Protein AF-A0AA48I0L8-F1 (afdb_monomer)

Foldseek 3Di:
DDDDDDDDDDDDDDDDDDDDDDDDDDDDDDDDPVVVVVVVVVVVVVVPPDPDDDPDPDVVVVVVVVVVVVVVVCPPCVVPPDDQPAAAAAEEEPDLDCPQVLVVLLVQQLVQVVLVVVQVVCVVVVHDHDPDRHDRHAYAYLDLSSLVVQLVVLVVQLVVLPDLVPHDDPSSNSSNVSSVVSNVCSDPVNDHHACPPPDPPRDAHEYEYDFAFDALAQWGAHPVRDIDGLLNVLLSNVVRVRDLEHEYEDLYFLLQANDQCPVVVVVCVVCVVVVNNNVRRPDRCSGNLSVNVCCNFPNFLQSLCVSCVVQLCVVVVHHQDPVSVVQCVVPVNPHDPSSSVSSPVVDDGGDYHGHYDRGGPPDDPPPPPPPDDPDDPDDDDDDPPPPPPPPVPPPPPPDDPDDDDDDDDDD

Radius of gyration: 31.18 Å; Cα contacts (8 Å, |Δi|>4): 486; chains: 1; bounding box: 89×108×82 Å

Structure (mmCIF, N/CA/C/O backbone):
data_AF-A0AA48I0L8-F1
#
_entry.id   AF-A0AA48I0L8-F1
#
loop_
_atom_site.group_PDB
_atom_site.id
_atom_site.type_symbol
_atom_site.label_atom_id
_atom_site.label_alt_id
_atom_site.label_comp_id
_atom_site.label_asym_id
_atom_site.label_entity_id
_atom_site.label_seq_id
_atom_site.pdbx_PDB_ins_code
_atom_site.Cartn_x
_atom_site.Cartn_y
_atom_site.Cartn_z
_atom_site.occupancy
_atom_site.B_iso_or_equiv
_atom_site.auth_seq_id
_atom_site.auth_comp_id
_atom_site.auth_asym_id
_atom_site.auth_atom_id
_atom_site.pdbx_PDB_model_num
ATOM 1 N N . MET A 1 1 ? 50.969 -34.085 -17.313 1.00 47.50 1 MET A N 1
ATOM 2 C CA . MET A 1 1 ? 51.579 -33.280 -18.392 1.00 47.50 1 MET A CA 1
ATOM 3 C C . MET A 1 1 ? 51.765 -31.871 -17.867 1.00 47.50 1 MET A C 1
ATOM 5 O O . MET A 1 1 ? 50.789 -31.167 -17.655 1.00 47.50 1 MET A O 1
ATOM 9 N N . ALA A 1 2 ? 53.005 -31.537 -17.521 1.00 38.00 2 ALA A N 1
ATOM 10 C CA . ALA A 1 2 ? 53.401 -30.233 -17.016 1.00 38.00 2 ALA A CA 1
ATOM 11 C C . ALA A 1 2 ? 53.781 -29.342 -18.200 1.00 38.00 2 ALA A C 1
ATOM 13 O O . ALA A 1 2 ? 54.480 -29.814 -19.093 1.00 38.00 2 ALA A O 1
ATOM 14 N N . ASN A 1 3 ? 53.373 -28.073 -18.186 1.00 47.12 3 ASN A N 1
ATOM 15 C CA . ASN A 1 3 ? 54.005 -27.070 -19.031 1.00 47.12 3 ASN A CA 1
ATOM 16 C C . ASN A 1 3 ? 54.408 -25.870 -18.168 1.00 47.12 3 ASN A C 1
ATOM 18 O O . ASN A 1 3 ? 53.577 -25.245 -17.511 1.00 47.12 3 ASN A O 1
ATOM 22 N N . LYS A 1 4 ? 55.722 -25.649 -18.117 1.00 52.03 4 LYS A N 1
ATOM 23 C CA . LYS A 1 4 ? 56.435 -24.566 -17.437 1.00 52.03 4 LYS A CA 1
ATOM 24 C C . LYS A 1 4 ? 56.945 -23.593 -18.501 1.00 52.03 4 LYS A C 1
ATOM 26 O O . LYS A 1 4 ? 57.334 -24.029 -19.578 1.00 52.03 4 LYS A O 1
ATOM 31 N N . GLY A 1 5 ? 57.093 -22.330 -18.106 1.00 37.44 5 GLY A N 1
ATOM 32 C CA . GLY A 1 5 ? 57.905 -21.317 -18.790 1.00 37.44 5 GLY A CA 1
ATOM 33 C C . GLY A 1 5 ? 57.041 -20.256 -19.465 1.00 37.44 5 GLY A C 1
ATOM 34 O O . GLY A 1 5 ? 56.143 -20.584 -20.221 1.00 37.44 5 GLY A O 1
ATOM 35 N N . GLY A 1 6 ? 57.214 -18.963 -19.234 1.00 33.62 6 GLY A N 1
ATOM 36 C CA . GLY A 1 6 ? 58.224 -18.202 -18.508 1.00 33.62 6 GLY A CA 1
ATOM 37 C C . GLY A 1 6 ? 57.954 -16.705 -18.777 1.00 33.62 6 GLY A C 1
ATOM 38 O O . GLY A 1 6 ? 57.163 -16.396 -19.668 1.00 33.62 6 GLY A O 1
ATOM 39 N N . PRO A 1 7 ? 58.533 -15.781 -17.994 1.00 55.72 7 PRO A N 1
ATOM 40 C CA . PRO A 1 7 ? 58.069 -14.395 -17.875 1.00 55.72 7 PRO A CA 1
ATOM 41 C C . PRO A 1 7 ? 58.949 -13.388 -18.638 1.00 55.72 7 PRO A C 1
ATOM 43 O O . PRO A 1 7 ? 60.114 -13.680 -18.883 1.00 55.72 7 PRO A O 1
ATOM 46 N N . ALA A 1 8 ? 58.404 -12.196 -18.936 1.00 33.84 8 ALA A N 1
ATOM 47 C CA . ALA A 1 8 ? 59.066 -10.873 -18.871 1.00 33.84 8 ALA A CA 1
ATOM 48 C C . ALA A 1 8 ? 58.320 -9.823 -19.723 1.00 33.84 8 ALA A C 1
ATOM 50 O O . ALA A 1 8 ? 58.225 -9.964 -20.937 1.00 33.84 8 ALA A O 1
ATOM 51 N N . ASN A 1 9 ? 57.823 -8.745 -19.108 1.00 36.38 9 ASN A N 1
ATOM 52 C CA . ASN A 1 9 ? 58.418 -7.411 -19.277 1.00 36.38 9 ASN A CA 1
ATOM 53 C C . ASN A 1 9 ? 57.629 -6.345 -18.507 1.00 36.38 9 ASN A C 1
ATOM 55 O O . ASN A 1 9 ? 56.481 -6.021 -18.799 1.00 36.38 9 ASN A O 1
ATOM 59 N N . SER A 1 10 ? 58.312 -5.802 -17.510 1.00 35.19 10 SER A N 1
ATOM 60 C CA . SER A 1 10 ? 57.978 -4.628 -16.721 1.00 35.19 10 SER A CA 1
ATOM 61 C C . SER A 1 10 ? 58.521 -3.367 -17.396 1.00 35.19 10 SER A C 1
ATOM 63 O O . SER A 1 10 ? 59.720 -3.304 -17.665 1.00 35.19 10 SER A O 1
ATOM 65 N N . HIS A 1 11 ? 57.696 -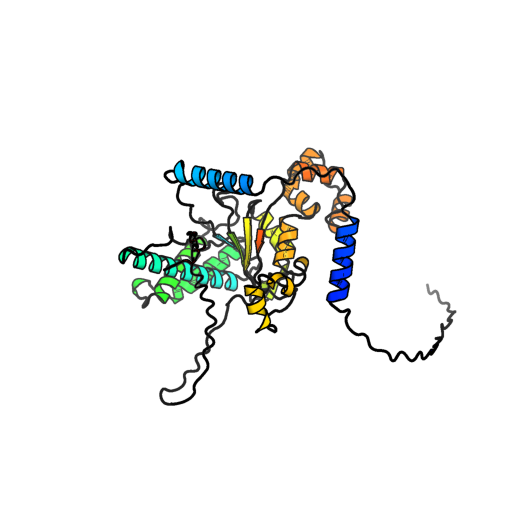2.329 -17.546 1.00 33.41 11 HIS A N 1
ATOM 66 C CA . HIS A 1 11 ? 58.181 -0.952 -17.648 1.00 33.41 11 HIS A CA 1
ATOM 67 C C . HIS A 1 11 ? 57.402 -0.027 -16.698 1.00 33.41 11 HIS A C 1
ATOM 69 O O . HIS A 1 11 ? 56.174 -0.108 -16.643 1.00 33.41 11 HIS A O 1
ATOM 75 N N . PRO A 1 12 ? 58.101 0.838 -15.938 1.00 38.19 12 PRO A N 1
ATOM 76 C CA . PRO A 1 12 ? 57.497 1.758 -14.986 1.00 38.19 12 PRO A CA 1
ATOM 77 C C . PRO A 1 12 ? 57.156 3.089 -15.667 1.00 38.19 12 PRO A C 1
ATOM 79 O O . PRO A 1 12 ? 58.007 3.690 -16.321 1.00 38.19 12 PRO A O 1
ATOM 82 N N . ILE A 1 13 ? 55.944 3.603 -15.461 1.00 35.25 13 ILE A N 1
ATOM 83 C CA . ILE A 1 13 ? 55.636 5.002 -15.779 1.00 35.25 13 ILE A CA 1
ATOM 84 C C . ILE A 1 13 ? 55.850 5.819 -14.505 1.00 35.25 13 ILE A C 1
ATOM 86 O O . ILE A 1 13 ? 55.083 5.747 -13.547 1.00 35.25 13 ILE A O 1
ATOM 90 N N . ARG A 1 14 ? 56.965 6.554 -14.500 1.00 31.78 14 ARG A N 1
ATOM 91 C CA . ARG A 1 14 ? 57.376 7.504 -13.465 1.00 31.78 14 ARG A CA 1
ATOM 92 C 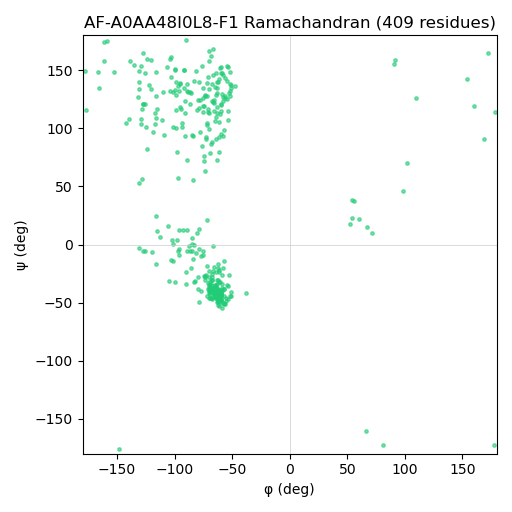C . ARG A 1 14 ? 56.698 8.855 -13.706 1.00 31.78 14 ARG A C 1
ATOM 94 O O . ARG A 1 14 ? 56.575 9.307 -14.840 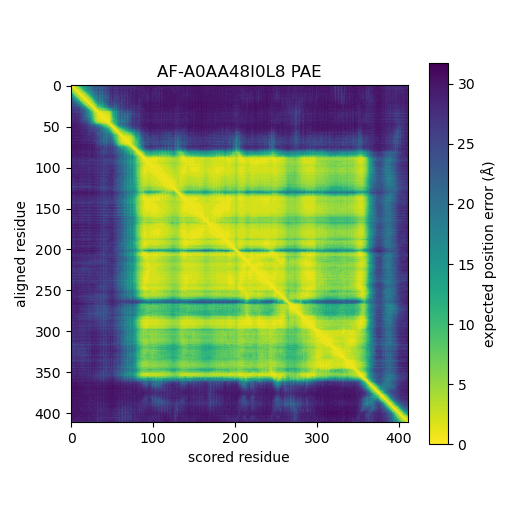1.00 31.78 14 ARG A O 1
ATOM 101 N N . ALA A 1 15 ? 56.296 9.475 -12.603 1.00 33.91 15 ALA A N 1
ATOM 102 C CA . ALA A 1 15 ? 55.649 10.774 -12.501 1.00 33.91 15 ALA A CA 1
ATOM 103 C C . ALA A 1 15 ? 56.457 11.936 -13.111 1.00 33.91 15 ALA A C 1
ATOM 105 O O . ALA A 1 15 ? 57.678 11.997 -12.966 1.00 33.91 15 ALA A O 1
ATOM 106 N N . GLN A 1 16 ? 55.740 12.911 -13.674 1.00 30.61 16 GLN A N 1
ATOM 107 C CA . GLN A 1 16 ? 56.207 14.288 -13.813 1.00 30.61 16 GLN A CA 1
ATOM 108 C C . GLN A 1 16 ? 55.297 15.209 -12.997 1.00 30.61 16 GLN A C 1
ATOM 110 O O . GLN A 1 16 ? 54.175 15.528 -13.378 1.00 30.61 16 GLN A O 1
ATOM 115 N N . THR A 1 17 ? 55.813 15.622 -11.846 1.00 33.56 17 THR A N 1
ATOM 116 C CA . THR A 1 17 ? 55.411 16.821 -11.113 1.00 33.56 17 THR A CA 1
ATOM 117 C C . THR A 1 17 ? 55.887 18.051 -11.879 1.00 33.56 17 THR A C 1
ATOM 119 O O . THR A 1 17 ? 57.092 18.260 -12.013 1.00 33.56 17 THR A O 1
ATOM 122 N N . THR A 1 18 ? 54.957 18.881 -12.345 1.00 31.47 18 THR A N 1
ATOM 123 C CA . THR A 1 18 ? 55.229 20.270 -12.729 1.00 31.47 18 THR A CA 1
ATOM 124 C C . THR A 1 18 ? 54.542 21.189 -11.732 1.00 31.47 18 THR A C 1
ATOM 126 O O . THR A 1 18 ? 53.322 21.315 -11.679 1.00 31.47 18 THR A O 1
ATOM 129 N N . THR A 1 19 ? 55.366 21.800 -10.890 1.00 32.94 19 THR A N 1
ATOM 130 C CA . THR A 1 19 ? 55.006 22.882 -9.983 1.00 32.94 19 THR A CA 1
ATOM 131 C C . THR A 1 19 ? 55.005 24.173 -10.796 1.00 32.94 19 THR A C 1
ATOM 133 O O . THR A 1 19 ? 56.049 24.601 -11.282 1.00 32.94 19 THR A O 1
ATOM 136 N N . THR A 1 20 ? 53.851 24.817 -10.950 1.00 30.78 20 THR A N 1
ATOM 137 C CA . THR A 1 20 ? 53.785 26.218 -11.383 1.00 30.78 20 THR A CA 1
ATOM 138 C C . THR A 1 20 ? 52.975 26.979 -10.349 1.00 30.78 20 THR A C 1
ATOM 140 O O . THR A 1 20 ? 51.753 26.884 -10.288 1.00 30.78 20 THR A O 1
ATOM 143 N N . ALA A 1 21 ? 53.692 27.694 -9.487 1.00 33.72 21 ALA A N 1
ATOM 144 C CA . ALA A 1 21 ? 53.118 28.672 -8.586 1.00 33.72 21 ALA A CA 1
ATOM 145 C C . ALA A 1 21 ? 52.672 29.886 -9.412 1.00 33.72 21 ALA A C 1
ATOM 147 O O . ALA A 1 21 ? 53.502 30.587 -9.987 1.00 33.72 21 ALA A O 1
ATOM 148 N N . VAL A 1 22 ? 51.364 30.134 -9.461 1.00 31.70 22 VAL A N 1
ATOM 149 C CA . VAL A 1 22 ? 50.800 31.417 -9.888 1.00 31.70 22 VAL A CA 1
ATOM 150 C C . VAL A 1 22 ? 50.074 32.006 -8.687 1.00 31.70 22 VAL A C 1
ATOM 152 O O . VAL A 1 22 ? 49.036 31.508 -8.256 1.00 31.70 22 VAL A O 1
ATOM 155 N N . ASN A 1 23 ? 50.663 33.065 -8.134 1.00 34.31 23 ASN A N 1
ATOM 156 C CA . ASN A 1 23 ? 50.025 33.947 -7.167 1.00 34.31 23 ASN A CA 1
ATOM 157 C C . ASN A 1 23 ? 48.783 34.576 -7.807 1.00 34.31 23 ASN A C 1
ATOM 159 O O . ASN A 1 23 ? 48.912 35.373 -8.732 1.00 34.31 23 ASN A O 1
ATOM 163 N N . ASN A 1 24 ? 47.598 34.260 -7.286 1.00 29.11 24 ASN A N 1
ATOM 164 C CA . ASN A 1 24 ? 46.368 34.989 -7.586 1.00 29.11 24 ASN A CA 1
ATOM 165 C C . ASN A 1 24 ? 45.744 35.483 -6.278 1.00 29.11 24 ASN A C 1
ATOM 167 O O . ASN A 1 24 ? 44.844 34.875 -5.704 1.00 29.11 24 ASN A O 1
ATOM 171 N N . SER A 1 25 ? 46.253 36.612 -5.797 1.00 37.44 25 SER A N 1
ATOM 172 C CA . SER A 1 25 ? 45.562 37.476 -4.851 1.00 37.44 25 SER A CA 1
ATOM 173 C C . SER A 1 25 ? 44.822 38.552 -5.646 1.00 37.44 25 SER A C 1
ATOM 175 O O . SER A 1 25 ? 45.429 39.514 -6.106 1.00 37.44 25 SER A O 1
ATOM 177 N N . ARG A 1 26 ? 43.505 38.394 -5.830 1.00 33.28 26 ARG A N 1
ATOM 178 C CA . ARG A 1 26 ? 42.557 39.504 -6.045 1.00 33.28 26 ARG A CA 1
ATOM 179 C C . ARG A 1 26 ? 41.113 39.020 -5.874 1.00 33.28 26 ARG A C 1
ATOM 181 O O . ARG A 1 26 ? 40.730 37.946 -6.313 1.00 33.28 26 ARG A O 1
ATOM 188 N N . SER A 1 27 ? 40.364 39.833 -5.146 1.00 37.75 27 SER A N 1
ATOM 189 C CA . SER A 1 27 ? 39.021 39.652 -4.600 1.00 37.75 27 SER A CA 1
ATOM 190 C C . SER A 1 27 ? 37.933 39.319 -5.629 1.00 37.75 27 SER A C 1
ATOM 192 O O . SER A 1 27 ? 37.683 40.116 -6.532 1.00 37.75 27 SER A O 1
ATOM 194 N N . ASN A 1 28 ? 37.192 38.230 -5.407 1.00 32.75 28 ASN A N 1
ATOM 195 C CA . ASN A 1 28 ? 35.888 38.007 -6.036 1.00 32.75 28 ASN A CA 1
ATOM 196 C C . ASN A 1 28 ? 34.801 38.723 -5.221 1.00 32.75 28 ASN A C 1
ATOM 198 O O . ASN A 1 28 ? 34.272 38.176 -4.255 1.00 32.75 28 ASN A O 1
ATOM 202 N N . GLY A 1 29 ? 34.488 39.960 -5.607 1.00 38.88 29 GLY A N 1
ATOM 203 C CA . GLY A 1 29 ? 33.227 40.600 -5.241 1.00 38.88 29 GLY A CA 1
ATOM 204 C C . GLY A 1 29 ? 32.092 40.008 -6.078 1.00 38.88 29 GLY A C 1
ATOM 205 O O . GLY A 1 29 ? 32.243 39.822 -7.284 1.00 38.88 29 GLY A O 1
ATOM 206 N N . LEU A 1 30 ? 30.966 39.688 -5.438 1.00 40.19 30 LEU A N 1
ATOM 207 C CA . LEU A 1 30 ? 29.714 39.341 -6.117 1.00 40.19 30 LEU A CA 1
ATOM 208 C C . LEU A 1 30 ? 29.320 40.471 -7.091 1.00 40.19 30 LEU A C 1
ATOM 210 O O . LEU A 1 30 ? 29.475 41.640 -6.730 1.00 40.19 30 LEU A O 1
ATOM 214 N N . PRO A 1 31 ? 28.803 40.168 -8.297 1.00 44.88 31 PRO A N 1
ATOM 215 C CA . PRO A 1 31 ? 28.326 41.207 -9.197 1.00 44.88 31 PRO A CA 1
ATOM 216 C C . PRO A 1 31 ? 27.150 41.951 -8.557 1.00 44.88 31 PRO A C 1
ATOM 218 O O . PRO A 1 31 ? 26.200 41.342 -8.061 1.00 44.88 31 PRO A O 1
ATOM 221 N N . ASP A 1 32 ? 27.235 43.279 -8.574 1.00 52.69 32 ASP A N 1
ATOM 222 C CA . ASP A 1 32 ? 26.182 44.178 -8.118 1.00 52.69 32 ASP A CA 1
ATOM 223 C C . ASP A 1 32 ? 24.876 43.884 -8.881 1.00 52.69 32 ASP A C 1
ATOM 225 O O . ASP A 1 32 ? 24.832 43.852 -10.115 1.00 52.69 32 ASP A O 1
ATOM 229 N N . VAL A 1 33 ? 23.792 43.680 -8.130 1.00 51.69 33 VAL A N 1
ATOM 230 C CA . VAL A 1 33 ? 22.427 43.444 -8.624 1.00 51.69 33 VAL A CA 1
ATOM 231 C C . VAL A 1 33 ? 21.991 44.542 -9.608 1.00 51.69 33 VAL A C 1
ATOM 233 O O . VAL A 1 33 ? 21.184 44.286 -10.506 1.00 51.69 33 VAL A O 1
ATOM 236 N N . SER A 1 34 ? 22.561 45.747 -9.506 1.00 49.66 34 SER A N 1
ATOM 237 C CA . SER A 1 34 ? 22.326 46.847 -10.446 1.00 49.66 34 SER A CA 1
ATOM 238 C C . SER A 1 34 ? 22.814 46.544 -11.877 1.00 49.66 34 SER A C 1
ATOM 240 O O . SER A 1 34 ? 22.138 46.903 -12.850 1.00 49.66 34 SER A O 1
ATOM 242 N N . GLN A 1 35 ? 23.920 45.808 -12.034 1.00 49.78 35 GLN A N 1
ATOM 243 C CA . GLN A 1 35 ? 24.497 45.465 -13.339 1.00 49.78 35 GLN A CA 1
ATOM 244 C C . GLN A 1 35 ? 23.710 44.344 -14.029 1.00 49.78 35 GLN A C 1
ATOM 246 O O . GLN A 1 35 ? 23.412 44.447 -15.220 1.00 49.78 35 GLN A O 1
ATOM 251 N N . ALA A 1 36 ? 23.260 43.333 -13.276 1.00 50.41 36 ALA A N 1
ATOM 252 C CA . ALA A 1 36 ? 22.397 42.269 -13.801 1.00 50.41 36 ALA A CA 1
ATOM 253 C C . ALA A 1 36 ? 21.035 42.812 -14.275 1.00 50.41 36 ALA A C 1
ATOM 255 O O . ALA A 1 36 ? 20.513 42.418 -15.321 1.00 50.41 36 ALA A O 1
ATOM 256 N N . ARG A 1 37 ? 20.480 43.786 -13.544 1.00 52.00 37 ARG A N 1
ATOM 257 C CA . ARG A 1 37 ? 19.214 44.444 -13.897 1.00 52.00 37 ARG A CA 1
ATOM 258 C C . ARG A 1 37 ? 19.351 45.349 -15.125 1.00 52.00 37 ARG A C 1
ATOM 260 O O . ARG A 1 37 ? 18.426 45.440 -15.932 1.00 52.00 37 ARG A O 1
ATOM 267 N N . SER A 1 38 ? 20.515 45.974 -15.299 1.00 59.91 38 SER A N 1
ATOM 268 C CA . SER A 1 38 ? 20.828 46.796 -16.473 1.00 59.91 38 SER A CA 1
ATOM 269 C C . SER A 1 38 ? 20.988 45.946 -17.738 1.00 59.91 38 SER A C 1
ATOM 271 O O . SER A 1 38 ? 20.419 46.297 -18.772 1.00 59.91 38 SER A O 1
ATOM 273 N N . ALA A 1 39 ? 21.648 44.786 -17.638 1.00 58.22 39 ALA A N 1
ATOM 274 C CA . ALA A 1 39 ? 21.782 43.828 -18.738 1.00 58.22 39 ALA A CA 1
ATOM 275 C C . ALA A 1 39 ? 20.422 43.252 -19.187 1.00 58.22 39 ALA A C 1
ATOM 277 O O . ALA A 1 39 ? 20.137 43.197 -20.385 1.00 58.22 39 ALA A O 1
ATOM 278 N N . LEU A 1 40 ? 19.533 42.923 -18.240 1.00 51.75 40 LEU A N 1
ATOM 279 C CA . LEU A 1 40 ? 18.179 42.438 -18.539 1.00 51.75 40 LEU A CA 1
ATOM 280 C C . LEU A 1 40 ? 17.317 43.511 -19.231 1.00 51.75 40 LEU A C 1
ATOM 282 O O . LEU A 1 40 ? 16.642 43.234 -20.222 1.00 51.75 40 LEU A O 1
ATOM 286 N N . ASN A 1 41 ? 17.388 44.762 -18.770 1.00 56.31 41 ASN A N 1
ATOM 287 C CA . ASN A 1 41 ? 16.667 45.882 -19.387 1.00 56.31 41 ASN A CA 1
ATOM 288 C C . ASN A 1 41 ? 17.224 46.272 -20.768 1.00 56.31 41 ASN A C 1
ATOM 290 O O . ASN A 1 41 ? 16.520 46.890 -21.571 1.00 56.31 41 ASN A O 1
ATOM 294 N N . GLN A 1 42 ? 18.483 45.945 -21.060 1.00 55.31 42 GLN A N 1
ATOM 295 C CA . GLN A 1 42 ? 19.076 46.129 -22.383 1.00 55.31 42 GLN A CA 1
ATOM 296 C C . GLN A 1 42 ? 18.651 45.001 -23.338 1.00 55.31 42 GLN A C 1
ATOM 298 O O . GLN A 1 42 ? 18.283 45.280 -24.476 1.00 55.31 42 GLN A O 1
ATOM 303 N N . GLN A 1 43 ? 18.556 43.757 -22.852 1.00 49.53 43 GLN A N 1
ATOM 304 C CA . GLN A 1 43 ? 17.973 42.639 -23.605 1.00 49.53 43 GLN A CA 1
ATOM 305 C C . GLN A 1 43 ? 16.499 42.876 -23.961 1.00 49.53 43 GLN A C 1
ATOM 307 O O . GLN A 1 43 ? 16.120 42.690 -25.113 1.00 49.53 43 GLN A O 1
ATOM 312 N N . ILE A 1 44 ? 15.678 43.353 -23.020 1.00 52.06 44 ILE A N 1
ATOM 313 C CA . ILE A 1 44 ? 14.251 43.634 -23.268 1.00 52.06 44 ILE A CA 1
ATOM 314 C C . ILE A 1 44 ? 14.072 44.744 -24.317 1.00 52.06 44 ILE A C 1
ATOM 316 O O . ILE A 1 44 ? 13.194 44.647 -25.172 1.00 52.06 44 ILE A O 1
ATOM 320 N N . ARG A 1 45 ? 14.933 45.771 -24.310 1.00 50.34 45 ARG A N 1
ATOM 321 C CA . ARG A 1 45 ? 14.904 46.838 -25.326 1.00 50.34 45 ARG A CA 1
ATOM 322 C C . ARG A 1 45 ? 15.337 46.352 -26.709 1.00 50.34 45 ARG A C 1
ATOM 324 O O . ARG A 1 45 ? 14.745 46.770 -27.699 1.00 50.34 45 ARG A O 1
ATOM 331 N N . ASN A 1 46 ? 16.282 45.417 -26.781 1.00 49.78 46 ASN A N 1
ATOM 332 C CA . ASN A 1 46 ? 16.737 44.840 -28.048 1.00 49.78 46 ASN A CA 1
ATOM 333 C C . ASN A 1 46 ? 15.704 43.892 -28.692 1.00 49.78 46 ASN A C 1
ATOM 335 O O . ASN A 1 46 ? 15.767 43.659 -29.896 1.00 49.78 46 ASN A O 1
ATOM 339 N N . PHE A 1 47 ? 14.718 43.395 -27.934 1.00 45.97 47 PHE A N 1
ATOM 340 C CA . PHE A 1 47 ? 13.608 42.586 -28.459 1.00 45.97 47 PHE A CA 1
ATOM 341 C C . PHE A 1 47 ? 12.410 43.411 -28.980 1.00 45.97 47 PHE A C 1
ATOM 343 O O . PHE A 1 47 ? 11.494 42.848 -29.576 1.00 45.97 47 PHE A O 1
ATOM 350 N N . GLY A 1 48 ? 12.409 44.740 -28.817 1.00 41.41 48 GLY A N 1
ATOM 351 C CA . GLY A 1 48 ? 11.293 45.622 -29.196 1.00 41.41 48 GLY A CA 1
ATOM 352 C C . GLY A 1 48 ? 11.189 46.003 -30.683 1.00 41.41 48 GLY A C 1
ATOM 353 O O . GLY A 1 48 ? 10.422 46.902 -31.017 1.00 41.41 48 GLY A O 1
ATOM 354 N N . GLY A 1 49 ? 11.957 45.374 -31.578 1.00 38.56 49 GLY A N 1
ATOM 355 C CA . GLY A 1 49 ? 12.067 45.777 -32.990 1.00 38.56 49 GLY A CA 1
ATOM 356 C C . GLY A 1 49 ? 11.170 45.045 -33.999 1.00 38.56 49 GLY A C 1
ATOM 357 O O . GLY A 1 49 ? 11.181 45.403 -35.174 1.00 38.56 49 GLY A O 1
ATOM 358 N N . ALA A 1 50 ? 10.395 44.033 -33.599 1.00 38.66 50 ALA A N 1
ATOM 359 C CA . ALA A 1 50 ? 9.595 43.237 -34.535 1.00 38.66 50 ALA A CA 1
ATOM 360 C C . ALA A 1 50 ? 8.111 43.653 -34.528 1.00 38.66 50 ALA A C 1
ATOM 362 O O . ALA A 1 50 ? 7.332 43.265 -33.656 1.00 38.66 50 ALA A O 1
ATOM 363 N N . LYS A 1 51 ? 7.703 44.430 -35.539 1.00 47.41 51 LYS A N 1
ATOM 364 C CA . LYS A 1 51 ? 6.296 44.701 -35.878 1.00 47.41 51 LYS A CA 1
ATOM 365 C C . LYS A 1 51 ? 5.627 43.426 -36.412 1.00 47.41 51 LYS A C 1
ATOM 367 O O . LYS A 1 51 ? 5.640 43.200 -37.614 1.00 47.41 51 LYS A O 1
ATOM 372 N N . ASN A 1 52 ? 5.097 42.592 -35.519 1.00 47.88 52 ASN A N 1
ATOM 373 C CA . ASN A 1 52 ? 3.920 41.725 -35.707 1.00 47.88 52 ASN A CA 1
ATOM 374 C C . ASN A 1 52 ? 3.851 40.739 -34.537 1.00 47.88 52 ASN A C 1
ATOM 376 O O . ASN A 1 52 ? 4.422 39.652 -34.587 1.00 47.88 52 ASN A O 1
ATOM 380 N N . VAL A 1 53 ? 3.138 41.115 -33.478 1.00 38.00 53 VAL A N 1
ATOM 381 C CA . VAL A 1 53 ? 2.750 40.180 -32.420 1.00 38.00 53 VAL A CA 1
ATOM 382 C C . VAL A 1 53 ? 1.247 40.317 -32.246 1.00 38.00 53 VAL A C 1
ATOM 384 O O . VAL A 1 53 ? 0.751 41.415 -31.998 1.00 38.00 53 VAL A O 1
ATOM 387 N N . ASN A 1 54 ? 0.528 39.208 -32.434 1.00 38.25 54 ASN A N 1
ATOM 388 C CA . ASN A 1 54 ? -0.901 39.109 -32.148 1.00 38.25 54 ASN A CA 1
ATOM 389 C C . ASN A 1 54 ? -1.194 39.692 -30.755 1.00 38.25 54 ASN A C 1
ATOM 391 O O . ASN A 1 54 ? -0.446 39.387 -29.818 1.00 38.25 54 ASN A O 1
ATOM 395 N N . PRO A 1 55 ? -2.256 40.501 -30.587 1.00 42.41 55 PRO A N 1
ATOM 396 C CA . PRO A 1 55 ? -2.607 41.027 -29.279 1.00 42.41 55 PRO A CA 1
ATOM 397 C C . PRO A 1 55 ? -2.841 39.860 -28.315 1.00 42.41 55 PRO A C 1
ATOM 399 O O . PRO A 1 55 ? -3.605 38.937 -28.606 1.00 42.41 55 PRO A O 1
ATOM 402 N N . LEU A 1 56 ? -2.147 39.893 -27.174 1.00 40.34 56 LEU A N 1
ATOM 403 C CA . LEU A 1 56 ? -2.397 38.980 -26.063 1.00 40.34 56 LEU A CA 1
ATOM 404 C C . LEU A 1 56 ? -3.897 39.031 -25.723 1.00 40.34 56 LEU A C 1
ATOM 406 O O . LEU A 1 56 ? -4.444 40.132 -25.615 1.00 40.34 56 LEU A O 1
ATOM 410 N N . PRO A 1 57 ? -4.574 37.878 -25.577 1.00 42.66 57 PRO A N 1
ATOM 411 C CA . PRO A 1 57 ? -6.004 37.853 -25.320 1.00 42.66 57 PRO A CA 1
ATOM 412 C C . PRO A 1 57 ? -6.309 38.611 -24.029 1.00 42.66 57 PRO A C 1
ATOM 414 O O . PRO A 1 57 ? -5.688 38.378 -22.990 1.00 42.66 57 PRO A O 1
ATOM 417 N N . ASP A 1 58 ? -7.269 39.528 -24.125 1.00 48.16 58 ASP A N 1
ATOM 418 C CA . ASP A 1 58 ? -7.718 40.386 -23.037 1.00 48.16 58 ASP A CA 1
ATOM 419 C C . ASP A 1 58 ? -8.109 39.547 -21.807 1.00 48.16 58 ASP A C 1
ATOM 421 O O . ASP A 1 58 ? -9.133 38.858 -21.762 1.00 48.16 58 ASP A O 1
ATOM 425 N N . VAL A 1 59 ? -7.248 39.602 -20.789 1.00 47.00 59 VAL A N 1
ATOM 426 C CA . VAL A 1 59 ? -7.331 38.821 -19.547 1.00 47.00 59 VAL A CA 1
ATOM 427 C C . VAL A 1 59 ? -8.610 39.148 -18.758 1.00 47.00 59 VAL A C 1
ATOM 429 O O . VAL A 1 59 ? -9.061 38.346 -17.932 1.00 47.00 59 VAL A O 1
ATOM 432 N N . SER A 1 60 ? -9.232 40.302 -19.024 1.00 47.12 60 SER A N 1
ATOM 433 C CA . SER A 1 60 ? -10.476 40.722 -18.378 1.00 47.12 60 SER A CA 1
ATOM 434 C C . SER A 1 60 ? -11.684 39.894 -18.845 1.00 47.12 60 SER A C 1
ATOM 436 O O . SER A 1 60 ? -12.484 39.449 -18.013 1.00 47.12 60 SER A O 1
ATOM 438 N N . ASN A 1 61 ? -11.745 39.550 -20.137 1.00 52.31 61 ASN A N 1
ATOM 439 C CA . ASN A 1 61 ? -12.802 38.714 -20.712 1.00 52.31 61 ASN A CA 1
ATOM 440 C C . ASN A 1 61 ? -12.708 37.256 -20.237 1.00 52.31 61 ASN A C 1
ATOM 442 O O . ASN A 1 61 ? -13.730 36.622 -19.963 1.00 52.31 61 ASN A O 1
ATOM 446 N N . SER A 1 62 ? -11.492 36.749 -20.023 1.00 52.97 62 SER A N 1
ATOM 447 C CA . SER A 1 62 ? -11.248 35.402 -19.488 1.00 52.97 62 SER A CA 1
ATOM 448 C C . SER A 1 62 ? -11.735 35.244 -18.043 1.00 52.97 62 SER A C 1
ATOM 450 O O . SER A 1 62 ? -12.338 34.228 -17.696 1.00 52.97 62 SER A O 1
ATOM 452 N N . ARG A 1 63 ? -11.553 36.264 -17.190 1.00 52.00 63 ARG A N 1
ATOM 453 C CA . ARG A 1 63 ? -12.086 36.258 -15.813 1.00 52.00 63 ARG A CA 1
ATOM 454 C C . ARG A 1 63 ? -13.609 36.356 -15.775 1.00 52.00 63 ARG A C 1
ATOM 456 O O . ARG A 1 63 ? -14.238 35.672 -14.964 1.00 52.00 63 ARG A O 1
ATOM 463 N N . ALA A 1 64 ? -14.203 37.177 -16.640 1.00 59.12 64 ALA A N 1
ATOM 464 C CA . ALA A 1 64 ? -15.655 37.292 -16.747 1.00 59.12 64 ALA A CA 1
ATOM 465 C C . ALA A 1 64 ? -16.288 35.978 -17.238 1.00 59.12 64 ALA A C 1
ATOM 467 O O . ALA A 1 64 ? -17.278 35.525 -16.660 1.00 59.12 64 ALA A O 1
ATOM 468 N N . ALA A 1 65 ? -15.675 35.318 -18.226 1.00 61.78 65 ALA A N 1
ATOM 469 C CA . ALA A 1 65 ? -16.102 34.012 -18.725 1.00 61.78 65 ALA A CA 1
ATOM 470 C C . ALA A 1 65 ? -15.993 32.910 -17.656 1.00 61.78 65 ALA A C 1
ATOM 472 O O . ALA A 1 65 ? -16.955 32.169 -17.446 1.00 61.78 65 ALA A O 1
ATOM 473 N N . LEU A 1 66 ? -14.879 32.856 -16.912 1.00 54.97 66 LEU A N 1
ATOM 474 C CA . LEU A 1 66 ? -14.678 31.888 -15.827 1.00 54.97 66 LEU A CA 1
ATOM 475 C C . LEU A 1 66 ? -15.685 32.100 -14.683 1.00 54.97 66 LEU A C 1
ATOM 477 O O . LEU A 1 66 ? -16.292 31.154 -14.191 1.00 54.97 66 LEU A O 1
ATOM 481 N N . SER A 1 67 ? -15.928 33.356 -14.298 1.00 53.81 67 SER A N 1
ATOM 482 C CA . SER A 1 67 ? -16.926 33.717 -13.282 1.00 53.81 67 SER A CA 1
ATOM 483 C C . SER A 1 67 ? -18.351 33.350 -13.719 1.00 53.81 67 SER A C 1
ATOM 485 O O . SER A 1 67 ? -19.142 32.849 -12.917 1.00 53.81 67 SER A O 1
ATOM 487 N N . LYS A 1 68 ? -18.676 33.523 -15.007 1.00 59.25 68 LYS A N 1
ATOM 488 C CA . LYS A 1 68 ? -19.974 33.140 -15.584 1.00 59.25 68 LYS A CA 1
ATOM 489 C C . LYS A 1 68 ? -20.145 31.616 -15.643 1.00 59.25 68 LYS A C 1
ATOM 491 O O . LYS A 1 68 ? -21.226 31.135 -15.319 1.00 59.25 68 LYS A O 1
ATOM 496 N N . GLN A 1 69 ? -19.087 30.858 -15.951 1.00 54.62 69 GLN A N 1
ATOM 497 C CA . GLN A 1 69 ? -19.081 29.389 -15.872 1.00 54.62 69 GLN A CA 1
ATOM 498 C C . GLN A 1 69 ? -19.243 28.882 -14.433 1.00 54.62 69 GLN A C 1
ATOM 500 O O . GLN A 1 69 ? -20.058 27.995 -14.193 1.00 54.62 69 GLN A O 1
ATOM 505 N N . ILE A 1 70 ? -18.546 29.477 -13.459 1.00 56.28 70 ILE A N 1
ATOM 506 C CA . ILE A 1 70 ? -18.681 29.126 -12.035 1.00 56.28 70 ILE A CA 1
ATOM 507 C C . ILE A 1 70 ? -20.108 29.411 -11.538 1.00 56.28 70 ILE A C 1
ATOM 509 O O . ILE A 1 70 ? -20.705 28.575 -10.857 1.00 56.28 70 ILE A O 1
ATOM 513 N N . LYS A 1 71 ? -20.699 30.554 -11.918 1.00 54.81 71 LYS A N 1
ATOM 514 C CA . LYS A 1 71 ? -22.097 30.886 -11.590 1.00 54.81 71 LYS A CA 1
ATOM 515 C C . LYS A 1 71 ? -23.102 29.951 -12.271 1.00 54.81 71 LYS A C 1
ATOM 517 O O . LYS A 1 71 ? -24.076 29.560 -11.633 1.00 54.81 71 LYS A O 1
ATOM 522 N N . ALA A 1 72 ? -22.856 29.553 -13.520 1.00 56.47 72 ALA A N 1
ATOM 523 C CA . ALA A 1 72 ? -23.691 28.583 -14.230 1.00 56.47 72 ALA A CA 1
ATOM 524 C C . ALA A 1 72 ? -23.644 27.189 -13.574 1.00 56.47 72 ALA A C 1
ATOM 526 O O . ALA A 1 72 ? -24.683 26.544 -13.436 1.00 56.47 72 ALA A O 1
ATOM 527 N N . PHE A 1 73 ? -22.474 26.764 -13.079 1.00 54.88 73 PHE A N 1
ATOM 528 C CA . PHE A 1 73 ? -22.325 25.536 -12.289 1.00 54.88 73 PHE A CA 1
ATOM 529 C C . PHE A 1 73 ? -23.045 25.612 -10.932 1.00 54.88 73 PHE A C 1
ATOM 531 O O . PHE A 1 73 ? -23.677 24.643 -10.513 1.00 54.88 73 PHE A O 1
ATOM 538 N N . GLY A 1 74 ? -22.989 26.762 -10.254 1.00 49.97 74 GLY A N 1
ATOM 539 C CA . GLY A 1 74 ? -23.624 26.955 -8.945 1.00 49.97 74 GLY A CA 1
ATOM 540 C C . GLY A 1 74 ? -25.154 27.078 -8.982 1.00 49.97 74 GLY A C 1
ATOM 541 O O . GLY A 1 74 ? -25.816 26.678 -8.024 1.00 49.97 74 GLY A O 1
ATOM 542 N N . GLY A 1 75 ? -25.725 27.613 -10.068 1.00 49.22 75 GLY A N 1
ATOM 543 C CA . GLY A 1 75 ? -27.155 27.944 -10.151 1.00 49.22 75 GLY A CA 1
ATOM 544 C C . GLY A 1 75 ? -28.070 26.836 -10.684 1.00 49.22 75 GLY A C 1
ATOM 545 O O . GLY A 1 75 ? -29.201 26.725 -10.227 1.00 49.22 75 GLY A O 1
ATOM 546 N N . ALA A 1 76 ? -27.606 26.004 -11.625 1.00 46.38 76 ALA A N 1
ATOM 547 C CA . ALA A 1 76 ? -28.478 25.052 -12.332 1.00 46.38 76 ALA A CA 1
ATOM 548 C C . ALA A 1 76 ? -28.362 23.587 -11.858 1.00 46.38 76 ALA A C 1
ATOM 550 O O . ALA A 1 76 ? -29.208 22.763 -12.205 1.00 46.38 76 ALA A O 1
ATOM 551 N N . GLN A 1 77 ? -27.336 23.235 -11.068 1.00 47.75 77 GLN A N 1
ATOM 552 C CA . GLN A 1 77 ? -27.084 21.846 -10.642 1.00 47.75 77 GLN A CA 1
ATOM 553 C C . GLN A 1 77 ? -26.845 21.654 -9.139 1.00 47.75 77 GLN A C 1
ATOM 555 O O . GLN A 1 77 ? -26.746 20.513 -8.692 1.00 47.75 77 GLN A O 1
ATOM 560 N N . SER A 1 78 ? -26.810 22.715 -8.331 1.00 46.72 78 SER A N 1
ATOM 561 C CA . SER A 1 78 ? -26.526 22.613 -6.889 1.00 46.72 78 SER A CA 1
ATOM 562 C C . SER A 1 78 ? -27.542 21.767 -6.106 1.00 46.72 78 SER A C 1
ATOM 564 O O . SER A 1 78 ? -27.171 21.173 -5.101 1.00 46.72 78 SER A O 1
ATOM 566 N N . GLY A 1 79 ? -28.777 21.615 -6.604 1.00 48.22 79 GLY A N 1
ATOM 567 C CA . GLY A 1 79 ? -29.780 20.687 -6.056 1.00 48.22 79 GLY A CA 1
ATOM 568 C C . GLY A 1 79 ? -29.689 19.233 -6.554 1.00 48.22 79 GLY A C 1
ATOM 569 O O . GLY A 1 79 ? -30.435 18.386 -6.076 1.00 48.22 79 GLY A O 1
ATOM 570 N N . LYS A 1 80 ? -28.808 18.926 -7.521 1.00 53.09 80 LYS A N 1
ATOM 571 C CA . LYS A 1 80 ? -28.633 17.585 -8.126 1.00 53.09 80 LYS A CA 1
ATOM 572 C C . LYS A 1 80 ? -27.231 16.997 -7.955 1.00 53.09 80 LYS A C 1
ATOM 574 O O . LYS A 1 80 ? -27.018 15.839 -8.316 1.00 53.09 80 LYS A O 1
ATOM 579 N N . LEU A 1 81 ? -26.276 17.754 -7.415 1.00 51.59 81 LEU A N 1
ATOM 580 C CA . LEU A 1 81 ? -24.973 17.210 -7.049 1.00 51.59 81 LEU A CA 1
ATOM 581 C C . LEU A 1 81 ? -25.165 16.301 -5.834 1.00 51.59 81 LEU A C 1
ATOM 583 O O . LEU A 1 81 ? -25.292 16.770 -4.704 1.00 51.59 81 LEU A O 1
ATOM 587 N N . GLN A 1 82 ? -25.232 14.991 -6.086 1.00 56.34 82 GLN A N 1
ATOM 588 C CA . GLN A 1 82 ? -25.187 13.991 -5.025 1.00 56.34 82 GLN A CA 1
ATOM 589 C C . GLN A 1 82 ? -23.973 14.277 -4.142 1.00 56.34 82 GLN A C 1
ATOM 591 O O . GLN A 1 82 ? -22.892 14.595 -4.650 1.00 56.34 82 GLN A O 1
ATOM 596 N N . ALA A 1 83 ? -24.161 14.179 -2.825 1.00 58.28 83 ALA A N 1
ATOM 597 C CA . ALA A 1 83 ? -23.057 14.310 -1.890 1.00 58.28 83 ALA A CA 1
ATOM 598 C C . ALA A 1 83 ? -21.920 13.374 -2.337 1.00 58.28 83 ALA A C 1
ATOM 600 O O . ALA A 1 83 ? -22.198 12.229 -2.714 1.00 58.28 83 ALA A O 1
ATOM 601 N N . PRO A 1 84 ? -20.660 13.845 -2.342 1.00 60.03 84 PRO A N 1
ATOM 602 C CA . PRO A 1 84 ? -19.542 12.996 -2.709 1.00 60.03 84 PRO A CA 1
ATOM 603 C C . PRO A 1 84 ? -19.582 11.748 -1.830 1.00 60.03 84 PRO A C 1
ATOM 605 O O . PRO A 1 84 ? -19.652 11.840 -0.602 1.00 60.03 84 PRO A O 1
ATOM 608 N N . LEU A 1 85 ? -19.600 10.580 -2.471 1.00 65.25 85 LEU A N 1
ATOM 609 C CA . LEU A 1 85 ? -19.595 9.315 -1.752 1.00 65.25 85 LEU A CA 1
ATOM 610 C C . LEU A 1 85 ? -18.331 9.215 -0.887 1.00 65.25 85 LEU A C 1
ATOM 612 O O . LEU A 1 85 ? -17.297 9.797 -1.240 1.00 65.25 85 LEU A O 1
ATOM 616 N N . PRO A 1 86 ? -18.382 8.454 0.219 1.00 74.25 86 PRO A N 1
ATOM 617 C CA . PRO A 1 86 ? -17.209 8.220 1.042 1.00 74.25 86 PRO A CA 1
ATOM 618 C C . PRO A 1 86 ? -16.047 7.697 0.193 1.00 74.25 86 PRO A C 1
ATOM 620 O O . PRO A 1 86 ? -16.190 6.761 -0.594 1.00 74.25 86 PRO A O 1
ATOM 623 N N . GLN A 1 87 ? -14.884 8.322 0.349 1.00 81.06 87 GLN A N 1
ATOM 624 C CA . GLN A 1 87 ? -13.676 7.928 -0.361 1.00 81.06 87 GLN A CA 1
ATOM 625 C C . GLN A 1 87 ? -13.251 6.514 0.053 1.00 81.06 87 GLN A C 1
ATOM 627 O O . GLN A 1 87 ? -13.084 6.241 1.241 1.00 81.06 87 GLN A O 1
ATOM 632 N N . GLN A 1 88 ? -13.023 5.640 -0.928 1.00 88.12 88 GLN A N 1
ATOM 633 C CA . GLN A 1 88 ? -12.535 4.279 -0.698 1.00 88.12 88 GLN A CA 1
ATOM 634 C C . GLN A 1 88 ? -11.062 4.312 -0.263 1.00 88.12 88 GLN A C 1
ATOM 636 O O . GLN A 1 88 ? -10.231 4.949 -0.919 1.00 88.12 88 GLN A O 1
ATOM 641 N N . ARG A 1 89 ? -10.741 3.650 0.855 1.00 94.12 89 ARG A N 1
ATOM 642 C CA . ARG A 1 89 ? -9.408 3.664 1.475 1.00 94.12 89 ARG A CA 1
ATOM 643 C C . ARG A 1 89 ? -8.955 2.253 1.813 1.00 94.12 89 ARG A C 1
ATOM 645 O O . ARG A 1 89 ? -9.653 1.536 2.527 1.00 94.12 89 ARG A O 1
ATOM 652 N N . TYR A 1 90 ? -7.764 1.901 1.348 1.00 96.94 90 TYR A N 1
ATOM 653 C CA . TYR A 1 90 ? -7.193 0.569 1.498 1.00 96.94 90 TYR A CA 1
ATOM 654 C C . TYR A 1 90 ? -5.767 0.633 2.023 1.00 96.94 90 TYR A C 1
ATOM 656 O O . TYR A 1 90 ? -5.054 1.579 1.706 1.00 96.94 90 TYR A O 1
ATOM 664 N N . MET A 1 91 ? -5.332 -0.376 2.770 1.00 98.00 91 MET A N 1
ATOM 665 C CA . MET A 1 91 ? -3.936 -0.535 3.175 1.00 98.00 91 MET A CA 1
ATOM 666 C C . MET A 1 91 ? -3.394 -1.873 2.694 1.00 98.00 91 MET A C 1
ATOM 668 O O . MET A 1 91 ? -4.068 -2.890 2.825 1.00 98.00 91 MET A O 1
ATOM 672 N N . VAL A 1 92 ? -2.173 -1.860 2.173 1.00 98.19 92 VAL A N 1
ATOM 673 C CA . VAL A 1 92 ? -1.404 -3.053 1.811 1.00 98.19 92 VAL A CA 1
ATOM 674 C C . VAL A 1 92 ? -0.050 -3.020 2.506 1.00 98.19 92 VAL A C 1
ATOM 676 O O . VAL A 1 92 ? 0.537 -1.950 2.673 1.00 98.19 92 VAL A O 1
ATOM 679 N N . SER A 1 93 ? 0.478 -4.190 2.846 1.00 97.75 93 SER A N 1
ATOM 680 C CA . SER A 1 93 ? 1.877 -4.372 3.238 1.00 97.75 93 SER A CA 1
ATOM 681 C C . SER A 1 93 ? 2.534 -5.354 2.268 1.00 97.75 93 SER A C 1
ATOM 683 O O . SER A 1 93 ? 1.937 -6.398 1.990 1.00 97.75 93 SER A O 1
ATOM 685 N N . PRO A 1 94 ? 3.739 -5.072 1.739 1.00 97.81 94 PRO A N 1
ATOM 686 C CA . PRO A 1 94 ? 4.480 -6.055 0.954 1.00 97.81 94 PRO A CA 1
ATOM 687 C C . PRO A 1 94 ? 5.167 -7.125 1.813 1.00 97.81 94 PRO A C 1
ATOM 689 O O . PRO A 1 94 ? 5.662 -8.109 1.267 1.00 97.81 94 PRO A O 1
ATOM 692 N N . HIS A 1 95 ? 5.190 -6.953 3.132 1.00 97.75 95 HIS A N 1
ATOM 693 C CA . HIS A 1 95 ? 5.902 -7.803 4.088 1.00 97.75 95 HIS A CA 1
ATOM 694 C C . HIS A 1 95 ? 5.009 -8.937 4.616 1.00 97.75 95 HIS A C 1
ATOM 696 O O . HIS A 1 95 ? 3.791 -8.774 4.681 1.00 97.75 95 HIS A O 1
ATOM 702 N N . ASP A 1 96 ? 5.590 -10.080 4.962 1.00 97.56 96 ASP A N 1
ATOM 703 C CA . ASP A 1 96 ? 4.916 -11.184 5.656 1.00 97.56 96 ASP A CA 1
ATOM 704 C C . ASP A 1 96 ? 4.605 -10.813 7.109 1.00 97.56 96 ASP A C 1
ATOM 706 O O . ASP A 1 96 ? 3.526 -11.140 7.606 1.00 97.56 96 ASP A O 1
ATOM 710 N N . ASP A 1 97 ? 5.492 -10.059 7.767 1.00 96.62 97 ASP A N 1
ATOM 711 C CA . ASP A 1 97 ? 5.201 -9.454 9.065 1.00 96.62 97 ASP A CA 1
ATOM 712 C C . ASP A 1 97 ? 3.987 -8.507 9.003 1.00 96.62 97 ASP A C 1
ATOM 714 O O . ASP A 1 97 ? 3.949 -7.490 8.297 1.00 96.62 97 ASP A O 1
ATOM 718 N N . VAL A 1 98 ? 2.974 -8.851 9.800 1.00 97.62 98 VAL A N 1
ATOM 719 C CA . VAL A 1 98 ? 1.691 -8.147 9.865 1.00 97.62 98 VAL A CA 1
ATOM 720 C C . VAL A 1 98 ? 1.619 -7.131 11.002 1.00 97.62 98 VAL A C 1
ATOM 722 O O . VAL A 1 98 ? 0.65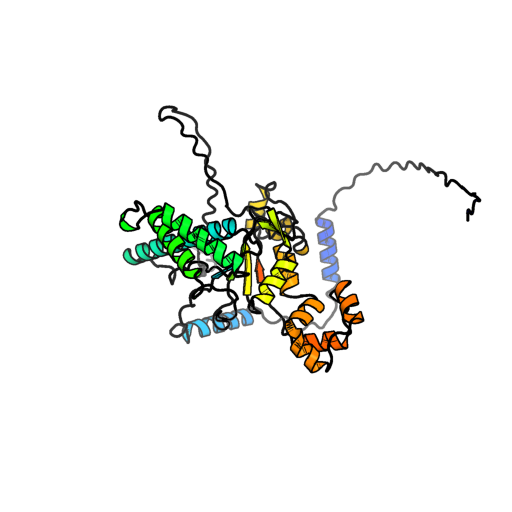1 -6.370 11.045 1.00 97.62 98 VAL A O 1
ATOM 725 N N . ASN A 1 99 ? 2.600 -7.087 11.914 1.00 95.31 99 ASN A N 1
ATOM 726 C CA . ASN A 1 99 ? 2.531 -6.245 13.111 1.00 95.31 99 ASN A CA 1
ATOM 727 C C . ASN A 1 99 ? 2.436 -4.757 12.755 1.00 95.31 99 ASN A C 1
ATOM 729 O O . ASN A 1 99 ? 1.524 -4.064 13.214 1.00 95.31 99 ASN A O 1
ATOM 733 N N . ASN A 1 100 ? 3.301 -4.279 11.857 1.00 91.69 100 ASN A N 1
ATOM 734 C CA . ASN A 1 100 ? 3.249 -2.891 11.407 1.00 91.69 100 ASN A CA 1
ATOM 735 C C . ASN A 1 100 ? 1.899 -2.577 10.724 1.00 91.69 100 ASN A C 1
ATOM 737 O O . ASN A 1 100 ? 1.239 -1.591 11.053 1.00 91.69 100 ASN A O 1
ATOM 741 N N . MET A 1 101 ? 1.409 -3.449 9.833 1.00 95.50 101 MET A N 1
ATOM 742 C CA . MET A 1 101 ? 0.103 -3.258 9.179 1.00 95.50 101 MET A CA 1
ATOM 743 C C . MET A 1 101 ? -1.055 -3.197 10.190 1.00 95.50 101 MET A C 1
ATOM 745 O O . MET A 1 101 ? -1.901 -2.307 10.099 1.00 95.50 101 MET A O 1
ATOM 749 N N . MET A 1 102 ? -1.067 -4.099 11.177 1.00 96.81 102 MET A N 1
ATOM 750 C CA . MET A 1 102 ? -2.043 -4.145 12.272 1.00 96.81 102 MET A CA 1
ATOM 751 C C . MET A 1 102 ? -2.063 -2.831 13.059 1.00 96.81 102 MET A C 1
ATOM 753 O O . MET A 1 102 ? -3.121 -2.226 13.230 1.00 96.81 102 MET A O 1
ATOM 757 N N . ASN A 1 103 ? -0.895 -2.353 13.493 1.00 94.56 103 ASN A N 1
ATOM 758 C CA . ASN A 1 103 ? -0.787 -1.159 14.331 1.00 94.56 103 ASN A CA 1
ATOM 759 C C . ASN A 1 103 ? -1.236 0.114 13.597 1.00 94.56 103 ASN A C 1
ATOM 761 O O . ASN A 1 103 ? -1.923 0.950 14.185 1.00 94.56 103 ASN A O 1
ATOM 765 N N . ASN A 1 104 ? -0.934 0.249 12.301 1.00 93.50 104 ASN A N 1
ATOM 766 C CA . ASN A 1 104 ? -1.437 1.389 11.528 1.00 93.50 104 ASN A CA 1
ATOM 767 C C . ASN A 1 104 ? -2.932 1.331 11.298 1.00 93.50 104 ASN A C 1
ATOM 769 O O . ASN A 1 104 ? -3.609 2.345 11.445 1.00 93.50 104 ASN A O 1
ATOM 773 N N . LEU A 1 105 ? -3.451 0.168 10.904 1.00 95.56 105 LEU A N 1
ATOM 774 C CA . LEU A 1 105 ? -4.884 0.003 10.693 1.00 95.56 105 LEU A CA 1
ATOM 775 C C . LEU A 1 105 ? -5.657 0.301 11.972 1.00 95.56 105 LEU A C 1
ATOM 777 O O . LEU A 1 105 ? -6.688 0.969 11.901 1.00 95.56 105 LEU A O 1
ATOM 781 N N . ARG A 1 106 ? -5.110 -0.094 13.129 1.00 95.62 106 ARG A N 1
ATOM 782 C CA . ARG A 1 106 ? -5.635 0.303 14.432 1.00 95.62 106 ARG A CA 1
ATOM 783 C C . ARG A 1 106 ? -5.649 1.827 14.592 1.00 95.62 106 ARG A C 1
ATOM 785 O O . ARG A 1 106 ? -6.712 2.394 14.810 1.00 95.62 106 ARG A O 1
ATOM 792 N N . GLY A 1 107 ? -4.514 2.502 14.392 1.00 92.31 107 GLY A N 1
ATOM 793 C CA . GLY A 1 107 ? -4.431 3.965 14.512 1.00 92.31 107 GLY A CA 1
ATOM 794 C C . GLY A 1 107 ? -5.381 4.724 13.571 1.00 92.31 107 GLY A C 1
ATOM 795 O O . GLY A 1 107 ? -6.023 5.697 13.978 1.00 92.31 107 GLY A O 1
ATOM 796 N N . PHE A 1 108 ? -5.536 4.259 12.325 1.00 92.19 108 PHE A N 1
ATOM 797 C CA . PHE A 1 108 ? -6.530 4.791 11.384 1.00 92.19 108 PHE A CA 1
ATOM 798 C C . PHE A 1 108 ? -7.967 4.506 11.837 1.00 92.19 108 PHE A C 1
ATOM 800 O O . PHE A 1 108 ? -8.838 5.357 11.654 1.00 92.19 108 PHE A O 1
ATOM 807 N N . GLY A 1 109 ? -8.213 3.326 12.410 1.00 93.00 109 GLY A N 1
ATOM 808 C CA . GLY A 1 109 ? -9.501 2.917 12.958 1.00 93.00 109 GLY A CA 1
ATOM 809 C C . GLY A 1 109 ? -9.956 3.805 14.106 1.00 93.00 109 GLY A C 1
ATOM 810 O O . GLY A 1 109 ? -11.031 4.402 14.038 1.00 93.00 109 GLY A O 1
ATOM 811 N N . ASP A 1 110 ? -9.088 3.971 15.098 1.00 89.44 110 ASP A N 1
ATOM 812 C CA . ASP A 1 110 ? -9.356 4.770 16.291 1.00 89.44 110 ASP A CA 1
ATOM 813 C C . ASP A 1 110 ? -9.574 6.247 15.921 1.00 89.44 110 ASP A C 1
ATOM 815 O O . ASP A 1 110 ? -10.518 6.883 16.391 1.00 89.44 110 ASP A O 1
ATOM 819 N N . SER A 1 111 ? -8.774 6.777 14.986 1.00 89.25 111 SER A N 1
ATOM 820 C CA . SER A 1 111 ? -8.943 8.141 14.463 1.00 89.25 111 SER A CA 1
ATOM 821 C C . SER A 1 111 ? -10.273 8.330 13.725 1.00 89.25 111 SER A C 1
ATOM 823 O O . SER A 1 111 ? -10.922 9.369 13.862 1.00 89.25 111 SER A O 1
ATOM 825 N N . ALA A 1 112 ? -10.693 7.341 12.928 1.00 89.69 112 ALA A N 1
ATOM 826 C CA . ALA A 1 112 ? -11.963 7.393 12.211 1.00 89.69 112 ALA A CA 1
ATOM 827 C C . ALA A 1 112 ? -13.153 7.373 13.181 1.00 89.69 112 ALA A C 1
ATOM 829 O O . ALA A 1 112 ? -14.081 8.166 13.023 1.00 89.69 112 ALA A O 1
ATOM 830 N N . GLN A 1 113 ? -13.109 6.516 14.205 1.00 88.62 113 GLN A N 1
ATOM 831 C CA . GLN A 1 113 ? -14.152 6.440 15.229 1.00 88.62 113 GLN A CA 1
ATOM 832 C C . GLN A 1 113 ? -14.256 7.739 16.027 1.00 88.62 113 GLN A C 1
ATOM 834 O O . GLN A 1 113 ? -15.342 8.314 16.092 1.00 88.62 113 GLN A O 1
ATOM 839 N N . LEU A 1 114 ? -13.132 8.266 16.523 1.00 87.50 114 LEU A N 1
ATOM 840 C CA . LEU A 1 114 ? -13.104 9.531 17.258 1.00 87.50 114 LEU A CA 1
ATOM 841 C C . LEU A 1 114 ? -13.689 10.684 16.431 1.00 87.50 114 LEU A C 1
ATOM 843 O O . LEU A 1 114 ? -14.504 11.466 16.919 1.00 87.50 114 LEU A O 1
ATOM 847 N N . GLN A 1 115 ? -13.320 10.786 15.151 1.00 87.81 115 GLN A N 1
ATOM 848 C CA . GLN A 1 115 ? -13.859 11.831 14.284 1.00 87.81 115 GLN A CA 1
ATOM 849 C C . GLN A 1 115 ? -15.371 11.677 14.058 1.00 87.81 115 GLN A C 1
ATOM 851 O O . GLN A 1 115 ? -16.082 12.683 13.966 1.00 87.81 115 GLN A O 1
ATOM 856 N N . ASN A 1 116 ? -15.872 10.442 13.987 1.00 89.06 116 ASN A N 1
ATOM 857 C CA . ASN A 1 116 ? -17.300 10.165 13.850 1.00 89.06 116 ASN A CA 1
ATOM 858 C C . ASN A 1 116 ? -18.066 10.538 15.128 1.00 89.06 116 ASN A C 1
ATOM 860 O O . ASN A 1 116 ? -19.102 11.192 15.033 1.00 89.06 116 ASN A O 1
ATOM 864 N N . GLU A 1 117 ? -17.534 10.223 16.310 1.00 88.31 117 GLU A N 1
ATOM 865 C CA . GLU A 1 117 ? -18.095 10.651 17.601 1.00 88.31 117 GLU A CA 1
ATOM 866 C C . GLU A 1 117 ? -18.132 12.180 17.718 1.00 88.31 117 GLU A C 1
ATOM 868 O O . GLU A 1 117 ? -19.159 12.765 18.067 1.00 88.31 117 GLU A O 1
ATOM 873 N N . MET A 1 118 ? -17.043 12.856 17.339 1.00 87.69 118 MET A N 1
ATOM 874 C CA . MET A 1 118 ? -16.995 14.320 17.302 1.00 87.69 118 MET A CA 1
ATOM 875 C C . MET A 1 118 ? -18.039 14.905 16.347 1.00 87.69 118 MET A C 1
ATOM 877 O O . MET A 1 118 ? -18.654 15.926 16.659 1.00 87.69 118 MET A O 1
ATOM 881 N N . ASN A 1 119 ? -18.252 14.282 15.185 1.00 88.69 119 ASN A N 1
ATOM 882 C CA . ASN A 1 119 ? -19.283 14.711 14.243 1.00 88.69 119 ASN A CA 1
ATOM 883 C C . ASN A 1 119 ? -20.686 14.513 14.835 1.00 88.69 119 ASN A C 1
ATOM 885 O O . ASN A 1 119 ? -21.507 15.420 14.745 1.00 88.69 119 ASN A O 1
ATOM 889 N N . GLN A 1 120 ? -20.953 13.384 15.493 1.00 88.50 120 GLN A N 1
ATOM 890 C CA . GLN A 1 120 ? -22.232 13.141 16.168 1.00 88.50 120 GLN A CA 1
ATOM 891 C C . GLN A 1 120 ? -22.495 14.174 17.268 1.00 88.50 120 GLN A C 1
ATOM 893 O O . GLN A 1 120 ? -23.566 14.774 17.301 1.00 88.50 120 GLN A O 1
ATOM 898 N N . HIS A 1 121 ? -21.502 14.455 18.114 1.00 88.31 121 HIS A N 1
ATOM 899 C CA . HIS A 1 121 ? -21.634 15.450 19.175 1.00 88.31 121 HIS A CA 1
ATOM 900 C C . HIS A 1 121 ? -21.897 16.859 18.619 1.00 88.31 121 HIS A C 1
ATOM 902 O O . HIS A 1 121 ? -22.792 17.562 19.086 1.00 88.31 121 HIS A O 1
ATOM 908 N N . LYS A 1 122 ? -21.177 17.262 17.563 1.00 90.25 122 LYS A N 1
ATOM 909 C CA . LYS A 1 122 ? -21.427 18.531 16.862 1.00 90.25 122 LYS A CA 1
ATOM 910 C C . LYS A 1 122 ? -22.841 18.609 16.292 1.00 90.25 122 LYS A C 1
ATOM 912 O O . LYS A 1 122 ? -23.480 19.646 16.448 1.00 90.25 122 LYS A O 1
ATOM 917 N N . ALA A 1 123 ? -23.338 17.529 15.687 1.00 89.69 123 ALA A N 1
ATOM 918 C CA . ALA A 1 123 ? -24.708 17.472 15.183 1.00 89.69 123 ALA A CA 1
ATOM 919 C C . ALA A 1 123 ? -25.735 17.658 16.310 1.00 89.69 123 ALA A C 1
ATOM 921 O O . ALA A 1 123 ? -26.668 18.441 16.152 1.00 89.69 123 ALA A O 1
ATOM 922 N N . MET A 1 124 ? -25.534 17.010 17.464 1.00 90.81 124 MET A N 1
ATOM 923 C CA . MET A 1 124 ? -26.406 17.167 18.638 1.00 90.81 124 MET A CA 1
ATOM 924 C C . MET A 1 124 ? -26.414 18.604 19.181 1.00 90.81 124 MET A C 1
ATOM 926 O O . MET A 1 124 ? -27.433 19.062 19.683 1.00 90.81 124 MET A O 1
ATOM 930 N N . MET A 1 125 ? -25.306 19.337 19.040 1.00 93.81 125 MET A N 1
ATOM 931 C CA . MET A 1 125 ? -25.207 20.755 19.410 1.00 93.81 125 MET A CA 1
ATOM 932 C C . MET A 1 125 ? -25.696 21.725 18.318 1.00 93.81 125 MET A C 1
ATOM 934 O O . MET A 1 125 ? -25.494 22.932 18.442 1.00 93.81 125 MET A O 1
ATOM 938 N N . GLY A 1 126 ? -26.265 21.235 17.211 1.00 92.06 126 GLY A N 1
ATOM 939 C CA . GLY A 1 126 ? -26.668 22.077 16.078 1.00 92.06 126 GLY A CA 1
ATOM 940 C C . GLY A 1 126 ? -25.494 22.716 15.322 1.00 92.06 126 GLY A C 1
ATOM 941 O O . GLY A 1 126 ? -25.684 23.655 14.550 1.00 92.06 126 GLY A O 1
ATOM 942 N N . GLN A 1 127 ? -24.266 22.231 15.528 1.00 91.94 127 GLN A N 1
ATOM 943 C CA . GLN A 1 127 ? -23.086 22.716 14.819 1.00 91.94 127 GLN A CA 1
ATOM 944 C C . GLN A 1 127 ? -22.974 22.070 13.438 1.00 91.94 127 GLN A C 1
ATOM 946 O O . GLN A 1 127 ? -23.336 20.913 13.220 1.00 91.94 127 GLN A O 1
ATOM 951 N N . LYS A 1 128 ? -22.390 22.812 12.491 1.00 86.12 128 LYS A N 1
ATOM 952 C CA . LYS A 1 128 ? -22.107 22.301 11.149 1.00 86.12 128 LYS A CA 1
ATOM 953 C C . LYS A 1 128 ? -21.107 21.142 11.227 1.00 86.12 128 LYS A C 1
ATOM 955 O O . LYS A 1 128 ? -19.963 21.322 11.649 1.00 86.12 128 LYS A O 1
ATOM 960 N N . VAL A 1 129 ? -21.537 19.965 10.785 1.00 81.56 129 VAL A N 1
ATOM 961 C CA . VAL A 1 129 ? -20.697 18.766 10.679 1.00 81.56 129 VAL A CA 1
ATOM 962 C C . VAL A 1 129 ? -20.069 18.654 9.298 1.00 81.56 129 VAL A C 1
ATOM 964 O O . VAL A 1 129 ? -20.644 19.092 8.298 1.00 81.56 129 VAL A O 1
ATOM 967 N N . SER A 1 130 ? -18.886 18.046 9.234 1.00 75.81 130 SER A N 1
ATOM 968 C CA . SER A 1 130 ? -18.362 17.564 7.958 1.00 75.81 130 SER A CA 1
ATOM 969 C C . SER A 1 130 ? -19.300 16.478 7.415 1.00 75.81 130 SER A C 1
ATOM 971 O O . SER A 1 130 ? -19.793 15.664 8.198 1.00 75.81 130 SER A O 1
ATOM 973 N N . PRO A 1 131 ? -19.574 16.449 6.103 1.00 64.50 131 PRO A N 1
ATOM 974 C CA . PRO A 1 131 ? -20.460 15.448 5.529 1.00 64.50 131 PRO A CA 1
ATOM 975 C C . PRO A 1 131 ? -19.854 14.042 5.648 1.00 64.50 131 PRO A C 1
ATOM 977 O O . PRO A 1 131 ? -18.781 13.774 5.110 1.00 64.50 131 PRO A O 1
ATOM 980 N N . GLY A 1 132 ? -20.590 13.150 6.315 1.00 68.81 132 GLY A N 1
ATOM 981 C CA . GLY A 1 132 ? -20.346 11.709 6.344 1.00 68.81 132 GLY A CA 1
ATOM 982 C C . GLY A 1 132 ? -19.436 11.209 7.469 1.00 68.81 132 GLY A C 1
ATOM 983 O O . GLY A 1 132 ? -18.587 11.925 8.000 1.00 68.81 132 GLY A O 1
ATOM 984 N N . ASN A 1 133 ? -19.619 9.933 7.808 1.00 79.75 133 ASN A N 1
ATOM 985 C CA . ASN A 1 133 ? -18.677 9.197 8.641 1.00 79.75 133 ASN A CA 1
ATOM 986 C C . ASN A 1 133 ? -17.403 8.915 7.837 1.00 79.75 133 ASN A C 1
ATOM 988 O O . ASN A 1 133 ? -17.472 8.546 6.661 1.00 79.75 133 ASN A O 1
ATOM 992 N N . ILE A 1 134 ? -16.242 9.053 8.472 1.00 82.38 134 ILE A N 1
ATOM 993 C CA . ILE A 1 134 ? -14.977 8.620 7.887 1.00 82.38 134 ILE A CA 1
ATOM 994 C C . ILE A 1 134 ? -14.930 7.091 7.976 1.00 82.38 134 ILE A C 1
ATOM 996 O O . ILE A 1 134 ? -14.990 6.556 9.088 1.00 82.38 134 ILE A O 1
ATOM 1000 N N . PRO A 1 135 ? -14.841 6.372 6.842 1.00 86.94 135 PRO A N 1
ATOM 1001 C CA . PRO A 1 135 ? -14.690 4.929 6.874 1.00 86.94 135 PRO A CA 1
ATOM 1002 C C . PRO A 1 135 ? -13.289 4.559 7.368 1.00 86.94 135 PRO A C 1
ATOM 1004 O O . PRO A 1 135 ? -12.301 5.227 7.045 1.00 86.94 135 PRO A O 1
ATOM 1007 N N . MET A 1 136 ? -13.206 3.462 8.118 1.00 91.81 136 MET A N 1
ATOM 1008 C CA . MET A 1 136 ? -11.930 2.830 8.446 1.00 91.81 136 MET A CA 1
ATOM 1009 C C . MET A 1 136 ? -11.209 2.382 7.164 1.00 91.81 136 MET A C 1
ATOM 1011 O O . MET A 1 136 ? -11.836 2.082 6.146 1.00 91.81 136 MET A O 1
ATOM 1015 N N . VAL A 1 137 ? -9.879 2.329 7.216 1.00 95.00 137 VAL A N 1
ATOM 1016 C CA . VAL A 1 137 ? -9.058 1.832 6.105 1.00 95.00 137 VAL A CA 1
ATOM 1017 C C . VAL A 1 137 ? -9.163 0.306 6.058 1.00 95.00 137 VAL A C 1
ATOM 1019 O O . VAL A 1 137 ? -8.919 -0.347 7.067 1.00 95.00 137 VAL A O 1
ATOM 1022 N N . ARG A 1 138 ? -9.528 -0.272 4.908 1.00 97.06 138 ARG A N 1
ATOM 1023 C CA . ARG A 1 138 ? -9.675 -1.731 4.760 1.00 97.06 138 ARG A CA 1
ATOM 1024 C C . ARG A 1 138 ? -8.331 -2.386 4.394 1.00 97.06 138 ARG A C 1
ATOM 1026 O O . ARG A 1 138 ? -7.688 -1.910 3.456 1.00 97.06 138 ARG A O 1
ATOM 1033 N N . PRO A 1 139 ? -7.892 -3.463 5.069 1.00 98.06 139 PRO A N 1
ATOM 1034 C CA . PRO A 1 139 ? -6.712 -4.208 4.640 1.00 98.06 139 PRO A CA 1
ATOM 1035 C C . PRO A 1 139 ? -6.960 -4.909 3.301 1.00 98.06 139 PRO A C 1
ATOM 1037 O O . PRO A 1 139 ? -8.065 -5.390 3.040 1.00 98.06 139 PRO A O 1
ATOM 1040 N N . VAL A 1 140 ? -5.915 -5.000 2.483 1.00 98.50 140 VAL A N 1
ATOM 1041 C CA . VAL A 1 140 ? -5.865 -5.875 1.312 1.00 98.50 140 VAL A CA 1
ATOM 1042 C C . VAL A 1 140 ? -4.616 -6.740 1.425 1.00 98.50 140 VAL A C 1
ATOM 1044 O O . VAL A 1 140 ? -3.505 -6.221 1.531 1.00 98.50 140 VAL A O 1
ATOM 1047 N N . PHE A 1 141 ? -4.804 -8.055 1.442 1.00 98.44 141 PHE A N 1
ATOM 1048 C CA . PHE A 1 141 ? -3.743 -9.015 1.730 1.00 98.44 141 PHE A CA 1
ATOM 1049 C C . PHE A 1 141 ? -3.064 -9.473 0.443 1.00 98.44 141 PHE A C 1
ATOM 1051 O O . PHE A 1 141 ? -3.739 -9.788 -0.537 1.00 98.44 141 PHE A O 1
ATOM 1058 N N . LYS A 1 142 ? -1.728 -9.519 0.438 1.00 97.44 142 LYS A N 1
ATOM 1059 C CA . LYS A 1 142 ? -0.950 -9.939 -0.740 1.00 97.44 142 LYS A CA 1
ATOM 1060 C C . LYS A 1 142 ? -1.098 -11.438 -1.037 1.00 97.44 142 LYS A C 1
ATOM 1062 O O . LYS A 1 142 ? -0.977 -11.846 -2.193 1.00 97.44 142 LYS A O 1
ATOM 1067 N N . ASP A 1 143 ? -1.358 -12.235 -0.000 1.00 98.00 143 ASP A N 1
ATOM 1068 C CA . ASP A 1 143 ? -1.561 -13.680 -0.052 1.00 98.00 143 ASP A CA 1
ATOM 1069 C C . ASP A 1 143 ? -2.273 -14.209 1.210 1.00 98.00 143 ASP A C 1
ATOM 1071 O O . ASP A 1 143 ? -2.554 -13.480 2.167 1.00 98.00 143 ASP A O 1
ATOM 1075 N N . GLU A 1 144 ? -2.598 -15.501 1.175 1.00 98.19 144 GLU A N 1
ATOM 1076 C CA . GLU A 1 144 ? -3.341 -16.207 2.218 1.00 98.19 144 GLU A CA 1
ATOM 1077 C C . GLU A 1 144 ? -2.559 -16.341 3.534 1.00 98.19 144 GLU A C 1
ATOM 1079 O O . GLU A 1 144 ? -3.156 -16.323 4.613 1.00 98.19 144 GLU A O 1
ATOM 1084 N N . ALA A 1 145 ? -1.226 -16.423 3.467 1.00 98.44 145 ALA A N 1
ATOM 1085 C CA . ALA A 1 145 ? -0.382 -16.505 4.655 1.00 98.44 145 ALA A CA 1
ATOM 1086 C C . ALA A 1 145 ? -0.444 -15.192 5.447 1.00 98.44 145 ALA A C 1
ATOM 1088 O O . ALA A 1 145 ? -0.707 -15.212 6.652 1.00 98.44 145 ALA A O 1
ATOM 1089 N N . GLN A 1 146 ? -0.320 -14.051 4.759 1.00 98.31 146 GLN A N 1
ATOM 1090 C CA . GLN A 1 146 ? -0.464 -12.729 5.364 1.00 98.31 146 GLN A CA 1
ATOM 1091 C C . GLN A 1 146 ? -1.876 -12.518 5.937 1.00 98.31 146 GLN A C 1
ATOM 1093 O O . GLN A 1 146 ? -2.013 -12.037 7.064 1.00 98.31 146 GLN A O 1
ATOM 1098 N N . ARG A 1 147 ? -2.936 -12.911 5.208 1.00 98.56 147 ARG A N 1
ATOM 1099 C CA . ARG A 1 147 ? -4.327 -12.858 5.706 1.00 98.56 147 ARG A CA 1
ATOM 1100 C C . ARG A 1 147 ? -4.484 -13.656 7.001 1.00 98.56 147 ARG A C 1
ATOM 1102 O O . ARG A 1 147 ? -5.025 -13.142 7.980 1.00 98.56 147 ARG A O 1
ATOM 1109 N N . SER A 1 148 ? -4.018 -14.903 7.002 1.00 98.62 148 SER A N 1
ATOM 1110 C CA . SER A 1 148 ? -4.136 -15.819 8.136 1.00 98.62 148 SER A CA 1
ATOM 1111 C C . SER A 1 148 ? -3.384 -15.300 9.367 1.00 98.62 148 SER A C 1
ATOM 1113 O O . SER A 1 148 ? -3.961 -15.213 10.454 1.00 98.62 148 SER A O 1
ATOM 1115 N N . ALA A 1 149 ? -2.136 -14.849 9.190 1.00 98.50 149 ALA A N 1
ATOM 1116 C CA . ALA A 1 149 ? -1.337 -14.248 10.257 1.00 98.50 149 ALA A CA 1
ATOM 1117 C C . ALA A 1 149 ? -2.006 -12.990 10.835 1.00 98.50 149 ALA A C 1
ATOM 1119 O O . ALA A 1 149 ? -2.084 -12.824 12.056 1.00 98.50 149 ALA A O 1
ATOM 1120 N N . PHE A 1 150 ? -2.552 -12.131 9.969 1.00 98.62 150 PHE A N 1
ATOM 1121 C CA . PHE A 1 150 ? -3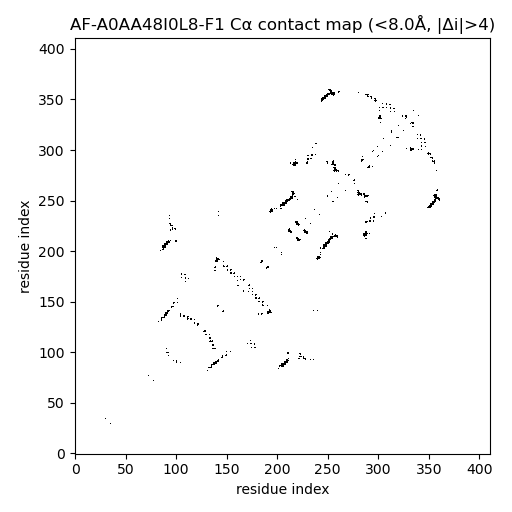.270 -10.933 10.389 1.00 98.62 150 PHE A CA 1
ATOM 1122 C C . PHE A 1 150 ? -4.545 -11.268 11.171 1.00 98.62 150 PHE A C 1
ATOM 1124 O O . PHE A 1 150 ? -4.784 -10.681 12.224 1.00 98.62 150 PHE A O 1
ATOM 1131 N N . ASN A 1 151 ? -5.350 -12.227 10.699 1.00 98.69 151 ASN A N 1
ATOM 1132 C CA . ASN A 1 151 ? -6.570 -12.652 11.387 1.00 98.69 151 ASN A CA 1
ATOM 1133 C C . ASN A 1 151 ? -6.268 -13.230 12.775 1.00 98.69 151 ASN A C 1
ATOM 1135 O O . ASN A 1 151 ? -6.920 -12.861 13.753 1.00 98.69 151 ASN A O 1
ATOM 1139 N N . LYS A 1 152 ? -5.241 -14.084 12.874 1.00 98.62 152 LYS A N 1
ATOM 1140 C CA . LYS A 1 152 ? -4.763 -14.625 14.149 1.00 98.62 152 LYS A CA 1
ATOM 1141 C C . LYS A 1 152 ? -4.394 -13.497 15.114 1.00 98.62 152 LYS A C 1
ATOM 1143 O O . LYS A 1 152 ? -4.918 -13.449 16.223 1.00 98.62 152 LYS A O 1
ATOM 1148 N N . MET A 1 153 ? -3.570 -12.547 14.670 1.00 98.44 153 MET A N 1
ATOM 1149 C CA . MET A 1 153 ? -3.154 -11.418 15.503 1.00 98.44 153 MET A CA 1
ATOM 1150 C C . MET A 1 153 ? -4.335 -10.514 15.902 1.00 98.44 153 MET A C 1
ATOM 1152 O O . MET A 1 153 ? -4.395 -10.079 17.050 1.00 98.44 153 MET A O 1
ATOM 1156 N N . ALA A 1 154 ? -5.300 -10.255 15.011 1.00 98.38 154 ALA A N 1
ATOM 1157 C CA . ALA A 1 154 ? -6.496 -9.472 15.344 1.00 98.38 154 ALA A CA 1
ATOM 1158 C C . ALA A 1 154 ? -7.315 -10.140 16.462 1.00 98.38 154 ALA A C 1
ATOM 1160 O O . ALA A 1 154 ? -7.691 -9.478 17.429 1.00 98.38 154 ALA A O 1
ATOM 1161 N N . ASN A 1 155 ? -7.529 -11.456 16.370 1.00 98.44 155 ASN A N 1
ATOM 1162 C CA . ASN A 1 155 ? -8.244 -12.227 17.388 1.00 98.44 155 ASN A CA 1
ATOM 1163 C C . ASN A 1 155 ? -7.475 -12.299 18.718 1.00 98.44 155 ASN A C 1
ATOM 1165 O O . ASN A 1 155 ? -8.082 -12.189 19.781 1.00 98.44 155 ASN A O 1
ATOM 1169 N N . GLU A 1 156 ? -6.145 -12.419 18.684 1.00 98.31 156 GLU A N 1
ATOM 1170 C CA . GLU A 1 156 ? -5.301 -12.360 19.886 1.00 98.31 156 GLU A CA 1
ATOM 1171 C C . GLU A 1 156 ? -5.349 -10.989 20.578 1.00 98.31 156 GLU A C 1
ATOM 1173 O O . GLU A 1 156 ? -5.317 -10.907 21.806 1.00 98.31 156 GLU A O 1
ATOM 1178 N N . ARG A 1 157 ? -5.406 -9.890 19.816 1.00 97.31 157 ARG A N 1
ATOM 1179 C CA . ARG A 1 157 ? -5.563 -8.537 20.377 1.00 97.31 157 ARG A CA 1
ATOM 1180 C C . ARG A 1 157 ? -6.966 -8.338 20.951 1.00 97.31 157 ARG A C 1
ATOM 1182 O O . ARG A 1 157 ? -7.092 -7.760 22.027 1.00 97.31 157 ARG A O 1
ATOM 1189 N N . LEU A 1 158 ? -7.992 -8.854 20.272 1.00 96.94 158 LEU A N 1
ATOM 1190 C CA . LEU A 1 158 ? -9.381 -8.786 20.721 1.00 96.94 158 LEU A CA 1
ATOM 1191 C C . LEU A 1 158 ? -9.600 -9.575 22.020 1.00 96.94 158 LEU A C 1
ATOM 1193 O O . LEU A 1 158 ? -10.196 -9.052 22.958 1.00 96.94 158 LEU A O 1
ATOM 1197 N N . SER A 1 159 ? -9.060 -10.793 22.121 1.00 97.19 159 SER A N 1
ATOM 1198 C CA . SER A 1 159 ? -9.202 -11.626 23.323 1.00 97.19 159 SER A CA 1
ATOM 1199 C C . SER A 1 159 ? -8.545 -11.000 24.556 1.00 97.19 159 SER A C 1
ATOM 1201 O O . SER A 1 159 ? -9.091 -11.097 25.654 1.00 97.19 159 SER A O 1
ATOM 1203 N N . LYS A 1 160 ? -7.424 -10.285 24.379 1.00 96.81 160 LYS A N 1
ATOM 1204 C CA . LYS A 1 160 ? -6.732 -9.550 25.452 1.00 96.81 160 LYS A CA 1
ATOM 1205 C C . LYS A 1 160 ? -7.520 -8.357 25.997 1.00 96.81 160 LYS A C 1
ATOM 1207 O O . LYS A 1 160 ? -7.289 -7.974 27.139 1.00 96.81 160 LYS A O 1
ATOM 1212 N N . LEU A 1 161 ? -8.422 -7.763 25.211 1.00 95.69 161 LEU A N 1
ATOM 1213 C CA . LEU A 1 161 ? -9.297 -6.685 25.691 1.00 95.69 161 LEU A CA 1
ATOM 1214 C C . LEU A 1 161 ? -10.421 -7.222 26.589 1.00 95.69 161 LEU A C 1
ATOM 1216 O O . LEU A 1 161 ? -10.881 -6.517 27.483 1.00 95.69 161 LEU A O 1
ATOM 1220 N N . GLY A 1 162 ? -10.822 -8.479 26.389 1.00 94.25 162 GLY A N 1
ATOM 1221 C CA . GLY A 1 162 ? -11.929 -9.102 27.103 1.00 94.25 162 GLY A CA 1
ATOM 1222 C C . GLY A 1 162 ? -13.308 -8.731 26.535 1.00 94.25 162 GLY A C 1
ATOM 1223 O O . GLY A 1 162 ? -13.407 -8.119 25.470 1.00 94.25 162 GLY A O 1
ATOM 1224 N N . PRO A 1 163 ? -14.392 -9.141 27.220 1.00 94.44 163 PRO A N 1
ATOM 1225 C CA . PRO A 1 163 ? -15.765 -8.904 26.775 1.00 94.44 163 PRO A CA 1
ATOM 1226 C C . PRO A 1 163 ? -16.115 -7.413 26.680 1.00 94.44 163 PRO A C 1
ATOM 1228 O O . PRO A 1 163 ? -15.754 -6.632 27.564 1.00 94.44 163 PRO A O 1
ATOM 1231 N N . GLN A 1 164 ? -16.856 -7.029 25.635 1.00 93.38 164 GLN A N 1
ATOM 1232 C CA . GLN A 1 164 ? -17.192 -5.629 25.344 1.00 93.38 164 GLN A CA 1
ATOM 1233 C C . GLN A 1 164 ? -17.924 -4.928 26.499 1.00 93.38 164 GLN A C 1
ATOM 1235 O O . GLN A 1 164 ? -17.652 -3.764 26.784 1.00 93.38 164 GLN A O 1
ATOM 1240 N N . ASP A 1 165 ? -18.820 -5.641 27.184 1.00 93.12 165 ASP A N 1
ATOM 1241 C CA . ASP A 1 165 ? -19.610 -5.169 28.329 1.00 93.12 165 ASP A CA 1
ATOM 1242 C C . ASP A 1 165 ? -18.754 -4.844 29.563 1.00 93.12 165 ASP A C 1
ATOM 1244 O O . ASP A 1 165 ? -19.177 -4.084 30.434 1.00 93.12 165 ASP A O 1
ATOM 1248 N N . LYS A 1 166 ? -17.527 -5.373 29.625 1.00 94.69 166 LYS A N 1
ATOM 1249 C CA . LYS A 1 166 ? -16.584 -5.155 30.731 1.00 94.69 166 LYS A CA 1
ATOM 1250 C C . LYS A 1 166 ? -15.562 -4.053 30.446 1.00 94.69 166 LYS A C 1
ATOM 1252 O O . LYS A 1 166 ? -14.789 -3.699 31.340 1.00 94.69 166 LYS A O 1
ATOM 1257 N N . LEU A 1 167 ? -15.543 -3.500 29.233 1.00 94.38 167 LEU A N 1
ATOM 1258 C CA . LEU A 1 167 ? -14.591 -2.461 28.843 1.00 94.38 167 LEU A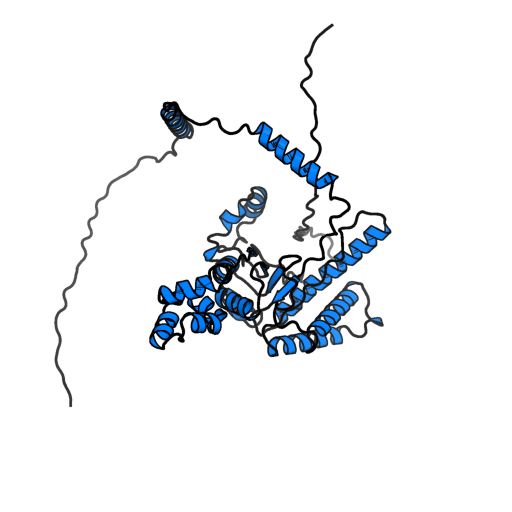 CA 1
ATOM 1259 C C . LEU A 1 167 ? -14.946 -1.119 29.484 1.00 94.38 167 LEU A C 1
ATOM 1261 O O . LEU A 1 167 ? -16.061 -0.614 29.354 1.00 94.38 167 LEU A O 1
ATOM 1265 N N . LYS A 1 168 ? -13.959 -0.497 30.134 1.00 94.44 168 LYS A N 1
ATOM 1266 C CA . LYS A 1 168 ? -14.088 0.837 30.728 1.00 94.44 168 LYS A CA 1
ATOM 1267 C C . LYS A 1 168 ? -13.369 1.869 29.859 1.00 94.44 168 LYS A C 1
ATOM 1269 O O . LYS A 1 168 ? -12.212 1.681 29.501 1.00 94.44 168 LYS A O 1
ATOM 1274 N N . GLY A 1 169 ? -14.047 2.978 29.567 1.00 91.50 169 GLY A N 1
ATOM 1275 C CA . GLY A 1 169 ? -13.494 4.098 28.800 1.00 91.50 169 GLY A CA 1
ATOM 1276 C C . GLY A 1 169 ? -13.739 4.017 27.289 1.00 91.50 169 GLY A C 1
ATOM 1277 O O . GLY A 1 169 ? -14.026 2.960 26.728 1.00 91.50 169 GLY A O 1
ATOM 1278 N N . ALA A 1 170 ? -13.665 5.172 26.622 1.00 88.44 170 ALA A N 1
ATOM 1279 C CA . ALA A 1 170 ? -13.845 5.272 25.172 1.00 88.44 170 ALA A CA 1
ATOM 1280 C C . ALA A 1 170 ? -12.725 4.552 24.409 1.00 88.44 170 ALA A C 1
ATOM 1282 O O . ALA A 1 170 ? -13.010 3.791 23.496 1.00 88.44 170 ALA A O 1
ATOM 1283 N N . GLU A 1 171 ? -11.471 4.694 24.847 1.00 90.12 171 GLU A N 1
ATOM 1284 C CA . GLU A 1 171 ? -10.319 4.080 24.177 1.00 90.12 171 GLU A CA 1
ATOM 1285 C C . GLU A 1 171 ? -10.418 2.549 24.106 1.00 90.12 171 GLU A C 1
ATOM 1287 O O . GLU A 1 171 ? -10.254 1.967 23.036 1.00 90.12 171 GLU A O 1
ATOM 1292 N N . ALA A 1 172 ? -10.738 1.882 25.221 1.00 93.00 172 ALA A N 1
ATOM 1293 C CA . ALA A 1 172 ? -10.870 0.427 25.251 1.00 93.00 172 ALA A CA 1
ATOM 1294 C C . ALA A 1 172 ? -11.988 -0.066 24.318 1.00 93.00 172 ALA A C 1
ATOM 1296 O O . ALA A 1 172 ? -11.798 -1.035 23.582 1.00 93.00 172 ALA A O 1
ATOM 1297 N N . ARG A 1 173 ? -13.132 0.634 24.302 1.00 92.56 173 ARG A N 1
ATOM 1298 C CA . ARG A 1 173 ? -14.253 0.333 23.398 1.00 92.56 173 ARG A CA 1
ATOM 1299 C C . ARG A 1 173 ? -13.885 0.572 21.934 1.00 92.56 173 ARG A C 1
ATOM 1301 O O . ARG A 1 173 ? -14.235 -0.251 21.093 1.00 92.56 173 ARG A O 1
ATOM 1308 N N . ASN A 1 174 ? -13.133 1.630 21.642 1.00 91.88 174 ASN A N 1
ATOM 1309 C CA . ASN A 1 174 ? -12.701 1.942 20.284 1.00 91.88 174 ASN A CA 1
ATOM 1310 C C . ASN A 1 174 ? -11.715 0.897 19.763 1.00 91.88 174 ASN A C 1
ATOM 1312 O O . ASN A 1 174 ? -11.937 0.326 18.697 1.00 91.88 174 ASN A O 1
ATOM 1316 N N . ASN A 1 175 ? -10.723 0.530 20.579 1.00 93.62 175 ASN A N 1
ATOM 1317 C CA . ASN A 1 175 ? -9.813 -0.574 20.283 1.00 93.62 175 ASN A CA 1
ATOM 1318 C C . ASN A 1 175 ? -10.586 -1.876 20.011 1.00 93.62 175 ASN A C 1
ATOM 1320 O O . ASN A 1 175 ? -10.303 -2.566 19.034 1.00 93.62 175 ASN A O 1
ATOM 1324 N N . PHE A 1 176 ? -11.583 -2.208 20.841 1.00 96.31 176 PHE A N 1
ATOM 1325 C CA . PHE A 1 176 ? -12.404 -3.408 20.656 1.00 96.31 176 PHE A CA 1
ATOM 1326 C C . PHE A 1 176 ? -13.167 -3.382 19.328 1.00 96.31 176 PHE A C 1
ATOM 1328 O O . PHE A 1 176 ? -13.108 -4.349 18.567 1.00 96.31 176 PHE A O 1
ATOM 1335 N N . ASN A 1 177 ? -13.833 -2.269 19.012 1.00 94.94 177 ASN A N 1
ATOM 1336 C CA . ASN A 1 177 ? -14.555 -2.091 17.752 1.00 94.94 177 ASN A CA 1
ATOM 1337 C C . ASN A 1 177 ? -13.608 -2.190 16.546 1.00 94.94 177 ASN A C 1
ATOM 1339 O O . ASN A 1 177 ? -13.908 -2.866 15.561 1.00 94.94 177 ASN A O 1
ATOM 1343 N N . THR A 1 178 ? -12.436 -1.559 16.646 1.00 95.31 178 THR A N 1
ATOM 1344 C CA . THR A 1 178 ? -11.401 -1.560 15.613 1.00 95.31 178 THR A CA 1
ATOM 1345 C C . THR A 1 178 ? -10.889 -2.979 15.348 1.00 95.31 178 THR A C 1
ATOM 1347 O O . THR A 1 178 ? -10.937 -3.441 14.206 1.00 95.31 178 THR A O 1
ATOM 1350 N N . TYR A 1 179 ? -10.482 -3.724 16.383 1.00 97.75 179 TYR A N 1
ATOM 1351 C CA . TYR A 1 179 ? -10.013 -5.104 16.215 1.00 97.75 179 TYR A CA 1
ATOM 1352 C C . TYR A 1 179 ? -11.122 -6.063 15.776 1.00 97.75 179 TYR A C 1
ATOM 1354 O O . TYR A 1 179 ? -10.857 -6.944 14.963 1.00 97.75 179 TYR A O 1
ATOM 1362 N N . THR A 1 180 ? -12.363 -5.866 16.231 1.00 97.75 180 THR A N 1
ATOM 1363 C CA . THR A 1 180 ? -13.523 -6.638 15.752 1.00 97.75 180 THR A CA 1
ATOM 1364 C C . THR A 1 180 ? -13.705 -6.462 14.245 1.00 97.75 180 THR A C 1
ATOM 1366 O O . THR A 1 180 ? -13.833 -7.440 13.506 1.00 97.75 180 THR A O 1
ATOM 1369 N N . GLN A 1 181 ? -13.645 -5.219 13.757 1.00 96.94 181 GLN A N 1
ATOM 1370 C CA . GLN A 1 181 ? -13.753 -4.926 12.329 1.00 96.94 181 GLN A CA 1
ATOM 1371 C C . GLN A 1 181 ? -12.586 -5.525 11.528 1.00 96.94 181 GLN A C 1
ATOM 1373 O O . GLN A 1 181 ? -12.798 -6.074 10.446 1.00 96.94 181 GLN A O 1
ATOM 1378 N N . MET A 1 182 ? -11.363 -5.453 12.057 1.00 97.81 182 MET A N 1
ATOM 1379 C CA . MET A 1 182 ? -10.165 -6.019 11.426 1.00 97.81 182 MET A CA 1
ATOM 1380 C C . MET A 1 182 ? -10.194 -7.554 11.382 1.00 97.81 182 MET A C 1
ATOM 1382 O O . MET A 1 182 ? -9.835 -8.141 10.359 1.00 97.81 182 MET A O 1
ATOM 1386 N N . ALA A 1 183 ? -10.665 -8.210 12.446 1.00 98.19 183 ALA A N 1
ATOM 1387 C CA . ALA A 1 183 ? -10.888 -9.653 12.478 1.00 98.19 183 ALA A CA 1
ATOM 1388 C C . ALA A 1 183 ? -11.950 -10.060 11.444 1.00 98.19 183 ALA A C 1
ATOM 1390 O O . ALA A 1 183 ? -11.714 -10.956 10.636 1.00 98.19 183 ALA A O 1
ATOM 1391 N N . SER A 1 184 ? -13.071 -9.333 11.387 1.00 98.31 184 SER A N 1
ATOM 1392 C CA . SER A 1 184 ? -14.128 -9.553 10.392 1.00 98.31 184 SER A CA 1
ATOM 1393 C C . SER A 1 184 ? -13.631 -9.392 8.951 1.00 98.31 184 SER A C 1
ATOM 1395 O O . SER A 1 184 ? -13.971 -10.201 8.095 1.00 98.31 184 SER A O 1
ATOM 1397 N N . TRP A 1 185 ? -12.802 -8.386 8.662 1.00 98.12 185 TRP A N 1
ATOM 1398 C CA . TRP A 1 185 ? -12.230 -8.163 7.325 1.00 98.12 185 TRP A CA 1
ATOM 1399 C C . TRP A 1 185 ? -11.108 -9.117 6.941 1.00 98.12 185 TRP A C 1
ATOM 1401 O O . TRP A 1 185 ? -10.621 -9.044 5.818 1.00 98.12 185 TRP A O 1
ATOM 1411 N N . SER A 1 186 ? -10.666 -9.973 7.854 1.00 98.44 186 SER A N 1
ATOM 1412 C CA . SER A 1 186 ? -9.586 -10.923 7.603 1.00 98.44 186 SER A CA 1
ATOM 1413 C C . SER A 1 186 ? -10.061 -12.372 7.603 1.00 98.44 186 SER A C 1
ATOM 1415 O O . SER A 1 186 ? -9.231 -13.266 7.479 1.00 98.44 186 SER A O 1
ATOM 1417 N N . THR A 1 187 ? -11.369 -12.633 7.695 1.00 98.19 187 THR A N 1
ATOM 1418 C CA . THR A 1 187 ? -11.930 -13.976 7.481 1.00 98.19 187 THR A CA 1
ATOM 1419 C C . THR A 1 187 ? -11.837 -14.383 6.011 1.00 98.19 187 THR A C 1
ATOM 1421 O O . THR A 1 187 ? -11.746 -13.531 5.131 1.00 98.19 187 THR A O 1
ATOM 1424 N N . GLN A 1 188 ? -11.874 -15.684 5.728 1.00 95.81 188 GLN A N 1
ATOM 1425 C CA . GLN A 1 188 ? -11.767 -16.207 4.362 1.00 95.81 188 GLN A CA 1
ATOM 1426 C C . GLN A 1 188 ? -12.847 -15.640 3.422 1.00 95.81 188 GLN A C 1
ATOM 1428 O O . GLN A 1 188 ? -12.543 -15.288 2.286 1.00 95.81 188 GLN A O 1
ATOM 1433 N N . ASP A 1 189 ? -14.072 -15.460 3.921 1.00 95.38 189 ASP A N 1
ATOM 1434 C CA . ASP A 1 189 ? -15.216 -15.020 3.109 1.00 95.38 189 ASP A CA 1
ATOM 1435 C C . ASP A 1 189 ? -15.307 -13.498 2.924 1.00 95.38 189 ASP A C 1
ATOM 1437 O O . ASP A 1 189 ? -16.091 -13.008 2.114 1.00 95.38 189 ASP A O 1
ATOM 1441 N N . ASN A 1 190 ? -14.529 -12.726 3.687 1.00 97.44 190 ASN A N 1
ATOM 1442 C CA . ASN A 1 190 ? -14.602 -11.263 3.686 1.00 97.44 190 ASN A CA 1
ATOM 1443 C C . ASN A 1 190 ? -13.242 -10.590 3.447 1.00 97.44 190 ASN A C 1
ATOM 1445 O O . ASN A 1 190 ? -13.162 -9.363 3.319 1.00 97.44 190 ASN A O 1
ATOM 1449 N N . ALA A 1 191 ? -12.160 -11.362 3.380 1.00 97.50 191 ALA A N 1
ATOM 1450 C CA . ALA A 1 191 ? -10.841 -10.845 3.073 1.00 97.50 191 ALA A CA 1
ATOM 1451 C C . ALA A 1 191 ? -10.782 -10.289 1.654 1.00 97.50 191 ALA A C 1
ATOM 1453 O O . ALA A 1 191 ? -11.253 -10.881 0.686 1.00 97.50 191 ALA A O 1
ATOM 1454 N N . MET A 1 192 ? -10.161 -9.120 1.534 1.00 98.06 192 MET A N 1
ATOM 1455 C CA . MET A 1 192 ? -9.857 -8.536 0.240 1.00 98.06 192 MET A CA 1
ATOM 1456 C C . MET A 1 192 ? -8.435 -8.945 -0.138 1.00 98.06 192 MET A C 1
ATOM 1458 O O . MET A 1 192 ? -7.486 -8.574 0.545 1.00 98.06 192 MET A O 1
ATOM 1462 N N . MET A 1 193 ? -8.289 -9.711 -1.218 1.00 98.19 193 MET A N 1
ATOM 1463 C CA . MET A 1 193 ? -6.981 -10.205 -1.689 1.00 98.19 193 MET A CA 1
ATOM 1464 C C . MET A 1 193 ? -6.440 -9.402 -2.880 1.00 98.19 193 MET A C 1
ATOM 1466 O O . MET A 1 193 ? -5.287 -9.527 -3.281 1.00 98.19 193 MET A O 1
ATOM 1470 N N . ASN A 1 194 ? -7.297 -8.594 -3.503 1.00 97.38 194 ASN A N 1
ATOM 1471 C CA . ASN A 1 194 ? -6.981 -7.764 -4.657 1.00 97.38 194 ASN A CA 1
ATOM 1472 C C . ASN A 1 194 ? -8.000 -6.616 -4.774 1.00 97.38 194 ASN A C 1
ATOM 1474 O O . ASN A 1 194 ? -8.977 -6.559 -4.030 1.00 97.38 194 ASN A O 1
ATOM 1478 N N . PHE A 1 195 ? -7.788 -5.710 -5.724 1.00 96.06 195 PHE A N 1
ATOM 1479 C CA . PHE A 1 195 ? -8.607 -4.526 -5.969 1.00 96.06 195 PHE A CA 1
ATOM 1480 C C . PHE A 1 195 ? -9.664 -4.707 -7.073 1.00 96.06 195 PHE A C 1
ATOM 1482 O O . PHE A 1 195 ? -10.275 -3.724 -7.496 1.00 96.06 195 PHE A O 1
ATOM 1489 N N . SER A 1 196 ? -9.927 -5.938 -7.527 1.00 92.75 196 SER A N 1
ATOM 1490 C CA . SER A 1 196 ? -10.865 -6.188 -8.637 1.00 92.75 196 SER A CA 1
ATOM 1491 C C . SER A 1 196 ? -12.298 -5.724 -8.338 1.00 92.75 196 SER A C 1
ATOM 1493 O O . SER A 1 196 ? -12.986 -5.236 -9.233 1.00 92.75 196 SER A O 1
ATOM 1495 N N . GLY A 1 197 ? -12.719 -5.796 -7.070 1.00 89.25 197 GLY A N 1
ATOM 1496 C CA . GLY A 1 197 ? -14.032 -5.345 -6.598 1.00 89.25 197 GLY A CA 1
ATOM 1497 C C . GLY A 1 197 ? -14.134 -3.853 -6.251 1.00 89.25 197 GLY A C 1
ATOM 1498 O O . GLY A 1 197 ? -15.193 -3.412 -5.808 1.00 89.25 197 GLY A O 1
ATOM 1499 N N . VAL A 1 198 ? -13.062 -3.065 -6.409 1.00 91.12 198 VAL A N 1
ATOM 1500 C CA . VAL A 1 198 ? -13.091 -1.619 -6.122 1.00 91.12 198 VAL A CA 1
ATOM 1501 C C . VAL A 1 198 ? -13.939 -0.898 -7.163 1.00 91.12 198 VAL A C 1
ATOM 1503 O O . VAL A 1 198 ? -13.757 -1.100 -8.365 1.00 91.12 198 VAL A O 1
ATOM 1506 N N . ASP A 1 199 ? -14.827 0.004 -6.730 1.00 86.94 199 ASP A N 1
ATOM 1507 C CA . ASP A 1 199 ? -15.617 0.795 -7.675 1.00 86.94 199 ASP A CA 1
ATOM 1508 C C . ASP A 1 199 ? -14.731 1.839 -8.370 1.00 86.94 199 ASP A C 1
ATOM 1510 O O . ASP A 1 199 ? -14.410 2.888 -7.807 1.00 86.94 199 ASP A O 1
ATOM 1514 N N . LYS A 1 200 ? -14.360 1.545 -9.622 1.00 81.50 200 LYS A N 1
ATOM 1515 C CA . LYS A 1 200 ? -13.508 2.383 -10.480 1.00 81.50 200 LYS A CA 1
ATOM 1516 C C . LYS A 1 200 ? -14.248 3.612 -11.043 1.00 81.50 200 LYS A C 1
ATOM 1518 O O . LYS A 1 200 ? -13.609 4.474 -11.638 1.00 81.50 200 LYS A O 1
ATOM 1523 N N . ARG A 1 201 ? -15.578 3.713 -10.882 1.00 75.12 201 ARG A N 1
ATOM 1524 C CA . ARG A 1 201 ? -16.406 4.778 -11.489 1.00 75.12 201 ARG A CA 1
ATOM 1525 C C . ARG A 1 201 ? -16.558 6.020 -10.612 1.00 75.12 201 ARG A C 1
ATOM 1527 O O . ARG A 1 201 ? -16.912 7.073 -11.132 1.00 75.12 201 ARG A O 1
ATOM 1534 N N . ARG A 1 202 ? -16.390 5.893 -9.290 1.00 63.62 202 ARG A N 1
ATOM 1535 C CA . ARG A 1 202 ? -16.975 6.852 -8.326 1.00 63.62 202 ARG A CA 1
ATOM 1536 C C . ARG A 1 202 ? -15.970 7.656 -7.503 1.00 63.62 202 ARG A C 1
ATOM 1538 O O . ARG A 1 202 ? -16.339 8.672 -6.929 1.00 63.62 202 ARG A O 1
ATOM 1545 N N . SER A 1 203 ? -14.714 7.228 -7.449 1.00 69.31 203 SER A N 1
ATOM 1546 C CA . SER A 1 203 ? -13.553 8.005 -6.993 1.00 69.31 203 SER A CA 1
ATOM 1547 C C . SER A 1 203 ? -12.300 7.148 -7.157 1.00 69.31 203 SER A C 1
ATOM 1549 O O . SER A 1 203 ? -12.368 5.923 -7.064 1.00 69.31 203 SER A O 1
ATOM 1551 N N . HIS A 1 204 ? -11.147 7.771 -7.404 1.00 84.00 204 HIS A N 1
ATOM 1552 C CA . HIS A 1 204 ? -9.875 7.048 -7.380 1.00 84.00 204 HIS A CA 1
ATOM 1553 C C . HIS A 1 204 ? -9.606 6.568 -5.948 1.00 84.00 204 HIS A C 1
ATOM 1555 O O . HIS A 1 204 ? -9.624 7.402 -5.032 1.00 84.00 204 HIS A O 1
ATOM 1561 N N . PRO A 1 205 ? -9.380 5.262 -5.720 1.00 91.94 205 PRO A N 1
ATOM 1562 C CA . PRO A 1 205 ? -9.138 4.762 -4.376 1.00 91.94 205 PRO A CA 1
ATOM 1563 C C . PRO A 1 205 ? -7.848 5.359 -3.813 1.00 91.94 205 PRO A C 1
ATOM 1565 O O . PRO A 1 205 ? -6.884 5.598 -4.551 1.00 91.94 205 PRO A O 1
ATOM 1568 N N . ILE A 1 206 ? -7.822 5.569 -2.496 1.00 93.56 206 ILE A N 1
ATOM 1569 C CA . ILE A 1 206 ? -6.573 5.812 -1.777 1.00 93.56 206 ILE A CA 1
ATOM 1570 C C . ILE A 1 206 ? -6.026 4.472 -1.302 1.00 93.56 206 ILE A C 1
ATOM 1572 O O . ILE A 1 206 ? -6.695 3.761 -0.554 1.00 93.56 206 ILE A O 1
ATOM 1576 N N . VAL A 1 207 ? -4.795 4.159 -1.693 1.00 96.44 207 VAL A N 1
ATOM 1577 C CA . VAL A 1 207 ? -4.075 2.962 -1.255 1.00 96.44 207 VAL A CA 1
ATOM 1578 C C . VAL A 1 207 ? -2.855 3.375 -0.445 1.00 96.44 207 VAL A C 1
ATOM 1580 O O . VAL A 1 207 ? -1.949 4.026 -0.959 1.00 96.44 207 VAL A O 1
ATOM 1583 N N . TYR A 1 208 ? -2.834 3.003 0.827 1.00 97.19 208 TYR A N 1
ATOM 1584 C CA . TYR A 1 208 ? -1.694 3.164 1.716 1.00 97.19 208 TYR A CA 1
ATOM 1585 C C . TYR A 1 208 ? -0.779 1.946 1.571 1.00 97.19 208 TYR A C 1
ATOM 1587 O O . TYR A 1 208 ? -1.212 0.819 1.798 1.00 97.19 208 TYR A O 1
ATOM 1595 N N . VAL A 1 209 ? 0.474 2.164 1.184 1.00 97.31 209 VAL A N 1
ATOM 1596 C CA . VAL A 1 209 ? 1.515 1.128 1.203 1.00 97.31 209 VAL A CA 1
ATOM 1597 C C . VAL A 1 209 ? 2.275 1.267 2.510 1.00 97.31 209 VAL A C 1
ATOM 1599 O O . VAL A 1 209 ? 2.868 2.318 2.740 1.00 97.31 209 VAL A O 1
ATOM 1602 N N . GLN A 1 210 ? 2.238 0.236 3.349 1.00 94.75 210 GLN A N 1
ATOM 1603 C CA . GLN A 1 210 ? 2.780 0.279 4.700 1.00 94.75 210 GLN A CA 1
ATOM 1604 C C . GLN A 1 210 ? 4.191 -0.305 4.805 1.00 94.75 210 GLN A C 1
ATOM 1606 O O . GLN A 1 210 ? 4.455 -1.400 4.311 1.00 94.75 210 GLN A O 1
ATOM 1611 N N . GLY A 1 211 ? 5.058 0.395 5.537 1.00 93.56 211 GLY A N 1
ATOM 1612 C CA . GLY A 1 211 ? 6.364 -0.087 5.979 1.00 93.56 211 GLY A CA 1
ATOM 1613 C C . GLY A 1 211 ? 7.126 0.988 6.752 1.00 93.56 211 GLY A C 1
ATOM 1614 O O . GLY A 1 211 ? 6.597 2.062 7.027 1.00 93.56 211 GLY A O 1
ATOM 1615 N N . HIS A 1 212 ? 8.384 0.712 7.065 1.00 93.00 212 HIS A N 1
ATOM 1616 C CA . HIS A 1 212 ? 9.366 1.688 7.531 1.00 93.00 212 HIS A CA 1
ATOM 1617 C C . HIS A 1 212 ? 10.188 2.171 6.354 1.00 93.00 212 HIS A C 1
ATOM 1619 O O . HIS A 1 212 ? 10.538 1.379 5.487 1.00 93.00 212 HIS A O 1
ATOM 1625 N N . GLY A 1 213 ? 10.476 3.463 6.299 1.00 91.81 213 GLY A N 1
ATOM 1626 C CA . GLY A 1 213 ? 11.263 4.051 5.224 1.00 91.81 213 GLY A CA 1
ATOM 1627 C C . GLY A 1 213 ? 12.414 4.864 5.788 1.00 91.81 213 GLY A C 1
ATOM 1628 O O . GLY A 1 213 ? 12.442 5.198 6.974 1.00 91.81 213 GLY A O 1
ATOM 1629 N N . ALA A 1 214 ? 13.358 5.179 4.914 1.00 91.06 214 ALA A N 1
ATOM 1630 C CA . ALA A 1 214 ? 14.486 6.036 5.211 1.00 91.06 214 ALA A CA 1
ATOM 1631 C C . ALA A 1 214 ? 14.685 7.023 4.061 1.00 91.06 214 ALA A C 1
ATOM 1633 O O . ALA A 1 214 ? 14.305 6.759 2.918 1.00 91.06 214 ALA A O 1
ATOM 1634 N N . ALA A 1 215 ? 15.279 8.170 4.375 1.00 90.81 215 ALA A N 1
ATOM 1635 C CA . ALA A 1 215 ? 15.607 9.160 3.367 1.00 90.81 215 ALA A CA 1
ATOM 1636 C C . ALA A 1 215 ? 16.626 8.600 2.366 1.00 90.81 215 ALA A C 1
ATOM 1638 O O . ALA A 1 215 ? 17.611 7.983 2.769 1.00 90.81 215 ALA A O 1
ATOM 1639 N N . GLY A 1 216 ? 16.384 8.824 1.075 1.00 92.81 216 GLY A N 1
ATOM 1640 C CA . GLY A 1 216 ? 17.264 8.335 0.004 1.00 92.81 216 GLY A CA 1
ATOM 1641 C C . GLY A 1 216 ? 17.196 6.825 -0.205 1.00 92.81 216 GLY A C 1
ATOM 1642 O O . GLY A 1 216 ? 18.010 6.270 -0.940 1.00 92.81 216 GLY A O 1
ATOM 1643 N N . ASP A 1 217 ? 16.237 6.152 0.437 1.00 94.44 217 ASP A N 1
ATOM 1644 C CA . ASP A 1 217 ? 15.998 4.735 0.240 1.00 94.44 217 ASP A CA 1
ATOM 1645 C C . ASP A 1 217 ? 14.796 4.515 -0.684 1.00 94.44 217 ASP A C 1
ATOM 1647 O O . ASP A 1 217 ? 13.705 5.068 -0.513 1.00 94.44 217 ASP A O 1
ATOM 1651 N N . THR A 1 218 ? 14.998 3.657 -1.679 1.00 96.62 218 THR A N 1
ATOM 1652 C CA . THR A 1 218 ? 13.958 3.198 -2.608 1.00 96.62 218 THR A CA 1
ATOM 1653 C C . THR A 1 218 ? 13.288 1.908 -2.134 1.00 96.62 218 THR A C 1
ATOM 1655 O O . THR A 1 218 ? 12.557 1.261 -2.891 1.00 96.62 218 THR A O 1
ATOM 1658 N N . ASN A 1 219 ? 13.525 1.525 -0.880 1.00 97.19 219 ASN A N 1
ATOM 1659 C CA . ASN A 1 219 ? 12.960 0.361 -0.217 1.00 97.19 219 ASN A CA 1
ATOM 1660 C C . ASN A 1 219 ? 12.160 0.767 1.027 1.00 97.19 219 ASN A C 1
ATOM 1662 O O . ASN A 1 219 ? 12.357 1.840 1.595 1.00 97.19 219 ASN A O 1
ATOM 1666 N N . ILE A 1 220 ? 11.269 -0.128 1.443 1.00 96.12 220 ILE A N 1
ATOM 1667 C CA . ILE A 1 220 ? 10.616 -0.099 2.750 1.00 96.12 220 ILE A CA 1
ATOM 1668 C C . ILE A 1 220 ? 10.855 -1.411 3.491 1.00 96.12 220 ILE A C 1
ATOM 1670 O O . ILE A 1 220 ? 11.185 -2.423 2.864 1.00 96.12 220 ILE A O 1
ATOM 1674 N N . TYR A 1 221 ? 10.697 -1.364 4.812 1.00 95.94 221 TYR A N 1
ATOM 1675 C CA . TYR A 1 221 ? 11.041 -2.457 5.715 1.00 95.94 221 TYR A CA 1
ATOM 1676 C C . TYR A 1 221 ? 9.903 -2.814 6.680 1.00 95.94 221 TYR A C 1
ATOM 1678 O O . TYR A 1 221 ? 9.073 -1.964 7.014 1.00 95.94 221 TYR A O 1
ATOM 1686 N N . SER A 1 222 ? 9.860 -4.061 7.145 1.00 93.62 222 SER A N 1
ATOM 1687 C CA . SER A 1 222 ? 8.985 -4.488 8.249 1.00 93.62 222 SER A CA 1
ATOM 1688 C C . SER A 1 222 ? 9.655 -4.357 9.620 1.00 93.62 222 SER A C 1
ATOM 1690 O O . SER A 1 222 ? 10.844 -4.049 9.700 1.00 93.62 222 SER A O 1
ATOM 1692 N N . ASP A 1 223 ? 8.916 -4.638 10.702 1.00 89.38 223 ASP A N 1
ATOM 1693 C CA . ASP A 1 223 ? 9.500 -4.738 12.053 1.00 89.38 223 ASP A CA 1
ATOM 1694 C C . ASP A 1 223 ? 10.450 -5.947 12.169 1.00 89.38 223 ASP A C 1
ATOM 1696 O O . ASP A 1 223 ? 11.352 -5.968 13.003 1.00 89.38 223 ASP A O 1
ATOM 1700 N N . ALA A 1 224 ? 10.276 -6.943 11.295 1.00 93.38 224 ALA A N 1
ATOM 1701 C CA . ALA A 1 224 ? 11.130 -8.122 11.171 1.00 93.38 224 ALA A CA 1
ATOM 1702 C C . ALA A 1 224 ? 12.313 -7.925 10.197 1.00 93.38 224 ALA A C 1
ATOM 1704 O O . ALA A 1 224 ? 12.969 -8.897 9.825 1.00 93.38 224 ALA A O 1
ATOM 1705 N N . ASN A 1 225 ? 12.598 -6.685 9.775 1.00 93.00 225 ASN A N 1
ATOM 1706 C CA . ASN A 1 225 ? 13.645 -6.335 8.805 1.00 93.00 225 ASN A CA 1
ATOM 1707 C C . ASN A 1 225 ? 13.483 -6.982 7.417 1.00 93.00 225 ASN A C 1
ATOM 1709 O O . ASN A 1 225 ? 14.446 -7.078 6.651 1.00 93.00 225 ASN A O 1
ATOM 1713 N N . GLU A 1 226 ? 12.273 -7.403 7.051 1.00 96.06 226 GLU A N 1
ATOM 1714 C CA . GLU A 1 226 ? 11.997 -7.800 5.673 1.00 96.06 226 GLU A CA 1
ATOM 1715 C C . GLU A 1 226 ? 12.082 -6.573 4.776 1.00 96.06 226 GLU A C 1
ATOM 1717 O O . GLU A 1 226 ? 11.579 -5.514 5.134 1.00 96.06 226 GLU A O 1
ATOM 1722 N N . LYS A 1 227 ? 12.687 -6.717 3.599 1.00 96.75 227 LYS A N 1
ATOM 1723 C CA . LYS A 1 227 ? 12.922 -5.614 2.669 1.00 96.75 227 LYS A CA 1
ATOM 1724 C C . LYS A 1 227 ? 12.041 -5.741 1.433 1.00 96.75 227 LYS A C 1
ATOM 1726 O O . LYS A 1 227 ? 12.070 -6.768 0.756 1.00 96.75 227 LYS A O 1
ATOM 1731 N N . ALA A 1 228 ? 11.366 -4.658 1.057 1.00 97.06 228 ALA A N 1
ATOM 1732 C CA . ALA A 1 228 ? 10.632 -4.555 -0.199 1.00 97.06 228 ALA A CA 1
ATOM 1733 C C . ALA A 1 228 ? 11.043 -3.306 -0.991 1.00 97.06 228 ALA A C 1
ATOM 1735 O O . ALA A 1 228 ? 10.884 -2.176 -0.536 1.00 97.06 228 ALA A O 1
ATOM 1736 N N . SER A 1 229 ? 11.537 -3.501 -2.215 1.00 97.12 229 SER A N 1
ATOM 1737 C CA . SER A 1 229 ? 11.846 -2.388 -3.120 1.00 97.12 229 SER A CA 1
ATOM 1738 C C . SER A 1 229 ? 10.587 -1.788 -3.739 1.00 97.12 229 SER A C 1
ATOM 1740 O O . SER A 1 229 ? 9.597 -2.490 -3.956 1.00 97.12 229 SER A O 1
ATOM 1742 N N . ALA A 1 230 ? 10.637 -0.508 -4.114 1.00 96.12 230 ALA A N 1
ATOM 1743 C CA . ALA A 1 230 ? 9.555 0.167 -4.836 1.00 96.12 230 ALA A CA 1
ATOM 1744 C C . ALA A 1 230 ? 9.086 -0.615 -6.080 1.00 96.12 230 ALA A C 1
ATOM 1746 O O . ALA A 1 230 ? 7.885 -0.763 -6.292 1.00 96.12 230 ALA A O 1
ATOM 1747 N N . ASN A 1 231 ? 10.013 -1.199 -6.848 1.00 92.69 231 ASN A N 1
ATOM 1748 C CA . ASN A 1 231 ? 9.682 -2.031 -8.012 1.00 92.69 231 ASN A CA 1
ATOM 1749 C C . ASN A 1 231 ? 8.974 -3.340 -7.621 1.00 92.69 231 ASN A C 1
ATOM 1751 O O . ASN A 1 231 ? 8.076 -3.806 -8.320 1.00 92.69 231 ASN A O 1
ATOM 1755 N N . ALA A 1 232 ? 9.375 -3.979 -6.516 1.00 94.00 232 ALA A N 1
ATOM 1756 C CA . ALA A 1 232 ? 8.686 -5.172 -6.028 1.00 94.00 232 ALA A CA 1
ATOM 1757 C C . ALA A 1 232 ? 7.253 -4.836 -5.583 1.00 94.00 232 ALA A C 1
ATOM 1759 O O . ALA A 1 232 ? 6.318 -5.561 -5.925 1.00 94.00 232 ALA A O 1
ATOM 1760 N N . VAL A 1 233 ? 7.077 -3.700 -4.903 1.00 96.81 233 VAL A N 1
ATOM 1761 C CA . VAL A 1 233 ? 5.768 -3.191 -4.480 1.00 96.81 233 VAL A CA 1
ATOM 1762 C C . VAL A 1 233 ? 4.884 -2.842 -5.677 1.00 96.81 233 VAL A C 1
ATOM 1764 O O . VAL A 1 233 ? 3.721 -3.239 -5.701 1.00 96.81 233 VAL A O 1
ATOM 1767 N N . GLY A 1 234 ? 5.401 -2.142 -6.689 1.00 94.88 234 GLY A N 1
ATOM 1768 C CA . GLY A 1 234 ? 4.616 -1.789 -7.874 1.00 94.88 234 GLY A CA 1
ATOM 1769 C C . GLY A 1 234 ? 4.156 -3.021 -8.661 1.00 94.88 234 GLY A C 1
ATOM 1770 O O . GLY A 1 234 ? 2.978 -3.122 -9.014 1.00 94.88 234 GLY A O 1
ATOM 1771 N N . ARG A 1 235 ? 5.016 -4.041 -8.809 1.00 91.62 235 ARG A N 1
ATOM 1772 C CA . ARG A 1 235 ? 4.620 -5.354 -9.355 1.00 91.62 235 ARG A CA 1
ATOM 1773 C C . ARG A 1 235 ? 3.551 -6.055 -8.518 1.00 91.62 235 ARG A C 1
ATOM 1775 O O . ARG A 1 235 ? 2.598 -6.583 -9.089 1.00 91.62 235 ARG A O 1
ATOM 1782 N N . MET A 1 236 ? 3.690 -6.054 -7.192 1.00 95.38 236 MET A N 1
ATOM 1783 C CA . MET A 1 236 ? 2.690 -6.624 -6.285 1.00 95.38 236 MET A CA 1
ATOM 1784 C C . MET A 1 236 ? 1.333 -5.933 -6.46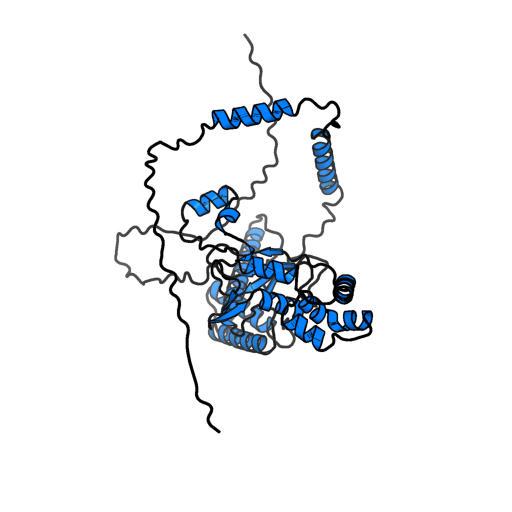5 1.00 95.38 236 MET A C 1
ATOM 1786 O O . MET A 1 236 ? 0.333 -6.601 -6.705 1.00 95.38 236 MET A O 1
ATOM 1790 N N . LEU A 1 237 ? 1.301 -4.599 -6.444 1.00 95.88 237 LEU A N 1
ATOM 1791 C CA . LEU A 1 237 ? 0.084 -3.810 -6.649 1.00 95.88 237 LEU A CA 1
ATOM 1792 C C . LEU A 1 237 ? -0.566 -4.081 -8.013 1.00 95.88 237 LEU A C 1
ATOM 1794 O O . LEU A 1 237 ? -1.787 -4.202 -8.101 1.00 95.88 237 LEU A O 1
ATOM 1798 N N . ASN A 1 238 ? 0.233 -4.218 -9.074 1.00 91.44 238 ASN A N 1
ATOM 1799 C CA . ASN A 1 238 ? -0.271 -4.586 -10.397 1.00 91.44 238 ASN A CA 1
ATOM 1800 C C . ASN A 1 238 ? -0.889 -5.993 -10.402 1.00 91.44 238 ASN A C 1
ATOM 1802 O O . ASN A 1 238 ? -1.979 -6.167 -10.944 1.00 91.44 238 ASN A O 1
ATOM 1806 N N . LYS A 1 239 ? -0.244 -6.978 -9.760 1.00 91.50 239 LYS A N 1
ATOM 1807 C CA . LYS A 1 239 ? -0.784 -8.342 -9.596 1.00 91.50 239 LYS A CA 1
ATOM 1808 C C . LYS A 1 239 ? -2.102 -8.343 -8.814 1.00 91.50 239 LYS A C 1
ATOM 1810 O O . LYS A 1 239 ? -2.978 -9.156 -9.088 1.00 91.50 239 LYS A O 1
ATOM 1815 N N . MET A 1 240 ? -2.257 -7.413 -7.876 1.00 95.31 240 MET A N 1
ATOM 1816 C CA . MET A 1 240 ? -3.483 -7.208 -7.105 1.00 95.31 240 MET A CA 1
ATOM 1817 C C . MET A 1 240 ? -4.567 -6.431 -7.879 1.00 95.31 240 MET A C 1
ATOM 1819 O O . MET A 1 240 ? -5.520 -5.978 -7.263 1.00 95.31 240 MET A O 1
ATOM 1823 N N . ASP A 1 241 ? -4.457 -6.243 -9.198 1.00 93.12 241 ASP A N 1
ATOM 1824 C CA . ASP A 1 241 ? -5.393 -5.447 -10.018 1.00 93.12 241 ASP A CA 1
ATOM 1825 C C . ASP A 1 241 ? -5.606 -4.009 -9.502 1.00 93.12 241 ASP A C 1
ATOM 1827 O O . ASP A 1 241 ? -6.715 -3.471 -9.544 1.00 93.12 241 ASP A O 1
ATOM 1831 N N . LEU A 1 242 ? -4.546 -3.354 -8.997 1.00 94.19 242 LEU A N 1
ATOM 1832 C CA . LEU A 1 242 ? -4.633 -1.941 -8.616 1.00 94.19 242 LEU A CA 1
ATOM 1833 C C . LEU A 1 242 ? -5.205 -1.128 -9.797 1.00 94.19 242 LEU A C 1
ATOM 1835 O O . LEU A 1 242 ? -4.634 -1.195 -10.898 1.00 94.19 242 LEU A O 1
ATOM 1839 N N . PRO A 1 243 ? -6.268 -0.321 -9.593 1.00 92.44 243 PRO A N 1
ATOM 1840 C CA . PRO A 1 243 ? -6.863 0.459 -10.668 1.00 92.44 243 PRO A CA 1
ATOM 1841 C C . PRO A 1 243 ? -5.840 1.370 -11.347 1.00 92.44 243 PRO A C 1
ATOM 1843 O O . PRO A 1 243 ? -4.986 1.966 -10.690 1.00 92.44 243 PRO A O 1
ATOM 1846 N N . LYS A 1 244 ? -5.964 1.521 -12.673 1.00 90.50 244 LYS A N 1
ATOM 1847 C CA . LYS A 1 244 ? -5.043 2.328 -13.498 1.00 90.50 244 LYS A CA 1
ATOM 1848 C C . LYS A 1 244 ? -4.950 3.793 -13.060 1.00 90.50 244 LYS A C 1
ATOM 1850 O O . LYS A 1 244 ? -3.975 4.457 -13.400 1.00 90.50 244 LYS A O 1
ATOM 1855 N N . VAL A 1 245 ? -5.947 4.285 -12.326 1.00 91.94 245 VAL A N 1
ATOM 1856 C CA . VAL A 1 245 ? -5.958 5.620 -11.731 1.00 91.94 245 VAL A CA 1
ATOM 1857 C C . VAL A 1 245 ? -6.313 5.493 -10.253 1.00 91.94 245 VAL A C 1
ATOM 1859 O O . VAL A 1 245 ? -7.472 5.272 -9.895 1.00 91.94 245 VAL A O 1
ATOM 1862 N N . SER A 1 246 ? -5.292 5.614 -9.411 1.00 93.06 246 SER A N 1
ATOM 1863 C CA . SER A 1 246 ? -5.374 5.530 -7.953 1.00 93.06 246 SER A CA 1
ATOM 1864 C C . SER A 1 246 ? -4.492 6.604 -7.313 1.00 93.06 246 SER A C 1
ATOM 1866 O O . SER A 1 246 ? -3.526 7.079 -7.920 1.00 93.06 246 SER A O 1
ATOM 1868 N N . GLN A 1 247 ? -4.790 6.970 -6.065 1.00 94.06 247 GLN A N 1
ATOM 1869 C CA . GLN A 1 247 ? -3.855 7.721 -5.232 1.00 94.06 247 GLN A CA 1
ATOM 1870 C C . GLN A 1 247 ? -3.139 6.751 -4.294 1.00 94.06 247 GLN A C 1
ATOM 1872 O O . GLN A 1 247 ? -3.750 6.172 -3.404 1.00 94.06 247 GLN A O 1
ATOM 1877 N N . ILE A 1 248 ? -1.831 6.615 -4.450 1.00 95.44 248 ILE A N 1
ATOM 1878 C CA . ILE A 1 248 ? -1.002 5.783 -3.588 1.00 95.44 248 ILE A CA 1
ATOM 1879 C C . ILE A 1 248 ? -0.323 6.689 -2.566 1.00 95.44 248 ILE A C 1
ATOM 1881 O O . ILE A 1 248 ? 0.220 7.738 -2.915 1.00 95.44 248 ILE A O 1
ATOM 1885 N N . ARG A 1 249 ? -0.354 6.297 -1.298 1.00 95.00 249 ARG A N 1
ATOM 1886 C CA . ARG A 1 249 ? 0.342 6.968 -0.200 1.00 95.00 249 ARG A CA 1
ATOM 1887 C C . ARG A 1 249 ? 1.359 5.994 0.375 1.00 95.00 249 ARG A C 1
ATOM 1889 O O . ARG A 1 249 ? 0.971 4.972 0.929 1.00 95.00 249 ARG A O 1
ATOM 1896 N N . ALA A 1 250 ? 2.643 6.286 0.222 1.00 92.50 250 ALA A N 1
ATOM 1897 C CA . ALA A 1 250 ? 3.711 5.476 0.797 1.00 92.50 250 ALA A CA 1
ATOM 1898 C C . ALA A 1 250 ? 3.811 5.757 2.301 1.00 92.50 250 ALA A C 1
ATOM 1900 O O . ALA A 1 250 ? 4.564 6.635 2.704 1.00 92.50 250 ALA A O 1
ATOM 1901 N N . ASN A 1 251 ? 3.004 5.075 3.113 1.00 89.44 251 ASN A N 1
ATOM 1902 C CA . ASN A 1 251 ? 2.879 5.284 4.554 1.00 89.44 251 ASN A CA 1
ATOM 1903 C C . ASN A 1 251 ? 4.093 4.717 5.303 1.00 89.44 251 ASN A C 1
ATOM 1905 O O . ASN A 1 251 ? 4.024 3.676 5.948 1.00 89.44 251 ASN A O 1
ATOM 1909 N N . SER A 1 252 ? 5.220 5.404 5.155 1.00 87.38 252 SER A N 1
ATOM 1910 C CA . SER A 1 252 ? 6.495 5.079 5.775 1.00 87.38 252 SER A CA 1
ATOM 1911 C C . SER A 1 252 ? 7.320 6.355 5.949 1.00 87.38 252 SER A C 1
ATOM 1913 O O . SER A 1 252 ? 7.196 7.288 5.146 1.00 87.38 252 SER A O 1
ATOM 1915 N N . CYS A 1 253 ? 8.153 6.411 6.992 1.00 87.12 253 CYS A N 1
ATOM 1916 C CA . CYS A 1 253 ? 9.029 7.554 7.264 1.00 87.12 253 CYS A CA 1
ATOM 1917 C C . CYS A 1 253 ? 9.864 7.927 6.030 1.00 87.12 253 CYS A C 1
ATOM 1919 O O . CYS A 1 253 ? 10.360 7.042 5.335 1.00 87.12 253 CYS A O 1
ATOM 1921 N N . PHE A 1 254 ? 10.011 9.227 5.757 1.00 87.75 254 PHE A N 1
ATOM 1922 C CA . PHE A 1 254 ? 10.870 9.769 4.686 1.00 87.75 254 PHE A CA 1
ATOM 1923 C C . PHE A 1 254 ? 10.661 9.182 3.279 1.00 87.75 254 PHE A C 1
ATOM 1925 O O . PHE A 1 254 ? 11.490 9.366 2.393 1.00 87.75 254 PHE A O 1
ATOM 1932 N N . SER A 1 255 ? 9.538 8.514 3.013 1.00 89.81 255 SER A N 1
ATOM 1933 C CA . SER A 1 255 ? 9.281 7.895 1.710 1.00 89.81 255 SER A CA 1
ATOM 1934 C C . SER A 1 255 ? 9.214 8.889 0.554 1.00 89.81 255 SER A C 1
ATOM 1936 O O . SER A 1 255 ? 9.280 8.484 -0.606 1.00 89.81 255 SER A O 1
ATOM 1938 N N . GLY A 1 256 ? 9.043 10.177 0.858 1.00 89.19 256 GLY A N 1
ATOM 1939 C CA . GLY A 1 256 ? 9.019 11.276 -0.096 1.00 89.19 256 GLY A CA 1
ATOM 1940 C C . GLY A 1 256 ? 10.302 12.099 -0.170 1.00 89.19 256 GLY A C 1
ATOM 1941 O O . GLY A 1 256 ? 10.286 13.091 -0.894 1.00 89.19 256 GLY A O 1
ATOM 1942 N N . THR A 1 257 ? 11.372 11.743 0.551 1.00 89.25 257 THR A N 1
ATOM 1943 C CA . THR A 1 257 ? 12.612 12.537 0.585 1.00 89.25 257 THR A CA 1
ATOM 1944 C C . THR A 1 257 ? 13.854 11.686 0.346 1.00 89.25 257 THR A C 1
ATOM 1946 O O . THR A 1 257 ? 13.977 10.556 0.809 1.00 89.25 257 THR A O 1
ATOM 1949 N N . ALA A 1 258 ? 14.793 12.231 -0.418 1.00 89.88 258 ALA A N 1
ATOM 1950 C CA . ALA A 1 258 ? 16.111 11.663 -0.666 1.00 89.88 258 ALA A CA 1
ATOM 1951 C C . ALA A 1 258 ? 17.109 12.058 0.435 1.00 89.88 258 ALA A C 1
ATOM 1953 O O . ALA A 1 258 ? 18.133 11.417 0.642 1.00 89.88 258 ALA A O 1
ATOM 1954 N N . THR A 1 259 ? 16.791 13.123 1.164 1.00 87.38 259 THR A N 1
ATOM 1955 C CA . THR A 1 259 ? 17.604 13.704 2.227 1.00 87.38 259 THR A CA 1
ATOM 1956 C C . THR A 1 259 ? 16.876 13.596 3.562 1.00 87.38 259 THR A C 1
ATOM 1958 O O . THR A 1 259 ? 15.640 13.593 3.635 1.00 87.38 259 THR A O 1
ATOM 1961 N N . ASN A 1 260 ? 17.650 13.463 4.638 1.00 82.44 260 ASN A N 1
ATOM 1962 C CA . ASN A 1 260 ? 17.099 13.492 5.984 1.00 82.44 260 ASN A CA 1
ATOM 1963 C C . ASN A 1 260 ? 16.840 14.955 6.383 1.00 82.44 260 ASN A C 1
ATOM 1965 O O . ASN A 1 260 ? 17.777 15.752 6.461 1.00 82.44 260 ASN A O 1
ATOM 1969 N N . LEU A 1 261 ? 15.572 15.287 6.630 1.00 77.56 261 LEU A N 1
ATOM 1970 C CA . LEU A 1 261 ? 15.119 16.641 6.952 1.00 77.56 261 LEU A CA 1
ATOM 1971 C C . LEU A 1 261 ? 15.142 16.966 8.457 1.00 77.56 261 LEU A C 1
ATOM 1973 O O . LEU A 1 261 ? 14.936 18.121 8.833 1.00 77.56 261 LEU A O 1
ATOM 1977 N N . ASP A 1 262 ? 15.439 15.995 9.326 1.00 70.44 262 ASP A N 1
ATOM 1978 C CA . ASP A 1 262 ? 15.392 16.163 10.789 1.00 70.44 262 ASP A CA 1
ATOM 1979 C C . ASP A 1 262 ? 16.410 17.186 11.308 1.00 70.44 262 ASP A C 1
ATOM 1981 O O . ASP A 1 262 ? 16.231 17.792 12.363 1.00 70.44 262 ASP A O 1
ATOM 1985 N N . LYS A 1 263 ? 17.484 17.427 10.549 1.00 65.62 263 LYS A N 1
ATOM 1986 C CA . LYS A 1 263 ? 18.542 18.382 10.911 1.00 65.62 263 LYS A CA 1
ATOM 1987 C C . LYS A 1 263 ? 18.211 19.831 10.543 1.00 65.62 263 LYS A C 1
ATOM 1989 O O . LYS A 1 263 ? 19.018 20.720 10.796 1.00 65.62 263 LYS A O 1
ATOM 1994 N N . SER A 1 264 ? 17.045 20.087 9.952 1.00 62.88 264 SER A N 1
ATOM 1995 C CA . SER A 1 264 ? 16.714 21.371 9.324 1.00 62.88 264 SER A CA 1
ATOM 1996 C C . SER A 1 264 ? 15.738 22.240 10.129 1.00 62.88 264 SER A C 1
ATOM 1998 O O . SER A 1 264 ? 15.165 23.164 9.564 1.00 62.88 264 SER A O 1
ATOM 2000 N N . GLY A 1 265 ? 15.528 21.960 11.423 1.00 59.31 265 GLY A N 1
ATOM 2001 C CA . GLY A 1 265 ? 14.387 22.410 12.245 1.00 59.31 265 GLY A CA 1
ATOM 2002 C C . GLY A 1 265 ? 13.836 23.834 12.038 1.00 59.31 265 GLY A C 1
ATOM 2003 O O . GLY A 1 265 ? 12.619 23.993 11.988 1.00 59.31 265 GLY A O 1
ATOM 2004 N N . ALA A 1 266 ? 14.676 24.862 11.867 1.00 60.09 266 ALA A N 1
ATOM 2005 C CA . ALA A 1 266 ? 14.210 26.235 11.612 1.00 60.09 266 ALA A CA 1
ATOM 2006 C C . ALA A 1 266 ? 13.860 26.516 10.132 1.00 60.09 266 ALA A C 1
ATOM 2008 O O . ALA A 1 266 ? 12.945 27.283 9.846 1.00 60.09 266 ALA A O 1
ATOM 2009 N N . ASP A 1 267 ? 14.545 25.867 9.190 1.00 74.44 267 ASP A N 1
ATOM 2010 C CA . ASP A 1 267 ? 14.345 26.036 7.745 1.00 74.44 267 ASP A CA 1
ATOM 2011 C C . ASP A 1 267 ? 13.123 25.243 7.244 1.00 74.44 267 ASP A C 1
ATOM 2013 O O . ASP A 1 267 ? 12.445 25.661 6.313 1.00 74.44 267 ASP A O 1
ATOM 2017 N N . LEU A 1 268 ? 12.765 24.129 7.900 1.00 76.44 268 LEU A N 1
ATOM 2018 C CA . LEU A 1 268 ? 11.652 23.273 7.465 1.00 76.44 268 LEU A CA 1
ATOM 2019 C C . LEU A 1 268 ? 10.297 23.998 7.488 1.00 76.44 268 LEU A C 1
ATOM 2021 O O . LEU A 1 268 ? 9.537 23.929 6.523 1.00 76.44 268 LEU A O 1
ATOM 2025 N N . MET A 1 269 ? 9.985 24.695 8.586 1.00 75.62 269 MET A N 1
ATOM 2026 C CA . MET A 1 269 ? 8.715 25.419 8.714 1.00 75.62 269 MET A CA 1
ATOM 2027 C C . MET A 1 269 ? 8.667 26.619 7.769 1.00 75.62 269 MET A C 1
ATOM 2029 O O . MET A 1 269 ? 7.644 26.844 7.126 1.00 75.62 269 MET A O 1
ATOM 2033 N N . GLN A 1 270 ? 9.781 27.346 7.641 1.00 78.12 270 GLN A N 1
ATOM 2034 C CA . GLN A 1 270 ? 9.896 28.455 6.700 1.00 78.12 270 GLN A CA 1
ATOM 2035 C C . GLN A 1 270 ? 9.671 27.966 5.262 1.00 78.12 270 GLN A C 1
ATOM 2037 O O . GLN A 1 270 ? 8.814 28.492 4.561 1.00 78.12 270 GLN A O 1
ATOM 2042 N N . LYS A 1 271 ? 10.319 26.872 4.847 1.00 78.94 271 LYS A N 1
ATOM 2043 C CA . LYS A 1 271 ? 10.099 26.296 3.515 1.00 78.94 271 LYS A CA 1
ATOM 2044 C C . LYS A 1 271 ? 8.715 25.698 3.310 1.00 78.94 271 LYS A C 1
ATOM 2046 O O . LYS A 1 271 ? 8.211 25.719 2.188 1.00 78.94 271 LYS A O 1
ATOM 2051 N N . PHE A 1 272 ? 8.074 25.176 4.357 1.00 78.19 272 PHE A N 1
ATOM 2052 C CA . PHE A 1 272 ? 6.665 24.784 4.277 1.00 78.19 272 PHE A CA 1
ATOM 2053 C C . PHE A 1 272 ? 5.782 26.004 3.988 1.00 78.19 272 PHE A C 1
ATOM 2055 O O . PHE A 1 272 ? 4.962 25.953 3.074 1.00 78.19 272 PHE A O 1
ATOM 2062 N N . GLN A 1 273 ? 5.985 27.110 4.710 1.00 77.62 273 GLN A N 1
ATOM 2063 C CA . GLN A 1 273 ? 5.248 28.363 4.505 1.00 77.62 273 GLN A CA 1
ATOM 2064 C C . GLN A 1 273 ? 5.506 28.968 3.118 1.00 77.62 273 GLN A C 1
ATOM 2066 O O . GLN A 1 273 ? 4.569 29.425 2.462 1.00 77.62 273 GLN A O 1
ATOM 2071 N N . ASP A 1 274 ? 6.746 28.887 2.641 1.00 81.62 274 ASP A N 1
ATOM 2072 C CA . ASP A 1 274 ? 7.158 29.402 1.334 1.00 81.62 274 ASP A CA 1
ATOM 2073 C C . ASP A 1 274 ? 6.767 28.475 0.168 1.00 81.62 274 ASP A C 1
ATOM 2075 O O . ASP A 1 274 ? 6.972 28.826 -0.993 1.00 81.62 274 ASP A O 1
ATOM 2079 N N . ASN A 1 275 ? 6.182 27.301 0.444 1.00 74.62 275 ASN A N 1
ATOM 2080 C CA . ASN A 1 275 ? 5.903 26.240 -0.533 1.00 74.62 275 ASN A CA 1
ATOM 2081 C C . ASN A 1 27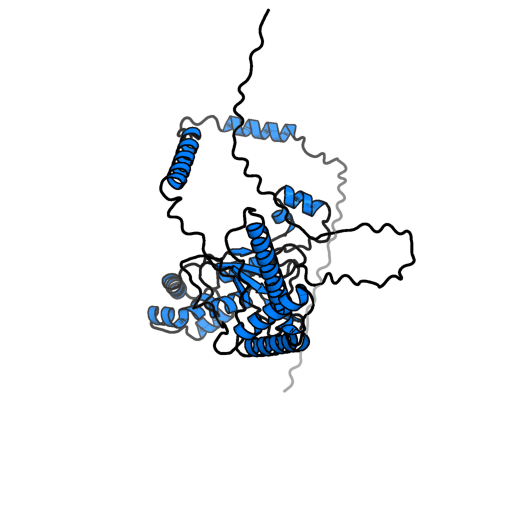5 ? 7.156 25.774 -1.305 1.00 74.62 275 ASN A C 1
ATOM 2083 O O . ASN A 1 275 ? 7.092 25.462 -2.493 1.00 74.62 275 ASN A O 1
ATOM 2087 N N . THR A 1 276 ? 8.305 25.716 -0.628 1.00 79.69 276 THR A N 1
ATOM 2088 C CA . THR A 1 276 ? 9.608 25.322 -1.192 1.00 79.69 276 THR A CA 1
ATOM 2089 C C . THR A 1 276 ? 10.174 24.034 -0.584 1.00 79.69 276 THR A C 1
ATOM 2091 O O . THR A 1 276 ? 11.322 23.684 -0.849 1.00 79.69 276 THR A O 1
ATOM 2094 N N . LEU A 1 277 ? 9.381 23.274 0.185 1.00 74.31 277 LEU A N 1
ATOM 2095 C CA . LEU A 1 277 ? 9.813 21.996 0.781 1.00 74.31 277 LEU A CA 1
ATOM 2096 C C . LEU A 1 277 ? 10.370 20.992 -0.229 1.00 74.31 277 LEU A C 1
ATOM 2098 O O . LEU A 1 277 ? 11.320 20.273 0.079 1.00 74.31 277 LEU A O 1
ATOM 2102 N N . ASP A 1 278 ? 9.816 20.969 -1.440 1.00 74.19 278 ASP A N 1
ATOM 2103 C CA . ASP A 1 278 ? 10.261 20.068 -2.504 1.00 74.19 278 ASP A CA 1
ATOM 2104 C C . ASP A 1 278 ? 11.748 20.275 -2.849 1.00 74.19 278 ASP A C 1
ATOM 2106 O O . ASP A 1 278 ? 12.423 19.337 -3.263 1.00 74.19 278 ASP A O 1
ATOM 2110 N N . GLN A 1 279 ? 12.286 21.479 -2.618 1.00 80.06 279 GLN A N 1
ATOM 2111 C CA . GLN A 1 279 ? 13.698 21.802 -2.840 1.00 80.06 279 GLN A CA 1
ATOM 2112 C C . GLN A 1 279 ? 14.617 21.164 -1.790 1.00 80.06 279 GLN A C 1
ATOM 2114 O O . GLN A 1 279 ? 15.786 20.914 -2.071 1.00 80.06 279 GLN A O 1
ATOM 2119 N N . MET A 1 280 ? 14.106 20.884 -0.586 1.00 78.00 280 MET A N 1
ATOM 2120 C CA . MET A 1 280 ? 14.876 20.207 0.464 1.00 78.00 280 MET A CA 1
ATOM 2121 C C . MET A 1 280 ? 14.862 18.702 0.307 1.00 78.00 280 MET A C 1
ATOM 2123 O O . MET A 1 280 ? 15.841 18.058 0.666 1.00 78.00 280 MET A O 1
ATOM 2127 N N . GLY A 1 281 ? 13.765 18.151 -0.217 1.00 80.88 281 GLY A N 1
ATOM 2128 C CA . GLY A 1 281 ? 13.538 16.713 -0.309 1.00 80.88 281 GLY A CA 1
ATOM 2129 C C . GLY A 1 281 ? 14.478 15.968 -1.257 1.00 80.88 281 GLY A C 1
ATOM 2130 O O . GLY A 1 281 ? 14.367 14.753 -1.347 1.00 80.88 281 GLY A O 1
ATOM 2131 N N . GLY A 1 282 ? 15.396 16.650 -1.948 1.00 86.06 282 GLY A N 1
ATOM 2132 C CA . GLY A 1 282 ? 16.347 16.048 -2.884 1.00 86.06 282 GLY A CA 1
ATOM 2133 C C . GLY A 1 282 ? 15.685 15.452 -4.132 1.00 86.06 282 GLY A C 1
ATOM 2134 O O . GLY A 1 282 ? 14.569 15.821 -4.505 1.00 86.06 282 GLY A O 1
ATOM 2135 N N . GLN A 1 283 ? 16.384 14.552 -4.831 1.00 90.12 283 GLN A N 1
ATOM 2136 C CA . GLN A 1 283 ? 15.867 14.004 -6.084 1.00 90.12 283 GLN A CA 1
ATOM 2137 C C . GLN A 1 283 ? 14.745 13.002 -5.822 1.00 90.12 283 GLN A C 1
ATOM 2139 O O . GLN A 1 283 ? 14.946 11.942 -5.239 1.00 90.12 283 GLN A O 1
ATOM 2144 N N . ARG A 1 284 ? 13.548 13.287 -6.342 1.00 88.00 284 ARG A N 1
ATOM 2145 C CA . ARG A 1 284 ? 12.381 12.409 -6.177 1.00 88.00 284 ARG A CA 1
ATOM 2146 C C . ARG A 1 284 ? 12.651 10.964 -6.621 1.00 88.00 284 ARG A C 1
ATOM 2148 O O . ARG A 1 284 ? 12.136 10.046 -5.991 1.00 88.00 284 ARG A O 1
ATOM 2155 N N . SER A 1 285 ? 13.443 10.745 -7.672 1.00 90.56 285 SER A N 1
ATOM 2156 C CA . SER A 1 285 ? 13.820 9.410 -8.171 1.00 90.56 285 SER A CA 1
ATOM 2157 C C . SER A 1 285 ? 14.595 8.556 -7.164 1.00 90.56 285 SER A C 1
ATOM 2159 O O . SER A 1 285 ? 14.566 7.336 -7.281 1.00 90.56 285 SER A O 1
ATOM 2161 N N . GLU A 1 286 ? 15.241 9.176 -6.177 1.00 93.19 286 GLU A N 1
ATOM 2162 C CA . GLU A 1 286 ? 15.999 8.507 -5.110 1.00 93.19 286 GLU A CA 1
ATOM 2163 C C . GLU A 1 286 ? 15.114 8.141 -3.905 1.00 93.19 286 GLU A C 1
ATOM 2165 O O . GLU A 1 286 ? 15.573 7.542 -2.941 1.00 93.19 286 GLU A O 1
ATOM 2170 N N . THR A 1 287 ? 13.825 8.483 -3.954 1.00 94.06 287 THR A N 1
ATOM 2171 C CA . THR A 1 287 ? 12.858 8.211 -2.882 1.00 94.06 287 THR A CA 1
ATOM 2172 C C . THR A 1 287 ? 12.025 6.980 -3.204 1.00 94.06 287 THR A C 1
ATOM 2174 O O . THR A 1 287 ? 11.704 6.726 -4.371 1.00 94.06 287 THR A O 1
ATOM 2177 N N . PHE A 1 288 ? 11.574 6.252 -2.183 1.00 96.06 288 PHE A N 1
ATOM 2178 C CA . PHE A 1 288 ? 10.628 5.151 -2.365 1.00 96.06 288 PHE A CA 1
ATOM 2179 C C . PHE A 1 288 ? 9.370 5.577 -3.140 1.00 96.06 288 PHE A C 1
ATOM 2181 O O . PHE A 1 288 ? 8.976 4.906 -4.094 1.00 96.06 288 PHE A O 1
ATOM 2188 N N . ALA A 1 289 ? 8.749 6.711 -2.794 1.00 94.62 289 ALA A N 1
ATOM 2189 C CA . ALA A 1 289 ? 7.535 7.180 -3.461 1.00 94.62 289 ALA A CA 1
ATOM 2190 C C . ALA A 1 289 ? 7.775 7.555 -4.930 1.00 94.62 289 ALA A C 1
ATOM 2192 O O . ALA A 1 289 ? 6.914 7.314 -5.778 1.00 94.62 289 ALA A O 1
ATOM 2193 N N . GLY A 1 290 ? 8.928 8.143 -5.254 1.00 94.19 290 GLY A N 1
ATOM 2194 C CA . GLY A 1 290 ? 9.293 8.461 -6.632 1.00 94.19 290 GLY A CA 1
ATOM 2195 C C . GLY A 1 290 ? 9.606 7.221 -7.460 1.00 94.19 290 GLY A C 1
ATOM 2196 O O . GLY A 1 290 ? 9.061 7.079 -8.553 1.00 94.19 290 GLY A O 1
ATOM 2197 N N . ALA A 1 291 ? 10.396 6.291 -6.921 1.00 95.00 291 ALA A N 1
ATOM 2198 C CA . ALA A 1 291 ? 10.670 5.012 -7.568 1.00 95.00 291 ALA A CA 1
ATOM 2199 C C . ALA A 1 291 ? 9.375 4.212 -7.807 1.00 95.00 291 ALA A C 1
ATOM 2201 O O . ALA A 1 291 ? 9.140 3.739 -8.918 1.00 95.00 291 ALA A O 1
ATOM 2202 N N . LEU A 1 292 ? 8.474 4.154 -6.818 1.00 96.06 292 LEU A N 1
ATOM 2203 C CA . LEU A 1 292 ? 7.169 3.499 -6.955 1.00 96.06 292 LEU A CA 1
ATOM 2204 C C . LEU A 1 292 ? 6.280 4.205 -7.991 1.00 96.06 292 LEU A C 1
ATOM 2206 O O . LEU A 1 292 ? 5.578 3.552 -8.759 1.00 96.06 292 LEU A O 1
ATOM 2210 N N . SER A 1 293 ? 6.317 5.542 -8.043 1.00 95.31 293 SER A N 1
ATOM 2211 C CA . SER A 1 293 ? 5.613 6.330 -9.065 1.00 95.31 293 SER A CA 1
ATOM 2212 C C . SER A 1 293 ? 6.086 5.994 -10.472 1.00 95.31 293 SER A C 1
ATOM 2214 O O . SER A 1 293 ? 5.265 5.919 -11.387 1.00 95.31 293 SER A O 1
ATOM 2216 N N . ASN A 1 294 ? 7.394 5.812 -10.645 1.00 92.56 294 ASN A N 1
ATOM 2217 C CA . ASN A 1 294 ? 7.977 5.451 -11.926 1.00 92.56 294 ASN A CA 1
ATOM 2218 C C . ASN A 1 294 ? 7.571 4.030 -12.322 1.00 92.56 294 ASN A C 1
ATOM 2220 O O . ASN A 1 294 ? 7.094 3.848 -13.436 1.00 92.56 294 ASN A O 1
ATOM 2224 N N . ASP A 1 295 ? 7.654 3.058 -11.411 1.00 90.69 295 ASP A N 1
ATOM 2225 C CA . ASP A 1 295 ? 7.266 1.671 -11.704 1.00 90.69 295 ASP A CA 1
ATOM 2226 C C . ASP A 1 295 ? 5.766 1.529 -12.022 1.00 90.69 295 ASP A C 1
ATOM 2228 O O . ASP A 1 295 ? 5.385 0.830 -12.958 1.00 90.69 295 ASP A O 1
ATOM 2232 N N . LEU A 1 296 ? 4.889 2.244 -11.305 1.00 92.69 296 LEU A N 1
ATOM 2233 C CA . LEU A 1 296 ? 3.438 2.156 -11.513 1.00 92.69 296 LEU A CA 1
ATOM 2234 C C . LEU A 1 296 ? 2.935 2.846 -12.784 1.00 92.69 296 LEU A C 1
ATOM 2236 O O . LEU A 1 296 ? 1.874 2.462 -13.283 1.00 92.69 296 LEU A O 1
ATOM 2240 N N . ASN A 1 297 ? 3.621 3.886 -13.261 1.00 91.44 297 ASN A N 1
ATOM 2241 C CA . ASN A 1 297 ? 3.178 4.677 -14.415 1.00 91.44 297 ASN A CA 1
ATOM 2242 C C . ASN A 1 297 ? 3.974 4.382 -15.683 1.00 91.44 297 ASN A C 1
ATOM 2244 O O . ASN A 1 297 ? 3.415 4.437 -16.772 1.00 91.44 297 ASN A O 1
ATOM 2248 N N . ASN A 1 298 ? 5.246 4.024 -15.529 1.00 88.44 298 ASN A N 1
ATOM 2249 C CA . ASN A 1 298 ? 6.161 3.688 -16.611 1.00 88.44 298 ASN A CA 1
ATOM 2250 C C . ASN A 1 298 ? 6.843 2.330 -16.343 1.00 88.44 298 ASN A C 1
ATOM 2252 O O . ASN A 1 298 ? 8.075 2.263 -16.302 1.00 88.44 298 ASN A O 1
ATOM 2256 N N . PRO A 1 299 ? 6.075 1.239 -16.138 1.00 86.12 299 PRO A N 1
ATOM 2257 C CA . PRO A 1 299 ? 6.660 -0.080 -15.936 1.00 86.12 299 PRO A CA 1
ATOM 2258 C C . PRO A 1 299 ? 7.492 -0.493 -17.152 1.00 86.12 299 PRO A C 1
ATOM 2260 O O . PRO A 1 299 ? 7.155 -0.174 -18.295 1.00 86.12 299 PRO A O 1
ATOM 2263 N N . SER A 1 300 ? 8.560 -1.257 -16.909 1.00 87.12 300 SER A N 1
ATOM 2264 C CA . SER A 1 300 ? 9.375 -1.812 -17.996 1.00 87.12 300 SER A CA 1
ATOM 2265 C C . SER A 1 300 ? 8.530 -2.597 -19.003 1.00 87.12 300 SER A C 1
ATOM 2267 O O . SER A 1 300 ? 7.509 -3.200 -18.653 1.00 87.12 300 SER A O 1
ATOM 2269 N N . TYR A 1 301 ? 8.985 -2.663 -20.254 1.00 89.38 301 TYR A N 1
ATOM 2270 C CA . TYR A 1 301 ? 8.281 -3.432 -21.282 1.00 89.38 301 TYR A CA 1
ATOM 2271 C C . TYR A 1 301 ? 8.133 -4.910 -20.918 1.00 89.38 301 TYR A C 1
ATOM 2273 O O . TYR A 1 301 ? 7.103 -5.503 -21.228 1.00 89.38 301 TYR A O 1
ATOM 2281 N N . LYS A 1 302 ? 9.102 -5.506 -20.216 1.00 89.75 302 LYS A N 1
ATOM 2282 C CA . LYS A 1 302 ? 8.966 -6.865 -19.688 1.00 89.75 302 LYS A CA 1
ATOM 2283 C C . LYS A 1 302 ? 7.821 -6.970 -18.682 1.00 89.75 302 LYS A C 1
ATOM 2285 O O . LYS A 1 302 ? 7.010 -7.877 -18.808 1.00 89.75 302 LYS A O 1
ATOM 2290 N N . ALA A 1 303 ? 7.722 -6.054 -17.719 1.00 85.88 303 ALA A N 1
ATOM 2291 C CA . ALA A 1 303 ? 6.639 -6.082 -16.733 1.00 85.88 303 ALA A CA 1
ATOM 2292 C C . ALA A 1 303 ? 5.259 -5.919 -17.396 1.00 85.88 303 ALA A C 1
ATOM 2294 O O . ALA A 1 303 ? 4.318 -6.633 -17.053 1.00 85.88 303 ALA A O 1
ATOM 2295 N N . ARG A 1 304 ? 5.152 -5.032 -18.393 1.00 88.56 304 ARG A N 1
ATOM 2296 C CA . ARG A 1 304 ? 3.929 -4.850 -19.192 1.00 88.56 304 ARG A CA 1
ATOM 2297 C C . ARG A 1 304 ? 3.602 -6.079 -20.039 1.00 88.56 304 ARG A C 1
ATOM 2299 O O . ARG A 1 304 ? 2.436 -6.449 -20.143 1.00 88.56 304 ARG A O 1
ATOM 2306 N N . TYR A 1 305 ? 4.615 -6.727 -20.613 1.00 90.56 305 TYR A N 1
ATOM 2307 C CA . TYR A 1 305 ? 4.458 -7.997 -21.317 1.00 90.56 305 TYR A CA 1
ATOM 2308 C C . TYR A 1 305 ? 3.962 -9.095 -20.380 1.00 90.56 305 TYR A C 1
ATOM 2310 O O . TYR A 1 305 ? 2.984 -9.746 -20.712 1.00 90.56 305 TYR A O 1
ATOM 2318 N N . ASP A 1 306 ? 4.579 -9.277 -19.212 1.00 88.50 306 ASP A N 1
ATOM 2319 C CA . ASP A 1 306 ? 4.181 -10.313 -18.255 1.00 88.50 306 ASP A CA 1
ATOM 2320 C C . ASP A 1 306 ? 2.719 -10.115 -17.806 1.00 88.50 306 ASP A C 1
ATOM 2322 O O . ASP A 1 306 ? 1.962 -11.082 -17.728 1.00 88.50 306 ASP A O 1
ATOM 2326 N N . ALA A 1 307 ? 2.294 -8.861 -17.598 1.00 84.50 307 ALA A N 1
ATOM 2327 C CA . ALA A 1 307 ? 0.920 -8.513 -17.230 1.00 84.50 307 ALA A CA 1
ATOM 2328 C C . ALA A 1 307 ? -0.108 -8.746 -18.354 1.00 84.50 307 ALA A C 1
ATOM 2330 O O . ALA A 1 307 ? -1.254 -9.077 -18.070 1.00 84.50 307 ALA A O 1
ATOM 2331 N N . ASN A 1 308 ? 0.293 -8.600 -19.621 1.00 89.62 308 ASN A N 1
ATOM 2332 C CA . ASN A 1 308 ? -0.591 -8.726 -20.788 1.00 89.62 308 ASN A CA 1
ATOM 2333 C C . ASN A 1 308 ? -0.195 -9.912 -21.683 1.00 89.62 308 ASN A C 1
ATOM 2335 O O . ASN A 1 308 ? -0.469 -9.919 -22.885 1.00 89.62 308 ASN A O 1
ATOM 2339 N N . LYS A 1 309 ? 0.483 -10.918 -21.116 1.00 92.81 309 LYS A N 1
ATOM 2340 C CA . LYS A 1 309 ? 1.199 -11.947 -21.882 1.00 92.81 309 LYS A CA 1
ATOM 2341 C C . LYS A 1 309 ? 0.292 -12.656 -22.878 1.00 92.81 309 LYS A C 1
ATOM 2343 O O . LYS A 1 309 ? 0.651 -12.791 -24.042 1.00 92.81 309 LYS A O 1
ATOM 2348 N N . ALA A 1 310 ? -0.883 -13.093 -22.426 1.00 94.06 310 ALA A N 1
ATOM 2349 C CA . ALA A 1 310 ? -1.832 -13.822 -23.261 1.00 94.06 310 ALA A CA 1
ATOM 2350 C C . ALA A 1 310 ? -2.311 -12.987 -24.462 1.00 94.06 310 ALA A C 1
ATOM 2352 O O . ALA A 1 310 ? -2.371 -13.494 -25.581 1.00 94.06 310 ALA A O 1
ATOM 2353 N N . GLU A 1 311 ? -2.602 -11.703 -24.252 1.00 95.25 311 GLU A N 1
ATOM 2354 C CA . GLU A 1 311 ? -3.080 -10.796 -25.300 1.00 95.25 311 GLU A CA 1
ATOM 2355 C C . GLU A 1 311 ? -1.967 -10.435 -26.285 1.00 95.25 311 GLU A C 1
ATOM 2357 O O . GLU A 1 311 ? -2.165 -10.503 -27.499 1.00 95.25 311 GLU A O 1
ATOM 2362 N N . VAL A 1 312 ? -0.772 -10.129 -25.773 1.00 94.38 312 VAL A N 1
ATOM 2363 C CA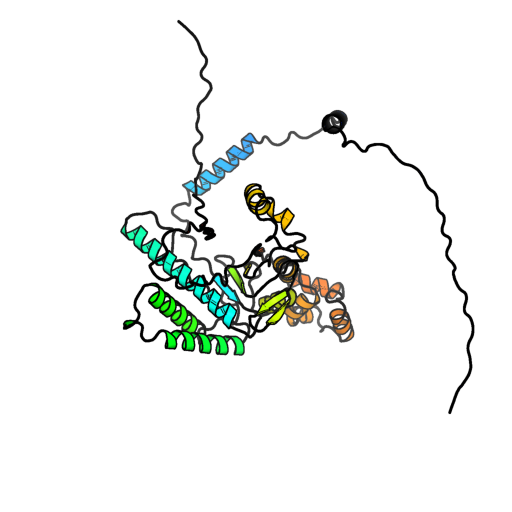 . VAL A 1 312 ? 0.397 -9.818 -26.602 1.00 94.38 312 VAL A CA 1
ATOM 2364 C C . VAL A 1 312 ? 0.821 -11.033 -27.423 1.00 94.38 312 VAL A C 1
ATOM 2366 O O . VAL A 1 312 ? 1.112 -10.896 -28.610 1.00 94.38 312 VAL A O 1
ATOM 2369 N N . ASP A 1 313 ? 0.849 -12.229 -26.833 1.00 96.00 313 ASP A N 1
ATOM 2370 C CA . ASP A 1 313 ? 1.203 -13.461 -27.544 1.00 96.00 313 ASP A CA 1
ATOM 2371 C C . ASP A 1 313 ? 0.166 -13.815 -28.611 1.00 96.00 313 ASP A C 1
ATOM 2373 O O . ASP A 1 313 ? 0.548 -14.232 -29.708 1.00 96.00 313 ASP A O 1
ATOM 2377 N N . LYS A 1 314 ? -1.124 -13.586 -28.331 1.00 96.44 314 LYS A N 1
ATOM 2378 C CA . LYS A 1 314 ? -2.211 -13.736 -29.306 1.00 96.44 314 LYS A CA 1
ATOM 2379 C C . LYS A 1 314 ? -2.052 -12.762 -30.474 1.00 96.44 314 LYS A C 1
ATOM 2381 O O . LYS A 1 314 ? -2.108 -13.190 -31.624 1.00 96.44 314 LYS A O 1
ATOM 2386 N N . LEU A 1 315 ? -1.803 -11.481 -30.196 1.00 95.50 315 LEU A N 1
ATOM 2387 C CA . LEU A 1 315 ? -1.598 -10.452 -31.221 1.00 95.50 315 LEU A CA 1
ATOM 2388 C C . LEU A 1 315 ? -0.368 -10.753 -32.090 1.00 95.50 315 LEU A C 1
ATOM 2390 O O . LEU A 1 315 ? -0.405 -10.618 -33.310 1.00 95.50 315 LEU A O 1
ATOM 2394 N N . MET A 1 316 ? 0.707 -11.227 -31.462 1.00 95.81 316 MET A N 1
ATOM 2395 C CA . MET A 1 316 ? 1.956 -11.592 -32.132 1.00 95.81 316 MET A CA 1
ATOM 2396 C C . MET A 1 316 ? 1.925 -12.983 -32.774 1.00 95.81 316 MET A C 1
ATOM 2398 O O . MET A 1 316 ? 2.884 -13.350 -33.454 1.00 95.81 316 MET A O 1
ATOM 2402 N N . LYS A 1 317 ? 0.864 -13.766 -32.533 1.00 96.75 317 LYS A N 1
ATOM 2403 C CA . LYS A 1 317 ? 0.706 -15.172 -32.941 1.00 96.75 317 LYS A CA 1
ATOM 2404 C C . LYS A 1 317 ? 1.852 -16.088 -32.487 1.00 96.75 317 LYS A C 1
ATOM 2406 O O . LYS A 1 317 ? 2.101 -17.118 -33.108 1.00 96.75 317 LYS A O 1
ATOM 2411 N N . ARG A 1 318 ? 2.588 -15.708 -31.434 1.00 94.44 318 ARG A N 1
ATOM 2412 C CA . ARG A 1 318 ? 3.702 -16.491 -30.869 1.00 94.44 318 ARG A CA 1
ATOM 2413 C C . ARG A 1 318 ? 4.139 -15.979 -29.492 1.00 94.44 318 ARG A C 1
ATOM 2415 O O . ARG A 1 318 ? 4.166 -14.757 -29.289 1.00 94.44 318 ARG A O 1
ATOM 2422 N N . PRO A 1 319 ? 4.619 -16.870 -28.606 1.00 95.31 319 PRO A N 1
ATOM 2423 C CA . PRO A 1 319 ? 5.225 -16.471 -27.342 1.00 95.31 319 PRO A CA 1
ATOM 2424 C C . PRO A 1 319 ? 6.548 -15.712 -27.524 1.00 95.31 319 PRO A C 1
ATOM 2426 O O . PRO A 1 319 ? 7.149 -15.674 -28.608 1.00 95.31 319 PRO A O 1
ATOM 2429 N N . LEU A 1 320 ? 7.031 -15.103 -26.440 1.00 91.56 320 LEU A N 1
ATOM 2430 C CA . LEU A 1 320 ? 8.418 -14.651 -26.339 1.00 91.56 320 LEU A CA 1
ATOM 2431 C C . LEU A 1 320 ? 9.362 -15.867 -26.347 1.00 91.56 320 LEU A C 1
ATOM 2433 O O . LEU A 1 320 ? 9.328 -16.684 -25.430 1.00 91.56 320 LEU A O 1
ATOM 2437 N N . GLY A 1 321 ? 10.198 -15.990 -27.381 1.00 92.56 321 GLY A N 1
ATOM 2438 C CA . GLY A 1 321 ? 11.182 -17.077 -27.489 1.00 92.56 321 GLY A CA 1
ATOM 2439 C C . GLY A 1 321 ? 12.307 -16.968 -26.452 1.00 92.56 321 GLY A C 1
ATOM 2440 O O . GLY A 1 321 ? 12.546 -15.885 -25.917 1.00 92.56 321 GLY A O 1
ATOM 2441 N N . ALA A 1 322 ? 13.032 -18.066 -26.213 1.00 93.44 322 ALA A N 1
ATOM 2442 C CA . ALA A 1 322 ? 14.050 -18.180 -25.158 1.00 93.44 322 ALA A CA 1
ATOM 2443 C C . ALA A 1 322 ? 15.103 -17.055 -25.180 1.00 93.44 322 ALA A C 1
ATOM 2445 O O . ALA A 1 322 ? 15.384 -16.444 -24.154 1.00 93.44 322 ALA A O 1
ATOM 2446 N N . PHE A 1 323 ? 15.622 -16.695 -26.357 1.00 90.56 323 PHE A N 1
ATOM 2447 C CA . PHE A 1 323 ? 16.586 -15.594 -26.481 1.00 90.56 323 PHE A CA 1
ATOM 2448 C C . PHE A 1 323 ? 15.988 -14.224 -26.122 1.00 90.56 323 PHE A C 1
ATOM 2450 O O . PHE A 1 323 ? 16.652 -13.380 -25.525 1.00 90.56 323 PHE A O 1
ATOM 2457 N N . GLY A 1 324 ? 14.711 -14.003 -26.451 1.00 90.00 324 GLY A N 1
ATOM 2458 C CA . GLY A 1 324 ? 13.986 -12.800 -26.042 1.00 90.00 324 GLY A CA 1
ATOM 2459 C C . GLY A 1 324 ? 13.742 -12.760 -24.534 1.00 90.00 324 GLY A C 1
ATOM 2460 O O . GLY A 1 324 ? 13.855 -11.697 -23.934 1.00 90.00 324 GLY A O 1
ATOM 2461 N N . GLN A 1 325 ? 13.467 -13.913 -23.917 1.00 90.62 325 GLN A N 1
ATOM 2462 C CA . GLN A 1 325 ? 13.353 -14.033 -22.461 1.00 90.62 325 GLN A CA 1
ATOM 2463 C C . GLN A 1 325 ? 14.689 -13.723 -21.775 1.00 90.62 325 GLN A C 1
ATOM 2465 O O . GLN A 1 325 ? 14.707 -12.947 -20.825 1.00 90.62 325 GLN A O 1
ATOM 2470 N N . LEU A 1 326 ? 15.803 -14.250 -22.297 1.00 92.00 326 LEU A N 1
ATOM 2471 C CA . LEU A 1 326 ? 17.148 -13.971 -21.790 1.00 92.00 326 LEU A CA 1
ATOM 2472 C C . LEU A 1 326 ? 17.504 -12.482 -21.903 1.00 92.00 326 LEU A C 1
ATOM 2474 O O . LEU A 1 326 ? 17.941 -11.878 -20.927 1.00 92.00 326 LEU A O 1
ATOM 2478 N N . LYS A 1 327 ? 17.262 -11.859 -23.064 1.00 91.25 327 LYS A N 1
ATOM 2479 C CA . LYS A 1 327 ? 17.481 -10.415 -23.247 1.00 91.25 327 LYS A CA 1
ATOM 2480 C C . LYS A 1 327 ? 16.649 -9.577 -22.285 1.00 91.25 327 LYS A C 1
ATOM 2482 O O . LYS A 1 327 ? 17.189 -8.654 -21.689 1.00 91.25 327 LYS A O 1
ATOM 2487 N N . ALA A 1 328 ? 15.376 -9.924 -22.105 1.00 88.88 328 ALA A N 1
ATOM 2488 C CA . ALA A 1 328 ? 14.487 -9.243 -21.171 1.00 88.88 328 ALA A CA 1
ATOM 2489 C C . ALA A 1 328 ? 14.891 -9.460 -19.700 1.00 88.88 328 ALA A C 1
ATOM 2491 O O . ALA A 1 328 ? 14.610 -8.614 -18.856 1.00 88.88 328 ALA A O 1
ATOM 2492 N N . ALA A 1 329 ? 15.530 -10.588 -19.377 1.00 87.69 329 ALA A N 1
ATOM 2493 C CA . ALA A 1 329 ? 16.067 -10.844 -18.044 1.00 87.69 329 ALA A CA 1
ATOM 2494 C C . ALA A 1 329 ? 17.286 -9.958 -17.729 1.00 87.69 329 ALA A C 1
ATOM 2496 O O . ALA A 1 329 ? 17.431 -9.530 -16.589 1.00 87.69 329 ALA A O 1
ATOM 2497 N N . ILE A 1 330 ? 18.123 -9.663 -18.732 1.00 89.56 330 ILE A N 1
ATOM 2498 C CA . ILE A 1 330 ? 19.292 -8.776 -18.598 1.00 89.56 330 ILE A CA 1
ATOM 2499 C C . ILE A 1 330 ? 18.869 -7.301 -18.616 1.00 89.56 330 ILE A C 1
ATOM 2501 O O . ILE A 1 330 ? 19.260 -6.531 -17.746 1.00 89.56 330 ILE A O 1
ATOM 2505 N N . ASP A 1 331 ? 18.053 -6.910 -19.596 1.00 90.00 331 ASP A N 1
ATOM 2506 C CA . ASP A 1 331 ? 17.464 -5.576 -19.707 1.00 90.00 331 ASP A CA 1
ATOM 2507 C C . ASP A 1 331 ? 15.944 -5.716 -19.906 1.00 90.00 331 ASP A C 1
ATOM 2509 O O . ASP A 1 331 ? 15.492 -6.080 -20.998 1.00 90.00 331 ASP A O 1
ATOM 2513 N N . PRO A 1 332 ? 15.130 -5.383 -18.887 1.00 88.12 332 PRO A N 1
ATOM 2514 C CA . PRO A 1 332 ? 13.670 -5.454 -18.948 1.00 88.12 332 PRO A CA 1
ATOM 2515 C C . PRO A 1 332 ? 13.018 -4.644 -20.079 1.00 88.12 332 PRO A C 1
ATOM 2517 O O . PRO A 1 332 ? 11.842 -4.852 -20.380 1.00 88.12 332 PRO A O 1
ATOM 2520 N N . ASN A 1 333 ? 13.741 -3.728 -20.726 1.00 89.81 333 ASN A N 1
ATOM 2521 C CA . ASN A 1 333 ? 13.261 -2.963 -21.875 1.00 89.81 333 ASN A CA 1
ATOM 2522 C C . ASN A 1 333 ? 13.777 -3.487 -23.224 1.00 89.81 333 ASN A C 1
ATOM 2524 O O . ASN A 1 333 ? 13.387 -2.961 -24.275 1.00 89.81 333 ASN A O 1
ATOM 2528 N N . ASN A 1 334 ? 14.578 -4.553 -23.236 1.00 91.69 334 ASN A N 1
ATOM 2529 C CA . ASN A 1 334 ? 15.160 -5.156 -24.433 1.00 91.69 334 ASN A CA 1
ATOM 2530 C C . ASN A 1 334 ? 14.208 -6.150 -25.122 1.00 91.69 334 ASN A C 1
ATOM 2532 O O . ASN A 1 334 ? 14.519 -7.320 -25.351 1.00 91.69 334 ASN A O 1
ATOM 2536 N N . LEU A 1 335 ? 13.010 -5.664 -25.455 1.00 91.19 335 LEU A N 1
ATOM 2537 C CA . LEU A 1 335 ? 12.067 -6.341 -26.345 1.00 91.19 335 LEU A CA 1
ATOM 2538 C C . LEU A 1 335 ? 12.142 -5.749 -27.758 1.00 91.19 335 LEU A C 1
ATOM 2540 O O . LEU A 1 335 ? 12.427 -4.567 -27.945 1.00 91.19 335 LEU A O 1
ATOM 2544 N N . THR A 1 336 ? 11.834 -6.568 -28.765 1.00 92.44 336 THR A N 1
ATOM 2545 C CA . THR A 1 336 ? 11.755 -6.127 -30.169 1.00 92.44 336 THR A CA 1
ATOM 2546 C C . THR A 1 336 ? 10.726 -5.009 -30.350 1.00 92.44 336 THR A C 1
ATOM 2548 O O . THR A 1 336 ? 9.669 -5.072 -29.719 1.00 92.44 336 THR A O 1
ATOM 2551 N N . THR A 1 337 ? 10.953 -4.078 -31.282 1.00 93.69 337 THR A N 1
ATOM 2552 C CA . THR A 1 337 ? 10.024 -2.975 -31.605 1.00 93.69 337 THR A CA 1
ATOM 2553 C C . THR A 1 337 ? 8.592 -3.452 -31.861 1.00 93.69 337 THR A C 1
ATOM 2555 O O . THR A 1 337 ? 7.659 -2.905 -31.286 1.00 93.69 337 THR A O 1
ATOM 2558 N N . ALA A 1 338 ? 8.409 -4.536 -32.626 1.00 93.62 338 ALA A N 1
ATOM 2559 C CA . ALA A 1 338 ? 7.082 -5.107 -32.887 1.00 93.62 338 ALA A CA 1
ATOM 2560 C C . ALA A 1 338 ? 6.367 -5.572 -31.603 1.00 93.62 338 ALA A C 1
ATOM 2562 O O . ALA A 1 338 ? 5.172 -5.360 -31.438 1.00 93.62 338 ALA A O 1
ATOM 2563 N N . ARG A 1 339 ? 7.109 -6.163 -30.657 1.00 94.50 339 ARG A N 1
ATOM 2564 C CA . ARG A 1 339 ? 6.563 -6.590 -29.360 1.00 94.50 339 ARG A CA 1
ATOM 2565 C C . ARG A 1 339 ? 6.218 -5.391 -28.475 1.00 94.50 339 ARG A C 1
ATOM 2567 O O . ARG A 1 339 ? 5.195 -5.437 -27.809 1.00 94.50 339 ARG A O 1
ATOM 2574 N N . LYS A 1 340 ? 7.037 -4.332 -28.486 1.00 94.25 340 LYS A N 1
ATOM 2575 C CA . LYS A 1 340 ? 6.745 -3.070 -27.783 1.00 94.25 340 LYS A CA 1
ATOM 2576 C C . LYS A 1 340 ? 5.449 -2.443 -28.297 1.00 94.25 340 LYS A C 1
ATOM 2578 O O . LYS A 1 340 ? 4.553 -2.204 -27.503 1.00 94.25 340 LYS A O 1
ATOM 2583 N N . ALA A 1 341 ? 5.295 -2.344 -29.618 1.00 93.38 341 ALA A N 1
ATOM 2584 C CA . ALA A 1 341 ? 4.064 -1.862 -30.243 1.00 93.38 341 ALA A CA 1
ATOM 2585 C C . ALA A 1 341 ? 2.841 -2.736 -29.902 1.00 93.38 341 ALA A C 1
ATOM 2587 O O . ALA A 1 341 ? 1.769 -2.213 -29.607 1.00 93.38 341 ALA A O 1
ATOM 2588 N N . ALA A 1 342 ? 3.002 -4.065 -29.880 1.00 94.19 342 ALA A N 1
ATOM 2589 C CA . ALA A 1 342 ? 1.942 -4.975 -29.450 1.00 94.19 342 ALA A CA 1
ATOM 2590 C C . ALA A 1 342 ? 1.523 -4.717 -27.992 1.00 94.19 342 ALA A C 1
ATOM 2592 O O . ALA A 1 342 ? 0.332 -4.631 -27.708 1.00 94.19 342 ALA A O 1
ATOM 2593 N N . ILE A 1 343 ? 2.489 -4.528 -27.088 1.00 93.56 343 ILE A N 1
ATOM 2594 C CA . ILE A 1 343 ? 2.236 -4.161 -25.687 1.00 93.56 343 ILE A CA 1
ATOM 2595 C C . ILE A 1 343 ? 1.508 -2.812 -25.599 1.00 93.56 343 ILE A C 1
ATOM 2597 O O . ILE A 1 343 ? 0.514 -2.710 -24.889 1.00 93.56 343 ILE A O 1
ATOM 2601 N N . ASP A 1 344 ? 1.955 -1.798 -26.340 1.00 92.56 344 ASP A N 1
ATOM 2602 C CA . ASP A 1 344 ? 1.335 -0.466 -26.342 1.00 92.56 344 ASP A CA 1
ATOM 2603 C C . ASP A 1 344 ? -0.105 -0.477 -26.872 1.00 92.56 344 ASP A C 1
ATOM 2605 O O . ASP A 1 344 ? -0.932 0.311 -26.420 1.00 92.56 344 ASP A O 1
ATOM 2609 N N . SER A 1 345 ? -0.430 -1.394 -27.788 1.00 92.50 345 SER A N 1
ATOM 2610 C CA . SER A 1 345 ? -1.786 -1.524 -28.332 1.00 92.50 345 SER A CA 1
ATOM 2611 C C . SER A 1 345 ? -2.795 -2.141 -27.355 1.00 92.50 345 SER A C 1
ATOM 2613 O O . SER A 1 345 ? -3.987 -1.846 -27.448 1.00 92.50 345 SER A O 1
ATOM 2615 N N . VAL A 1 346 ? -2.335 -2.977 -26.417 1.00 91.06 346 VAL A N 1
ATOM 2616 C CA . VAL A 1 346 ? -3.204 -3.663 -25.443 1.00 91.06 346 VAL A CA 1
ATOM 2617 C C . VAL A 1 346 ? -3.205 -2.969 -24.080 1.00 91.06 346 VAL A C 1
ATOM 2619 O O . VAL A 1 346 ? -4.228 -2.908 -23.395 1.00 91.06 346 VAL A O 1
ATOM 2622 N N . ASP A 1 347 ? -2.083 -2.363 -23.691 1.00 87.12 347 ASP A N 1
ATOM 2623 C CA . ASP A 1 347 ? -1.915 -1.785 -22.366 1.00 87.12 347 ASP A CA 1
ATOM 2624 C C . ASP A 1 347 ? -2.139 -0.271 -22.356 1.00 87.12 347 ASP A C 1
ATOM 2626 O O . ASP A 1 347 ? -1.262 0.527 -22.684 1.00 87.12 347 ASP A O 1
ATOM 2630 N N . LYS A 1 348 ? -3.334 0.132 -21.912 1.00 82.69 348 LYS A N 1
ATOM 2631 C CA . LYS A 1 348 ? -3.655 1.550 -21.687 1.00 82.69 348 LYS A CA 1
ATOM 2632 C C . LYS A 1 348 ? -2.749 2.183 -20.614 1.00 82.69 348 LYS A C 1
ATOM 2634 O O . LYS A 1 348 ? -2.558 1.540 -19.574 1.00 82.69 348 LYS A O 1
ATOM 2639 N N . PRO A 1 349 ? -2.335 3.455 -20.786 1.00 82.00 349 PRO A N 1
ATOM 2640 C CA . PRO A 1 349 ? -1.546 4.193 -19.803 1.00 82.00 349 PRO A CA 1
ATOM 2641 C C . PRO A 1 349 ? -2.154 4.181 -18.396 1.00 82.00 349 PRO A C 1
ATOM 2643 O O . PRO A 1 349 ? -3.377 4.151 -18.217 1.00 82.00 349 PRO A O 1
ATOM 2646 N N . ARG A 1 350 ? -1.278 4.218 -17.390 1.00 88.81 350 ARG A N 1
ATOM 2647 C CA . ARG A 1 350 ? -1.633 4.341 -15.972 1.00 88.81 350 ARG A CA 1
ATOM 2648 C C . ARG A 1 350 ? -1.362 5.780 -15.520 1.00 88.81 350 ARG A C 1
ATOM 2650 O O . ARG A 1 350 ? -0.412 6.409 -15.973 1.00 88.81 350 ARG A O 1
ATOM 2657 N N . HIS A 1 351 ? -2.209 6.296 -14.634 1.00 90.19 351 HIS A N 1
ATOM 2658 C CA . HIS A 1 351 ? -2.129 7.656 -14.086 1.00 90.19 351 HIS A CA 1
ATOM 2659 C C . HIS A 1 351 ? -2.240 7.621 -12.561 1.00 90.19 351 HIS A C 1
ATOM 2661 O O . HIS A 1 351 ? -3.079 8.270 -11.939 1.00 90.19 351 HIS A O 1
ATOM 2667 N N . ASN A 1 352 ? -1.396 6.802 -11.950 1.00 91.75 352 ASN A N 1
ATOM 2668 C CA . ASN A 1 352 ? -1.308 6.650 -10.513 1.00 91.75 352 ASN A CA 1
ATOM 2669 C C . ASN A 1 352 ? -0.535 7.818 -9.900 1.00 91.75 352 ASN A C 1
ATOM 2671 O O . ASN A 1 352 ? 0.622 8.067 -10.241 1.00 91.75 352 ASN A O 1
ATOM 2675 N N . ARG A 1 353 ? -1.148 8.518 -8.945 1.00 93.06 353 ARG A N 1
ATOM 2676 C CA . ARG A 1 353 ? -0.461 9.560 -8.176 1.00 93.06 353 ARG A CA 1
ATOM 2677 C C . ARG A 1 353 ? 0.139 8.939 -6.925 1.00 93.06 353 ARG A C 1
ATOM 2679 O O . ARG A 1 353 ? -0.611 8.558 -6.032 1.00 93.06 353 ARG A O 1
ATOM 2686 N N . VAL A 1 354 ? 1.465 8.901 -6.823 1.00 92.31 354 VAL A N 1
ATOM 2687 C CA . VAL A 1 354 ? 2.153 8.436 -5.609 1.00 92.31 354 VAL A CA 1
ATOM 2688 C C . VAL A 1 354 ? 2.588 9.624 -4.755 1.00 92.31 354 VAL A C 1
ATOM 2690 O O . VAL A 1 354 ? 3.224 10.563 -5.239 1.00 92.31 354 VAL A O 1
ATOM 2693 N N . VAL A 1 355 ? 2.234 9.593 -3.476 1.00 90.25 355 VAL A N 1
ATOM 2694 C CA . VAL A 1 355 ? 2.584 10.602 -2.474 1.00 90.25 355 VAL A CA 1
ATOM 2695 C C . VAL A 1 355 ? 3.456 9.940 -1.412 1.00 90.25 355 VAL A C 1
ATOM 2697 O O . VAL A 1 355 ? 3.074 8.902 -0.873 1.00 90.25 355 VAL A O 1
ATOM 2700 N N . GLY A 1 356 ? 4.616 10.531 -1.132 1.00 85.06 356 GLY A N 1
ATOM 2701 C CA . GLY A 1 356 ? 5.498 10.130 -0.036 1.00 85.06 356 GLY A CA 1
ATOM 2702 C C . GLY A 1 356 ? 5.391 11.085 1.150 1.00 85.06 356 GLY A C 1
ATOM 2703 O O . GLY A 1 356 ? 4.908 12.208 1.000 1.00 85.06 356 GLY A O 1
ATOM 2704 N N . TYR A 1 357 ? 5.833 10.629 2.316 1.00 82.19 357 TYR A N 1
ATOM 2705 C CA . TYR A 1 357 ? 5.882 11.409 3.549 1.00 82.19 357 TYR A CA 1
ATOM 2706 C C . TYR A 1 357 ? 7.302 11.936 3.743 1.00 82.19 357 TYR A C 1
ATOM 2708 O O . TYR A 1 357 ? 8.272 11.239 3.457 1.00 82.19 357 TYR A O 1
ATOM 2716 N N . MET A 1 358 ? 7.421 13.180 4.198 1.00 67.00 358 MET A N 1
ATOM 2717 C CA . MET A 1 358 ? 8.705 13.885 4.291 1.00 67.00 358 MET A CA 1
ATOM 2718 C C . MET A 1 358 ? 9.337 13.853 5.689 1.00 67.00 358 MET A C 1
ATOM 2720 O O . MET A 1 358 ? 10.365 14.478 5.908 1.00 67.00 358 MET A O 1
ATOM 2724 N N . GLY A 1 359 ? 8.726 13.149 6.639 1.00 59.19 359 GLY A N 1
ATOM 2725 C CA . GLY A 1 359 ? 9.185 13.112 8.024 1.00 59.19 359 GLY A CA 1
ATOM 2726 C C . GLY A 1 359 ? 8.887 11.774 8.687 1.00 59.19 359 GLY A C 1
ATOM 2727 O O . GLY A 1 359 ? 8.368 10.866 8.018 1.00 59.19 359 GLY A O 1
ATOM 2728 N N . PRO A 1 360 ? 9.189 11.646 9.989 1.00 54.31 360 PRO A N 1
ATOM 2729 C CA . PRO A 1 360 ? 8.786 10.482 10.752 1.00 54.31 360 PRO A CA 1
ATOM 2730 C C . PRO A 1 360 ? 7.263 10.352 10.681 1.00 54.31 360 PRO A C 1
ATOM 2732 O O . PRO A 1 360 ? 6.517 11.273 11.020 1.00 54.31 360 PRO A O 1
ATOM 2735 N N . THR A 1 361 ? 6.775 9.202 10.222 1.00 53.50 361 THR A N 1
ATOM 2736 C CA . THR A 1 361 ? 5.400 8.816 10.532 1.00 53.50 361 THR A CA 1
ATOM 2737 C C . THR A 1 361 ? 5.389 8.552 12.025 1.00 53.50 361 THR A C 1
ATOM 2739 O O . THR A 1 361 ? 6.213 7.771 12.487 1.00 53.50 361 THR A O 1
ATOM 2742 N N . SER A 1 362 ? 4.530 9.233 12.781 1.00 39.53 362 SER A N 1
ATOM 2743 C CA . SER A 1 362 ? 4.415 9.083 14.233 1.00 39.53 362 SER A CA 1
ATOM 2744 C C . SER A 1 362 ? 4.009 7.650 14.597 1.00 39.53 362 SER A C 1
ATOM 2746 O O . SER A 1 362 ? 2.843 7.350 14.841 1.00 39.53 362 SER A O 1
ATOM 2748 N N . GLN A 1 363 ? 4.978 6.752 14.591 1.00 35.75 363 GLN A N 1
ATOM 2749 C CA . GLN A 1 363 ? 4.906 5.413 15.126 1.00 35.75 363 GLN A CA 1
ATOM 2750 C C . GLN A 1 363 ? 5.970 5.371 16.211 1.00 35.75 363 GLN A C 1
ATOM 2752 O O . GLN A 1 363 ? 7.154 5.248 15.918 1.00 35.75 363 GLN A O 1
ATOM 2757 N N . GLY A 1 364 ? 5.546 5.573 17.458 1.00 33.19 364 GLY A N 1
ATOM 2758 C CA . GLY A 1 364 ? 6.444 5.461 18.606 1.00 33.19 364 GLY A CA 1
ATOM 2759 C C . GLY A 1 364 ? 7.012 6.768 19.156 1.00 33.19 364 GLY A C 1
ATOM 2760 O O . GLY A 1 364 ? 8.176 6.800 19.534 1.00 33.19 364 GLY A O 1
ATOM 2761 N N . VAL A 1 365 ? 6.190 7.807 19.340 1.00 30.22 365 VAL A N 1
ATOM 2762 C CA . VAL A 1 365 ? 6.352 8.590 20.579 1.00 30.22 365 VAL A CA 1
ATOM 2763 C C . VAL A 1 365 ? 5.454 7.928 21.619 1.00 30.22 365 VAL A C 1
ATOM 2765 O O . VAL A 1 365 ? 4.377 8.419 21.941 1.00 30.22 365 VAL A O 1
ATOM 2768 N N . GLU A 1 366 ? 5.860 6.749 22.096 1.00 28.12 366 GLU A N 1
ATOM 2769 C CA . GLU A 1 366 ? 5.472 6.381 23.451 1.00 28.12 366 GLU A CA 1
ATOM 2770 C C . GLU A 1 366 ? 6.139 7.411 24.354 1.00 28.12 366 GLU A C 1
ATOM 2772 O O . GLU A 1 366 ? 7.366 7.490 24.443 1.00 28.12 366 GLU A O 1
ATOM 2777 N N . THR A 1 367 ? 5.341 8.244 25.010 1.00 30.61 367 THR A N 1
ATOM 2778 C CA . THR A 1 367 ? 5.822 8.976 26.169 1.00 30.61 367 THR A CA 1
ATOM 2779 C C . THR A 1 367 ? 6.215 7.919 27.194 1.00 30.61 367 THR A C 1
ATOM 2781 O O . THR A 1 367 ? 5.354 7.290 27.815 1.00 30.61 367 THR A O 1
ATOM 2784 N N . VAL A 1 368 ? 7.518 7.705 27.386 1.00 31.12 368 VAL A N 1
ATOM 2785 C CA . VAL A 1 368 ? 8.020 7.065 28.601 1.00 31.12 368 VAL A CA 1
ATOM 2786 C C . VAL A 1 368 ? 7.607 7.985 29.740 1.00 31.12 368 VAL A C 1
ATOM 2788 O O . VAL A 1 368 ? 8.283 8.957 30.071 1.00 31.12 368 VAL A O 1
ATOM 2791 N N . THR A 1 369 ? 6.441 7.708 30.315 1.00 30.02 369 THR A N 1
ATOM 2792 C CA . THR A 1 369 ? 5.999 8.370 31.532 1.00 30.02 369 THR A CA 1
ATOM 2793 C C . THR A 1 369 ? 6.857 7.776 32.634 1.00 30.02 369 THR A C 1
ATOM 2795 O O . THR A 1 369 ? 6.538 6.733 33.207 1.00 30.02 369 THR A O 1
ATOM 2798 N N . LYS A 1 370 ? 8.002 8.400 32.915 1.00 29.39 370 LYS A N 1
ATOM 2799 C CA . LYS A 1 370 ? 8.680 8.151 34.180 1.00 29.39 370 LYS A CA 1
ATOM 2800 C C . LYS A 1 370 ? 7.679 8.592 35.245 1.00 29.39 370 LYS A C 1
ATOM 2802 O O . LYS A 1 370 ? 7.345 9.771 35.311 1.00 29.39 370 LYS A O 1
ATOM 2807 N N . ARG A 1 371 ? 7.138 7.647 36.021 1.00 30.09 371 ARG A N 1
ATOM 2808 C CA . ARG A 1 371 ? 6.375 7.965 37.232 1.00 30.09 371 ARG A CA 1
ATOM 2809 C C . ARG A 1 371 ? 7.296 8.787 38.130 1.00 30.09 371 ARG A C 1
ATOM 2811 O O . ARG A 1 371 ? 8.162 8.224 38.795 1.00 30.09 371 ARG A O 1
ATOM 2818 N N . THR A 1 372 ? 7.159 10.104 38.110 1.00 32.53 372 THR A N 1
ATOM 2819 C CA . THR A 1 372 ? 7.715 10.969 39.142 1.00 32.53 372 THR A CA 1
ATOM 2820 C C . THR A 1 372 ? 6.707 11.035 40.281 1.00 32.53 372 THR A C 1
ATOM 2822 O O . THR A 1 372 ? 5.503 11.186 40.074 1.00 32.53 372 THR A O 1
ATOM 2825 N N . ASN A 1 373 ? 7.214 10.804 41.490 1.00 38.16 373 ASN A N 1
ATOM 2826 C CA . ASN A 1 373 ? 6.459 10.860 42.734 1.00 38.16 373 ASN A CA 1
ATOM 2827 C C . ASN A 1 373 ? 5.734 12.212 42.894 1.00 38.16 373 ASN A C 1
ATOM 2829 O O . ASN A 1 373 ? 6.238 13.223 42.402 1.00 38.16 373 ASN A O 1
ATOM 2833 N N . PRO A 1 374 ? 4.617 12.282 43.643 1.00 35.25 374 PRO A N 1
ATOM 2834 C CA . PRO A 1 374 ? 3.766 13.476 43.725 1.00 35.25 374 PRO A CA 1
ATOM 2835 C C . PRO A 1 374 ? 4.350 14.669 44.511 1.00 35.25 374 PRO A C 1
ATOM 2837 O O . PRO A 1 374 ? 3.580 15.496 44.993 1.00 35.25 374 PRO A O 1
ATOM 2840 N N . LEU A 1 375 ? 5.671 14.768 44.707 1.00 41.28 375 LEU A N 1
ATOM 2841 C CA . LEU A 1 375 ? 6.256 15.700 45.683 1.00 41.28 375 LEU A CA 1
ATOM 2842 C C . LEU A 1 375 ? 7.324 16.675 45.170 1.00 41.28 375 LEU A C 1
ATOM 2844 O O . LEU A 1 375 ? 7.663 17.593 45.914 1.00 41.28 375 LEU A O 1
ATOM 2848 N N . ASP A 1 376 ? 7.775 16.600 43.918 1.00 36.09 376 ASP A N 1
ATOM 2849 C CA . ASP A 1 376 ? 8.756 17.575 43.420 1.00 36.09 376 ASP A CA 1
ATOM 2850 C C . ASP A 1 376 ? 8.078 18.791 42.780 1.00 36.09 376 ASP A C 1
ATOM 2852 O O . ASP A 1 376 ? 7.731 18.834 41.598 1.00 36.09 376 ASP A O 1
ATOM 2856 N N . LYS A 1 377 ? 7.887 19.815 43.615 1.00 38.28 377 LYS A N 1
ATOM 2857 C CA . LYS A 1 377 ? 7.603 21.186 43.193 1.00 38.28 377 LYS A CA 1
ATOM 2858 C C . LYS A 1 377 ? 8.831 21.758 42.483 1.00 38.28 377 LYS A C 1
ATOM 2860 O O . LYS A 1 377 ? 9.879 21.912 43.097 1.00 38.28 377 LYS A O 1
ATOM 2865 N N . GLY A 1 378 ? 8.645 22.189 41.238 1.00 42.66 378 GLY A N 1
ATOM 2866 C CA . GLY A 1 378 ? 9.529 23.167 40.603 1.00 42.66 378 GLY A CA 1
ATOM 2867 C C . GLY A 1 378 ? 10.544 22.591 39.622 1.00 42.66 378 GLY A C 1
ATOM 2868 O O . GLY A 1 378 ? 11.744 22.668 39.849 1.00 42.66 378 GLY A O 1
ATOM 2869 N N . ALA A 1 379 ? 10.065 22.122 38.473 1.00 28.27 379 ALA A N 1
ATOM 2870 C CA . ALA A 1 379 ? 10.849 22.136 37.244 1.00 28.27 379 ALA A CA 1
ATOM 2871 C C . ALA A 1 379 ? 9.907 22.456 36.078 1.00 28.27 379 ALA A C 1
ATOM 2873 O O . ALA A 1 379 ? 9.096 21.625 35.671 1.00 28.27 379 ALA A O 1
ATOM 2874 N N . GLN A 1 380 ? 9.982 23.689 35.570 1.00 33.66 380 GLN A N 1
ATOM 2875 C CA . GLN A 1 380 ? 9.361 24.045 34.297 1.00 33.66 380 GLN A CA 1
ATOM 2876 C C . GLN A 1 380 ? 10.053 23.239 33.197 1.00 33.66 380 GLN A C 1
ATOM 2878 O O . GLN A 1 380 ? 11.219 23.465 32.881 1.00 33.66 380 GLN A O 1
ATOM 2883 N N . THR A 1 381 ? 9.330 22.281 32.634 1.00 27.64 381 THR A N 1
ATOM 2884 C CA . THR A 1 381 ? 9.700 21.621 31.386 1.00 27.64 381 THR A CA 1
ATOM 2885 C C . THR A 1 381 ? 8.949 22.306 30.252 1.00 27.64 381 THR A C 1
ATOM 2887 O O . THR A 1 381 ? 7.758 22.591 30.356 1.00 27.64 381 THR A O 1
ATOM 2890 N N . TRP A 1 382 ? 9.680 22.635 29.188 1.00 24.03 382 TRP A N 1
ATOM 2891 C CA . TRP A 1 382 ? 9.120 23.191 27.964 1.00 24.03 382 TRP A CA 1
ATOM 2892 C C . TRP A 1 382 ? 8.426 22.073 27.193 1.00 24.03 382 TRP A C 1
ATOM 2894 O O . TRP A 1 382 ? 9.065 21.132 26.724 1.00 24.03 382 TRP A O 1
ATOM 2904 N N . ASP A 1 383 ? 7.109 22.195 27.091 1.00 24.25 383 ASP A N 1
ATOM 2905 C CA . ASP A 1 383 ? 6.247 21.317 26.315 1.00 24.25 383 ASP A CA 1
ATOM 2906 C C . ASP A 1 383 ? 6.491 21.554 24.816 1.00 24.25 383 ASP A C 1
ATOM 2908 O O . ASP A 1 383 ? 6.164 22.614 24.277 1.00 24.25 383 ASP A O 1
ATOM 2912 N N . MET A 1 384 ? 7.048 20.568 24.111 1.00 23.97 384 MET A N 1
ATOM 2913 C CA . MET A 1 384 ? 6.931 20.487 22.654 1.00 23.97 384 MET A CA 1
ATOM 2914 C C . MET A 1 384 ? 5.802 19.520 22.309 1.00 23.97 384 MET A C 1
ATOM 2916 O O . MET A 1 384 ? 6.010 18.378 21.900 1.00 23.97 384 MET A O 1
ATOM 2920 N N . HIS A 1 385 ? 4.573 20.021 22.408 1.00 25.77 385 HIS A N 1
ATOM 2921 C CA . HIS A 1 385 ? 3.457 19.466 21.659 1.00 25.77 385 HIS A CA 1
ATOM 2922 C C . HIS A 1 385 ? 3.714 19.656 20.154 1.00 25.77 385 HIS A C 1
ATOM 2924 O O . HIS A 1 385 ? 3.293 20.643 19.557 1.00 25.77 385 HIS A O 1
ATOM 2930 N N . GLN A 1 386 ? 4.354 18.681 19.507 1.00 28.05 386 GLN A N 1
ATOM 2931 C CA . GLN A 1 386 ? 4.143 18.428 18.078 1.00 28.05 386 GLN A CA 1
ATOM 2932 C C . GLN A 1 386 ? 3.122 17.307 17.887 1.00 28.05 386 GLN A C 1
ATOM 2934 O O . GLN A 1 386 ? 3.336 16.323 17.189 1.00 28.05 386 GLN A O 1
ATOM 2939 N N . GLY A 1 387 ? 1.935 17.514 18.456 1.00 25.20 387 GLY A N 1
ATOM 2940 C CA . GLY A 1 387 ? 0.747 17.221 17.678 1.00 25.20 387 GLY A CA 1
ATOM 2941 C C . GLY A 1 387 ? 0.661 18.318 16.628 1.00 25.20 387 GLY A C 1
ATOM 2942 O O . GLY A 1 387 ? 0.295 19.445 16.958 1.00 25.20 387 GLY A O 1
ATOM 2943 N N . VAL A 1 388 ? 0.992 18.024 15.370 1.00 26.83 388 VAL A N 1
ATOM 2944 C CA . VAL A 1 388 ? 0.562 18.892 14.269 1.00 26.83 388 VAL A CA 1
ATOM 2945 C C . VAL A 1 388 ? -0.953 18.730 14.158 1.00 26.83 388 VAL A C 1
ATOM 2947 O O . VAL A 1 388 ? -1.491 18.017 13.317 1.00 26.83 388 VAL A O 1
ATOM 2950 N N . SER A 1 389 ? -1.659 19.404 15.060 1.00 29.08 389 SER A N 1
ATOM 2951 C CA . SER A 1 389 ? -3.005 19.873 14.828 1.00 29.08 389 SER A CA 1
ATOM 2952 C C . SER A 1 389 ? -2.906 20.796 13.619 1.00 29.08 389 SER A C 1
ATOM 2954 O O . SER A 1 389 ? -2.621 21.986 13.758 1.00 29.08 389 SER A O 1
ATOM 2956 N N . LEU A 1 390 ? -3.174 20.267 12.425 1.00 31.16 390 LEU A N 1
ATOM 2957 C CA . LEU A 1 390 ? -3.637 21.075 11.304 1.00 31.16 390 LEU A CA 1
ATOM 2958 C C . LEU A 1 390 ? -5.006 21.668 11.684 1.00 31.16 390 LEU A C 1
ATOM 2960 O O . LEU A 1 390 ? -6.045 21.298 11.143 1.00 31.16 390 LEU A O 1
ATOM 2964 N N . LYS A 1 391 ? -5.014 22.648 12.595 1.00 28.72 391 LYS A N 1
ATOM 2965 C CA . LYS A 1 391 ? -6.042 23.689 12.649 1.00 28.72 391 LYS A CA 1
ATOM 2966 C C . LYS A 1 391 ? -5.775 24.640 11.482 1.00 28.72 391 LYS A C 1
ATOM 2968 O O . LYS A 1 391 ? -5.471 25.813 11.656 1.00 28.72 391 LYS A O 1
ATOM 2973 N N . GLY A 1 392 ? -5.888 24.106 10.269 1.00 27.73 392 GLY A N 1
ATOM 2974 C CA . GLY A 1 392 ? -6.098 24.902 9.075 1.00 27.73 392 GLY A CA 1
ATOM 2975 C C . GLY A 1 392 ? -7.531 25.399 9.124 1.00 27.73 392 GLY A C 1
ATOM 2976 O O . GLY A 1 392 ? -8.458 24.695 8.726 1.00 27.73 392 GLY A O 1
ATOM 2977 N N . GLN A 1 393 ? -7.719 26.593 9.678 1.00 25.72 393 GLN A N 1
ATOM 2978 C CA . GLN A 1 393 ? -8.931 27.364 9.467 1.00 25.72 393 GLN A CA 1
ATOM 2979 C C . GLN A 1 393 ? -9.144 27.489 7.956 1.00 25.72 393 GLN A C 1
ATOM 2981 O O . GLN A 1 393 ? -8.362 28.131 7.257 1.00 25.72 393 GLN A O 1
ATOM 2986 N N . TYR A 1 394 ? -10.216 26.893 7.443 1.00 25.12 394 TYR A N 1
ATOM 2987 C CA . TYR A 1 394 ? -10.769 27.306 6.163 1.00 25.12 394 TYR A CA 1
ATOM 2988 C C . TYR A 1 394 ? -11.342 28.713 6.351 1.00 25.12 394 TYR A C 1
ATOM 2990 O O . TYR A 1 394 ? -12.516 28.874 6.675 1.00 25.12 394 TYR A O 1
ATOM 2998 N N . VAL A 1 395 ? -10.520 29.743 6.158 1.00 24.94 395 VAL A N 1
ATOM 2999 C CA . VAL A 1 395 ? -11.041 31.069 5.827 1.00 24.94 395 VAL A CA 1
ATOM 3000 C C . VAL A 1 395 ? -11.246 31.084 4.319 1.00 24.94 395 VAL A C 1
ATOM 3002 O O . VAL A 1 395 ? -10.339 31.360 3.538 1.00 24.94 395 VAL A O 1
ATOM 3005 N N . LEU A 1 396 ? -12.476 30.775 3.909 1.00 26.03 396 LEU A N 1
ATOM 3006 C CA . LEU A 1 396 ? -13.018 31.229 2.635 1.00 26.03 396 LEU A CA 1
ATOM 3007 C C . LEU A 1 396 ? -12.966 32.765 2.632 1.00 26.03 396 LEU A C 1
ATOM 3009 O O . LEU A 1 396 ? -13.886 33.424 3.109 1.00 26.03 396 LEU A O 1
ATOM 3013 N N . ARG A 1 397 ? -11.895 33.362 2.095 1.00 25.88 397 ARG A N 1
ATOM 3014 C CA . ARG A 1 397 ? -11.929 34.768 1.666 1.00 25.88 397 ARG A CA 1
ATOM 3015 C C . ARG A 1 397 ? -12.721 34.857 0.364 1.00 25.88 397 ARG A C 1
ATOM 3017 O O . ARG A 1 397 ? -12.165 35.010 -0.716 1.00 25.88 397 ARG A O 1
ATOM 3024 N N . SER A 1 398 ? -14.040 34.778 0.479 1.00 29.38 398 SER A N 1
ATOM 3025 C CA . SER A 1 398 ? -14.950 35.369 -0.494 1.00 29.38 398 SER A CA 1
ATOM 3026 C C . SER A 1 398 ? -15.615 36.562 0.172 1.00 29.38 398 SER A C 1
ATOM 3028 O O . SER A 1 398 ? -16.594 36.389 0.887 1.00 29.38 398 SER A O 1
ATOM 3030 N N . GLN A 1 399 ? -15.053 37.751 -0.028 1.00 28.84 399 GLN A N 1
ATOM 3031 C CA . GLN A 1 399 ? -15.800 38.988 -0.252 1.00 28.84 399 GLN A CA 1
ATOM 3032 C C . GLN A 1 399 ? -14.804 40.115 -0.516 1.00 28.84 399 GLN A C 1
ATOM 3034 O O . GLN A 1 399 ? -13.965 40.463 0.312 1.00 28.84 399 GLN A O 1
ATOM 3039 N N . ALA A 1 400 ? -14.889 40.631 -1.737 1.00 28.92 400 ALA A N 1
ATOM 3040 C CA . ALA A 1 400 ? -14.249 41.852 -2.164 1.00 28.92 400 ALA A CA 1
ATOM 3041 C C . ALA A 1 400 ? -14.758 43.009 -1.297 1.00 28.92 400 ALA A C 1
ATOM 3043 O O . ALA A 1 400 ? -15.954 43.296 -1.279 1.00 28.92 400 ALA A O 1
ATOM 3044 N N . ALA A 1 401 ? -13.850 43.685 -0.600 1.00 29.23 401 ALA A N 1
ATOM 3045 C CA . ALA A 1 401 ? -14.126 45.008 -0.076 1.00 29.23 401 ALA A CA 1
ATOM 3046 C C . ALA A 1 401 ? -13.994 46.000 -1.240 1.00 29.23 401 ALA A C 1
ATOM 3048 O O . ALA A 1 401 ? -12.898 46.423 -1.598 1.00 29.23 401 ALA A O 1
ATOM 3049 N N . ASN A 1 402 ? -15.131 46.348 -1.840 1.00 37.75 402 ASN A N 1
ATOM 3050 C CA . ASN A 1 402 ? -15.274 47.593 -2.580 1.00 37.75 402 ASN A CA 1
ATOM 3051 C C . ASN A 1 402 ? -15.123 48.750 -1.587 1.00 37.75 402 ASN A C 1
ATOM 3053 O O . ASN A 1 402 ? -16.043 49.016 -0.816 1.00 37.75 402 ASN A O 1
ATOM 3057 N N . LYS A 1 403 ? -13.993 49.455 -1.626 1.00 32.25 403 LYS A N 1
ATOM 3058 C CA . LYS A 1 403 ? -13.917 50.861 -1.218 1.00 32.25 403 LYS A CA 1
ATOM 3059 C C . LYS A 1 403 ? -13.002 51.589 -2.196 1.00 32.25 403 LYS A C 1
ATOM 3061 O O . LYS A 1 403 ? -11.800 51.351 -2.225 1.00 32.25 403 LYS A O 1
ATOM 3066 N N . GLY A 1 404 ? -13.618 52.414 -3.041 1.00 30.38 404 GLY A N 1
ATOM 3067 C CA . GLY A 1 404 ? -12.918 53.358 -3.906 1.00 30.38 404 GLY A CA 1
ATOM 3068 C C . GLY A 1 404 ? -12.290 54.504 -3.100 1.00 30.38 404 GLY A C 1
ATOM 3069 O O . GLY A 1 404 ? -12.609 54.672 -1.920 1.00 30.38 404 GLY A O 1
ATOM 3070 N N . PRO A 1 405 ? -11.394 55.286 -3.718 1.00 30.83 405 PRO A N 1
ATOM 3071 C CA . PRO A 1 405 ? -10.736 56.406 -3.061 1.00 30.83 405 PRO A CA 1
ATOM 3072 C C . PRO A 1 405 ? -11.700 57.587 -2.876 1.00 30.83 405 PRO A C 1
ATOM 3074 O O . PRO A 1 405 ? -12.337 58.047 -3.821 1.00 30.83 405 PRO A O 1
ATOM 3077 N N . SER A 1 406 ? -11.789 58.090 -1.646 1.00 33.19 406 SER A N 1
ATOM 3078 C CA . SER A 1 406 ? -12.452 59.350 -1.305 1.00 33.19 406 SER A CA 1
ATOM 3079 C C . SER A 1 406 ? -11.536 60.538 -1.620 1.00 33.19 406 SER A C 1
ATOM 3081 O O . SER A 1 406 ? -10.413 60.605 -1.120 1.00 33.19 406 SER A O 1
ATOM 3083 N N . VAL A 1 407 ? -12.033 61.471 -2.433 1.00 33.53 407 VAL A N 1
ATOM 3084 C CA . VAL A 1 407 ? -11.417 62.773 -2.746 1.00 33.53 407 VAL A CA 1
ATOM 3085 C C . VAL A 1 407 ? -11.678 63.759 -1.592 1.00 33.53 407 VAL A C 1
ATOM 3087 O O . VAL A 1 407 ? -12.795 63.765 -1.073 1.00 33.53 407 VAL A O 1
ATOM 3090 N N . PRO A 1 408 ? -10.711 64.607 -1.189 1.00 38.62 408 PRO A N 1
ATOM 3091 C CA . PRO A 1 408 ? -10.924 65.624 -0.164 1.00 38.62 408 PRO A CA 1
ATOM 3092 C C . PRO A 1 408 ? -11.274 67.005 -0.750 1.00 38.62 408 PRO A C 1
ATOM 3094 O O . PRO A 1 408 ? -10.640 67.485 -1.688 1.00 38.62 408 PRO A O 1
ATOM 3097 N N . GLY A 1 409 ? -12.240 67.675 -0.122 1.00 32.62 409 GLY A N 1
ATOM 3098 C CA . GLY A 1 409 ? -12.559 69.098 -0.284 1.00 32.62 409 GLY A CA 1
ATOM 3099 C C . GLY A 1 409 ? -14.030 69.350 0.050 1.00 32.62 409 GLY A C 1
ATOM 3100 O O . GLY A 1 409 ? -14.866 68.513 -0.258 1.00 32.62 409 GLY A O 1
ATOM 3101 N N . LYS A 1 410 ? -14.466 70.433 0.685 1.00 31.14 410 LYS A N 1
ATOM 3102 C CA . LYS A 1 410 ? -13.871 71.633 1.292 1.00 31.14 410 LYS A CA 1
ATOM 3103 C C . LYS A 1 410 ? -14.958 72.180 2.245 1.00 31.14 410 LYS A C 1
ATOM 3105 O O . LYS A 1 410 ? -16.140 71.910 2.029 1.00 31.14 410 LYS A O 1
ATOM 3110 N N . LYS A 1 411 ? -14.569 72.974 3.240 1.00 36.62 411 LYS A N 1
ATOM 3111 C CA . LYS A 1 411 ? -15.319 74.193 3.569 1.00 36.62 411 LYS A CA 1
ATOM 3112 C C . LYS A 1 411 ? -14.562 75.357 2.955 1.00 36.62 411 LYS A C 1
ATOM 3114 O O . LYS A 1 411 ? -13.313 75.247 2.914 1.00 36.62 411 LYS A O 1
#

Nearest PDB structures (foldseek):
  8izq-assembly1_A  TM=7.236E-01  e=5.732E+00  Homo sapiens

Solvent-accessible surface area (backbone atoms only — not comparable to full-atom values): 24520 Å² total; per-residue (Å²): 140,87,88,83,88,84,87,88,88,89,82,85,89,78,87,84,88,80,88,76,90,75,92,82,90,78,85,86,72,78,81,57,69,69,57,59,53,50,54,52,56,49,52,57,60,70,66,71,77,71,96,80,73,81,79,76,77,65,65,67,58,54,53,53,50,51,52,51,51,53,49,53,56,59,71,78,39,63,93,68,62,70,76,82,70,80,78,54,42,35,34,36,45,88,50,74,65,43,64,62,54,51,55,49,46,43,55,46,25,45,52,21,51,53,53,35,52,52,37,52,53,31,48,76,71,74,40,92,54,76,91,72,68,58,73,56,56,42,66,36,29,82,44,70,67,40,29,50,54,41,23,52,52,25,48,56,55,38,60,72,67,50,60,76,92,73,46,71,63,69,66,52,48,39,53,46,53,35,29,51,51,50,29,56,41,31,34,90,94,52,43,36,58,52,40,76,86,56,68,82,87,82,53,64,38,38,38,34,42,47,40,43,36,39,45,43,28,41,40,33,28,42,93,82,69,46,78,42,42,21,58,57,48,31,52,51,41,54,76,26,44,52,62,54,49,28,38,36,33,34,53,21,17,15,12,41,7,29,40,76,56,83,85,37,72,76,55,52,58,52,25,54,75,69,72,46,47,70,74,64,22,47,56,48,72,41,3,19,20,36,34,24,32,42,35,54,44,61,50,45,57,42,58,51,37,68,76,39,39,72,61,38,23,58,75,65,75,46,73,83,50,72,71,51,49,53,39,27,72,77,36,40,65,51,63,56,68,71,56,51,53,44,39,60,75,72,53,75,84,37,62,46,48,52,40,39,31,69,44,78,58,91,76,78,82,70,77,81,76,74,86,70,71,102,75,81,83,85,75,94,72,88,83,79,78,78,68,83,72,80,78,71,76,84,73,79,85,80,76,84,82,87,74,81,89,83,84,90,84,81,133

Organism: NCBI:txid1631968

Mean predicted aligned error: 16.04 Å

pLDDT: mean 73.92, std 25.24, range [23.97, 98.69]

Sequence (411 aa):
MANKGGPANSHPIRAQTTTTAVNNSRSNGLPDVSQARSALNQQIRNFGGAKNVNPLPDVSNSRAALSKQIKAFGGAQSGKLQAPLPQQRYMVSPHDDVNNMMNNLRGFGDSAQLQNEMNQHKAMMGQKVSPGNIPMVRPVFKDEAQRSAFNKMANERLSKLGPQDKLKGAEARNNFNTYTQMASWSTQDNAMMNFSGVDKRRSHPIVYVQGHGAAGDTNIYSDANEKASANAVGRMLNKMDLPKVSQIRANSCFSGTATNLDKSGADLMQKFQDNTLDQMGGQRSETFAGALSNDLNNPSYKARYDANKAEVDKLMKRPLGAFGQLKAAIDPNNLTTARKAAIDSVDKPRHNRVVGYMGPTSQGVETVTKRTNPLDKGAQTWDMHQGVSLKGQYVLRSQAANKGPSVPGKK

Secondary structure (DSSP, 8-state):
----------------------------PPPPHHHHHHHHHHHHHHTTT----PPPP-HHHHHHHHHHHHHHHHHHSTTT-PPPPPPPEEEE-SSS--HHHHHHHHHHHHHHHHHHHHHHHHHHTTPPPPSSPPPPPEE--SSHHHHHHHHHHHHHHHHHH--GGG--SHHHHHHHHHHHHHHHTTSTTT---SSTTS-TTT-PPEEEEESB--TT-SEEE-TT--EEEHHHHHHHHHHTT--SS-EEEEESTTTT-SS--GGGHHHHHHHHHTT-HHHHS--GGGSHHHHHHHHHHS--HHHHHHHTHHHHHHHHTS---HHHHHHHHH-TT---HHHHHHHHHH-PPP--EEEE-SS--S-----------TT----------------------------PPPPP---